Protein AF-0000000066304281 (afdb_homodimer)

Radius of gyration: 30.76 Å; Cα contacts (8 Å, |Δi|>4): 1290; chains: 2; bounding box: 87×74×61 Å

Organism: Thermococcus kodakarensis (strain ATCC BAA-918 / JCM 12380 / KOD1) (NCBI:txid69014)

Secondary structure (DSSP, 8-state):
-HHHHHHHHHHHHHHHTT-EEEE---TT-S-SEEEEETTEEEEEEEEEEGGG--HHHHHHHHHHHHHHTPEEEEEEEEETTEEPPTTEEEEETTEEEE-HHHHHHHHHS-----EEEETTEEEE-B-HHHHHHHHHHTT--HHHHHHHHT--HHHHHHHHHT-S-EEHHHHHHHHHHH-S--BPPP-GGG------------SHHHHHHHHHHHHTT-EEEE-SSSSSSEEEEETTEEEEEEEEEE--HHHHHHHHHHHHHHHHHT-EEEEEEEE---EEETTEEEEEGGGGGS--SHHHHHHHHHHHHHHHHHHHH-/-HHHHHHHHHHHHHHHTT-EEEE---TT-S-SEEEEETTEEEEEEEEEEGGG--HHHHHHHHHHHHHHTPEEEEEEEEETTEEPPTTEEEEETTEEEE-HHHHHHHHHS-----EEEETTEEEE-B-HHHHHHHHHHTT--HHHHHHHHT--HHHHHHHHTT-S-EEHHHHHHHHHHH-S--BPPP-GGG------------SHHHHHHHHHHHHTT-EEEE-SSSSSSEEEEETTEEEEEEEEEE--HHHHHHHHHHHHHHHHHT-EEEEEEEE---EEETTEEEEEGGGGGS--SHHHHHHHHHHHHHHHHHHHH-

Structure (mmCIF, N/CA/C/O backbone):
data_AF-0000000066304281-model_v1
#
loop_
_entity.id
_entity.type
_entity.pdbx_description
1 polymer 'Putative HTH-type transcriptional regulatory protein TK0539'
#
loop_
_atom_site.group_PDB
_atom_site.id
_atom_site.type_symbol
_atom_site.label_atom_id
_atom_site.label_alt_id
_atom_site.label_comp_id
_atom_site.label_asym_id
_atom_site.label_entity_id
_atom_site.label_seq_id
_atom_site.pdbx_PDB_ins_code
_atom_site.Cartn_x
_atom_site.Cartn_y
_atom_site.Cartn_z
_atom_site.occupancy
_atom_site.B_iso_or_equiv
_atom_site.auth_seq_id
_atom_site.auth_comp_id
_atom_site.auth_asym_id
_atom_site.auth_atom_id
_atom_site.pdbx_PDB_model_num
ATOM 1 N N . MET A 1 1 ? 9.258 2.713 -15.727 1 78 1 MET A N 1
ATOM 2 C CA . MET A 1 1 ? 8.906 3.596 -14.617 1 78 1 MET A CA 1
ATOM 3 C C . MET A 1 1 ? 7.523 3.262 -14.07 1 78 1 MET A C 1
ATOM 5 O O . MET A 1 1 ? 7.359 3.051 -12.867 1 78 1 MET A O 1
ATOM 9 N N . GLU A 1 2 ? 6.586 2.99 -14.953 1 89 2 GLU A N 1
ATOM 10 C CA . GLU A 1 2 ? 5.215 2.721 -14.523 1 89 2 GLU A CA 1
ATOM 11 C C . GLU A 1 2 ? 5.109 1.359 -13.844 1 89 2 GLU A C 1
ATOM 13 O O . GLU A 1 2 ? 4.402 1.215 -12.844 1 89 2 GLU A O 1
ATOM 18 N N . ARG A 1 3 ? 5.871 0.441 -14.352 1 93.31 3 ARG A N 1
ATOM 19 C CA . ARG A 1 3 ? 5.84 -0.897 -13.773 1 93.31 3 ARG A CA 1
ATOM 20 C C . ARG A 1 3 ? 6.41 -0.896 -12.359 1 93.31 3 ARG A C 1
ATOM 22 O O . ARG A 1 3 ? 5.852 -1.523 -11.461 1 93.31 3 ARG A O 1
ATOM 29 N N . GLU A 1 4 ? 7.484 -0.234 -12.188 1 94 4 GLU A N 1
ATOM 30 C CA . GLU A 1 4 ? 8.102 -0.152 -10.867 1 94 4 GLU A CA 1
ATOM 31 C C . GLU A 1 4 ? 7.16 0.486 -9.852 1 94 4 GLU A C 1
ATOM 33 O O . GLU A 1 4 ? 7.074 0.033 -8.711 1 94 4 GLU A O 1
ATOM 38 N N . ARG A 1 5 ? 6.48 1.529 -10.281 1 94.31 5 ARG A N 1
ATOM 39 C CA . ARG A 1 5 ? 5.5 2.182 -9.43 1 94.31 5 ARG A CA 1
ATOM 40 C C . ARG A 1 5 ? 4.375 1.221 -9.047 1 94.31 5 ARG A C 1
ATOM 42 O O . ARG A 1 5 ? 3.936 1.192 -7.898 1 94.31 5 ARG A O 1
ATOM 49 N N . LEU A 1 6 ? 3.941 0.445 -10.039 1 96.56 6 LEU A N 1
ATOM 50 C CA . LEU A 1 6 ? 2.9 -0.55 -9.805 1 96.56 6 LEU A CA 1
ATOM 51 C C . LEU A 1 6 ? 3.357 -1.587 -8.789 1 96.56 6 LEU A C 1
ATOM 53 O O . LEU A 1 6 ? 2.609 -1.935 -7.871 1 96.56 6 LEU A O 1
ATOM 57 N N . ILE A 1 7 ? 4.582 -2.039 -8.898 1 97.69 7 ILE A N 1
ATOM 58 C CA . ILE A 1 7 ? 5.125 -3.047 -7.996 1 97.69 7 ILE A CA 1
ATOM 59 C C . ILE A 1 7 ? 5.16 -2.5 -6.57 1 97.69 7 ILE A C 1
ATOM 61 O O . ILE A 1 7 ? 4.793 -3.197 -5.621 1 97.69 7 ILE A O 1
ATOM 65 N N . LYS A 1 8 ? 5.578 -1.22 -6.379 1 96.19 8 LYS A N 1
ATOM 66 C CA . LYS A 1 8 ? 5.594 -0.584 -5.062 1 96.19 8 LYS A CA 1
ATOM 67 C C . LYS A 1 8 ? 4.195 -0.542 -4.457 1 96.19 8 LYS A C 1
ATOM 69 O O . LYS A 1 8 ? 4.02 -0.818 -3.27 1 96.19 8 LYS A O 1
ATOM 74 N N . THR A 1 9 ? 3.242 -0.199 -5.301 1 96.5 9 THR A N 1
ATOM 75 C CA . THR A 1 9 ? 1.857 -0.126 -4.844 1 96.5 9 THR A CA 1
ATOM 76 C C . THR A 1 9 ? 1.368 -1.494 -4.379 1 96.5 9 THR A C 1
ATOM 78 O O . THR A 1 9 ? 0.781 -1.616 -3.303 1 96.5 9 THR A O 1
ATOM 81 N N . VAL A 1 10 ? 1.615 -2.525 -5.195 1 98.56 10 VAL A N 1
ATOM 82 C CA . VAL A 1 10 ? 1.162 -3.873 -4.871 1 98.56 10 VAL A CA 1
ATOM 83 C C . VAL A 1 10 ? 1.843 -4.352 -3.59 1 98.56 10 VAL A C 1
ATOM 85 O O . VAL A 1 10 ? 1.194 -4.93 -2.713 1 98.56 10 VAL A O 1
ATOM 88 N N . GLU A 1 11 ? 3.137 -4.109 -3.523 1 98.25 11 GLU A N 1
ATOM 89 C CA . GLU A 1 11 ? 3.863 -4.477 -2.311 1 98.25 11 GLU A CA 1
ATOM 90 C C . GLU A 1 11 ? 3.262 -3.805 -1.08 1 98.25 11 GLU A C 1
ATOM 92 O O . GLU A 1 11 ? 3.08 -4.445 -0.043 1 98.25 11 GLU A O 1
ATOM 97 N N . ALA A 1 12 ? 2.965 -2.504 -1.191 1 96.5 12 ALA A N 1
ATOM 98 C CA . ALA A 1 12 ? 2.375 -1.753 -0.086 1 96.5 12 ALA A CA 1
ATOM 99 C C . ALA A 1 12 ? 1.042 -2.363 0.341 1 96.5 12 ALA A C 1
ATOM 101 O O . ALA A 1 12 ? 0.76 -2.48 1.536 1 96.5 12 ALA A O 1
ATOM 102 N N . ILE A 1 13 ? 0.239 -2.713 -0.609 1 98.06 13 ILE A N 1
ATOM 103 C CA . ILE A 1 13 ? -1.063 -3.312 -0.338 1 98.06 13 ILE A CA 1
ATOM 104 C C . ILE A 1 13 ? -0.88 -4.609 0.445 1 98.06 13 ILE A C 1
ATOM 106 O O . ILE A 1 13 ? -1.554 -4.836 1.454 1 98.06 13 ILE A O 1
ATOM 110 N N . LEU A 1 14 ? 0.05 -5.441 -0.013 1 98.44 14 LEU A N 1
ATOM 111 C CA . LEU A 1 14 ? 0.314 -6.723 0.636 1 98.44 14 LEU A CA 1
ATOM 112 C C . LEU A 1 14 ? 0.811 -6.516 2.062 1 98.44 14 LEU A C 1
ATOM 114 O O . LEU A 1 14 ? 0.288 -7.121 3.002 1 98.44 14 LEU A O 1
ATOM 118 N N . ARG A 1 15 ? 1.776 -5.68 2.225 1 96.75 15 ARG A N 1
ATOM 119 C CA . ARG A 1 15 ? 2.322 -5.406 3.551 1 96.75 15 ARG A CA 1
ATOM 120 C C . ARG A 1 15 ? 1.269 -4.777 4.457 1 96.75 15 ARG A C 1
ATOM 122 O O . ARG A 1 15 ? 1.189 -5.098 5.645 1 96.75 15 ARG A O 1
ATOM 129 N N . GLY A 1 16 ? 0.479 -3.848 3.865 1 95.56 16 GLY A N 1
ATOM 130 C CA . GLY A 1 16 ? -0.603 -3.227 4.613 1 95.56 16 GLY A CA 1
ATOM 131 C C . GLY A 1 16 ? -1.615 -4.227 5.141 1 95.56 16 GLY A C 1
ATOM 132 O O . GLY A 1 16 ? -2.242 -3.994 6.176 1 95.56 16 GLY A O 1
ATOM 133 N N . ALA A 1 17 ? -1.744 -5.301 4.438 1 96.38 17 ALA A N 1
ATOM 134 C CA . ALA A 1 17 ? -2.678 -6.352 4.836 1 96.38 17 ALA A CA 1
ATOM 135 C C . ALA A 1 17 ? -2.012 -7.352 5.777 1 96.38 17 ALA A C 1
ATOM 137 O O . ALA A 1 17 ? -2.621 -8.352 6.164 1 96.38 17 ALA A O 1
ATOM 138 N N . GLY A 1 18 ? -0.706 -7.109 6.055 1 95.19 18 GLY A N 1
ATOM 139 C CA . GLY A 1 18 ? -0.019 -7.934 7.039 1 95.19 18 GLY A CA 1
ATOM 140 C C . GLY A 1 18 ? 0.778 -9.062 6.418 1 95.19 18 GLY A C 1
ATOM 141 O O . GLY A 1 18 ? 1.239 -9.961 7.125 1 95.19 18 GLY A O 1
ATOM 142 N N . TYR A 1 19 ? 0.99 -9.031 5.156 1 97.19 19 TYR A N 1
ATOM 143 C CA . TYR A 1 19 ? 1.761 -10.086 4.508 1 97.19 19 TYR A CA 1
ATOM 144 C C . TYR A 1 19 ? 3.256 -9.805 4.609 1 97.19 19 TYR A C 1
ATOM 146 O O . TYR A 1 19 ? 3.689 -8.656 4.516 1 97.19 19 TYR A O 1
ATOM 154 N N . ARG A 1 20 ? 4.027 -10.875 4.809 1 97.5 20 ARG A N 1
ATOM 155 C CA . ARG A 1 20 ? 5.453 -10.82 4.496 1 97.5 20 ARG A CA 1
ATOM 156 C C . ARG A 1 20 ? 5.684 -10.875 2.988 1 97.5 20 ARG A C 1
ATOM 158 O O . ARG A 1 20 ? 5.016 -11.625 2.279 1 97.5 20 ARG A O 1
ATOM 165 N N . VAL A 1 21 ? 6.555 -10.039 2.496 1 98.25 21 VAL A N 1
ATOM 166 C CA . VAL A 1 21 ? 6.664 -9.922 1.046 1 98.25 21 VAL A CA 1
ATOM 167 C C . VAL A 1 21 ? 8.133 -9.969 0.631 1 98.25 21 VAL A C 1
ATOM 169 O O . VAL A 1 21 ? 8.984 -9.352 1.276 1 98.25 21 VAL A O 1
ATOM 172 N N . ALA A 1 22 ? 8.461 -10.703 -0.385 1 97.75 22 ALA A N 1
ATOM 173 C CA . ALA A 1 22 ? 9.742 -10.625 -1.085 1 97.75 22 ALA A CA 1
ATOM 174 C C . ALA A 1 22 ? 9.555 -10.102 -2.508 1 97.75 22 ALA A C 1
ATOM 176 O O . ALA A 1 22 ? 8.664 -10.555 -3.229 1 97.75 22 ALA A O 1
ATOM 177 N N . ARG A 1 23 ? 10.344 -9.156 -2.871 1 96.38 23 ARG A N 1
ATOM 178 C CA . ARG A 1 23 ? 10.312 -8.555 -4.199 1 96.38 23 ARG A CA 1
ATOM 179 C C . ARG A 1 23 ? 11.484 -9.031 -5.051 1 96.38 23 ARG A C 1
ATOM 181 O O . ARG A 1 23 ? 12.617 -9.125 -4.566 1 96.38 23 ARG A O 1
ATOM 188 N N . LEU A 1 24 ? 11.141 -9.344 -6.266 1 95.5 24 LEU A N 1
ATOM 189 C CA . LEU A 1 24 ? 12.164 -9.789 -7.203 1 95.5 24 LEU A CA 1
ATOM 190 C C . LEU A 1 24 ? 12.547 -8.664 -8.156 1 95.5 24 LEU A C 1
ATOM 192 O O . LEU A 1 24 ? 11.68 -7.938 -8.648 1 95.5 24 LEU A O 1
ATOM 196 N N . ASP A 1 25 ? 13.781 -8.477 -8.289 1 90.75 25 ASP A N 1
ATOM 197 C CA . ASP A 1 25 ? 14.289 -7.59 -9.328 1 90.75 25 ASP A CA 1
ATOM 198 C C . ASP A 1 25 ? 14.93 -8.383 -10.461 1 90.75 25 ASP A C 1
ATOM 200 O O . ASP A 1 25 ? 16.156 -8.406 -10.602 1 90.75 25 ASP A O 1
ATOM 204 N N . LEU A 1 26 ? 14.125 -9.094 -11.227 1 92.94 26 LEU A N 1
ATOM 205 C CA . LEU A 1 26 ? 14.57 -9.938 -12.328 1 92.94 26 LEU A CA 1
ATOM 206 C C . LEU A 1 26 ? 13.727 -9.711 -13.57 1 92.94 26 LEU A C 1
ATOM 208 O O . LEU A 1 26 ? 12.523 -9.992 -13.57 1 92.94 26 LEU A O 1
ATOM 212 N N . LYS A 1 27 ? 14.359 -9.156 -14.531 1 90.75 27 LYS A N 1
ATOM 213 C CA . LYS A 1 27 ? 13.656 -8.875 -15.781 1 90.75 27 LYS A CA 1
ATOM 214 C C . LYS A 1 27 ? 13.125 -10.156 -16.406 1 90.75 27 LYS A C 1
ATOM 216 O O . LYS A 1 27 ? 13.828 -11.164 -16.469 1 90.75 27 LYS A O 1
ATOM 221 N N . GLY A 1 28 ? 11.93 -10.211 -16.812 1 94.25 28 GLY A N 1
ATOM 222 C CA . GLY A 1 28 ? 11.344 -11.328 -17.531 1 94.25 28 GLY A CA 1
ATOM 223 C C . GLY A 1 28 ? 10.883 -12.445 -16.609 1 94.25 28 GLY A C 1
ATOM 224 O O . GLY A 1 28 ? 10.461 -13.508 -17.078 1 94.25 28 GLY A O 1
ATOM 225 N N . SER A 1 29 ? 10.961 -12.25 -15.344 1 97.44 29 SER A N 1
ATOM 226 C CA . SER A 1 29 ? 10.555 -13.266 -14.383 1 97.44 29 SER A CA 1
ATOM 227 C C . SER A 1 29 ? 9.055 -13.531 -14.469 1 97.44 29 SER A C 1
ATOM 229 O O . SER A 1 29 ? 8.297 -12.719 -14.992 1 97.44 29 SER A O 1
ATOM 231 N N . CYS A 1 30 ? 8.656 -14.703 -14.008 1 98.31 30 CYS A N 1
ATOM 232 C CA . CYS A 1 30 ? 7.242 -15.07 -14.039 1 98.31 30 CYS A CA 1
ATOM 233 C C . CYS A 1 30 ? 6.488 -14.445 -12.867 1 98.31 30 CYS A C 1
ATOM 235 O O . CYS A 1 30 ? 5.258 -14.398 -12.875 1 98.31 30 CYS A O 1
ATOM 237 N N . PHE A 1 31 ? 7.188 -13.992 -11.906 1 98.62 31 PHE A N 1
ATOM 238 C CA . PHE A 1 31 ? 6.578 -13.258 -10.805 1 98.62 31 PHE A CA 1
ATOM 239 C C . PHE A 1 31 ? 7.5 -12.141 -10.328 1 98.62 31 PHE A C 1
ATOM 241 O O . PHE A 1 31 ? 8.711 -12.203 -10.531 1 98.62 31 PHE A O 1
ATOM 248 N N . ASP A 1 32 ? 6.914 -11.156 -9.734 1 98.31 32 ASP A N 1
ATOM 249 C CA . ASP A 1 32 ? 7.688 -10.023 -9.227 1 98.31 32 ASP A CA 1
ATOM 250 C C . ASP A 1 32 ? 7.637 -9.961 -7.703 1 98.31 32 ASP A C 1
ATOM 252 O O . ASP A 1 32 ? 8.516 -9.375 -7.07 1 98.31 32 ASP A O 1
ATOM 256 N N . LEU A 1 33 ? 6.543 -10.492 -7.148 1 98.56 33 LEU A N 1
ATOM 257 C CA . LEU A 1 33 ? 6.359 -10.516 -5.703 1 98.56 33 LEU A CA 1
ATOM 258 C C . LEU A 1 33 ? 5.875 -11.891 -5.238 1 98.56 33 LEU A C 1
ATOM 260 O O . LEU A 1 33 ? 5.078 -12.539 -5.922 1 98.56 33 LEU A O 1
ATOM 264 N N . VAL A 1 34 ? 6.328 -12.336 -4.152 1 98.69 34 VAL A N 1
ATOM 265 C CA . VAL A 1 34 ? 5.773 -13.469 -3.418 1 98.69 34 VAL A CA 1
ATOM 266 C C . VAL A 1 34 ? 5.414 -13.039 -1.997 1 98.69 34 VAL A C 1
ATOM 268 O O . VAL A 1 34 ? 6.156 -12.281 -1.363 1 98.69 34 VAL A O 1
ATOM 271 N N . ALA A 1 35 ? 4.207 -13.406 -1.59 1 98.62 35 ALA A N 1
ATOM 272 C CA . ALA A 1 35 ? 3.705 -12.914 -0.31 1 98.62 35 ALA A CA 1
ATOM 273 C C . ALA A 1 35 ? 3.037 -14.031 0.486 1 98.62 35 ALA A C 1
ATOM 275 O O . ALA A 1 35 ? 2.342 -14.875 -0.083 1 98.62 35 ALA A O 1
ATOM 276 N N . SER A 1 36 ? 3.258 -13.992 1.804 1 98.19 36 SER A N 1
ATOM 277 C CA . SER A 1 36 ? 2.678 -15.031 2.648 1 98.19 36 SER A CA 1
ATOM 278 C C . SER A 1 36 ? 2.082 -14.438 3.922 1 98.19 36 SER A C 1
ATOM 280 O O . SER A 1 36 ? 2.605 -13.461 4.461 1 98.19 36 SER A O 1
ATOM 282 N N . ARG A 1 37 ? 0.972 -14.93 4.312 1 96.31 37 ARG A N 1
ATOM 283 C CA . ARG A 1 37 ? 0.311 -14.625 5.574 1 96.31 37 ARG A CA 1
ATOM 284 C C . ARG A 1 37 ? -0.507 -15.812 6.066 1 96.31 37 ARG A C 1
ATOM 286 O O . ARG A 1 37 ? -1.482 -16.219 5.426 1 96.31 37 ARG A O 1
ATOM 293 N N . LEU A 1 38 ? -0.163 -16.328 7.211 1 89.81 38 LEU A N 1
ATOM 294 C CA . LEU A 1 38 ? -0.844 -17.484 7.773 1 89.81 38 LEU A CA 1
ATOM 295 C C . LEU A 1 38 ? -0.896 -18.625 6.766 1 89.81 38 LEU A C 1
ATOM 297 O O . LEU A 1 38 ? 0.146 -19.141 6.34 1 89.81 38 LEU A O 1
ATOM 301 N N . PHE A 1 39 ? -1.976 -18.953 6.223 1 88.56 39 PHE A N 1
ATOM 302 C CA . PHE A 1 39 ? -2.105 -20.109 5.348 1 88.56 39 PHE A CA 1
ATOM 303 C C . PHE A 1 39 ? -2.318 -19.672 3.9 1 88.56 39 PHE A C 1
ATOM 305 O O . PHE A 1 39 ? -2.797 -20.453 3.076 1 88.56 39 PHE A O 1
ATOM 312 N N . LEU A 1 40 ? -1.924 -18.453 3.654 1 96 40 LEU A N 1
ATOM 313 C CA . LEU A 1 40 ? -2.061 -17.953 2.287 1 96 40 LEU A CA 1
ATOM 314 C C . LEU A 1 40 ? -0.695 -17.656 1.679 1 96 40 LEU A C 1
ATOM 316 O O . LEU A 1 40 ? 0.187 -17.125 2.355 1 96 40 LEU A O 1
ATOM 320 N N . LEU A 1 41 ? -0.465 -18.109 0.529 1 97.94 41 LEU A N 1
ATOM 321 C CA . LEU A 1 41 ? 0.729 -17.844 -0.263 1 97.94 41 LEU A CA 1
ATOM 322 C C . LEU A 1 41 ? 0.354 -17.344 -1.657 1 97.94 41 LEU A C 1
ATOM 324 O O . LEU A 1 41 ? -0.473 -17.953 -2.336 1 97.94 41 LEU A O 1
ATOM 328 N N . LEU A 1 42 ? 0.869 -16.188 -2.045 1 98.69 42 LEU A N 1
ATOM 329 C CA . LEU A 1 42 ? 0.554 -15.594 -3.336 1 98.69 42 LEU A CA 1
ATOM 330 C C . LEU A 1 42 ? 1.816 -15.398 -4.172 1 98.69 42 LEU A C 1
ATOM 332 O O . LEU A 1 42 ? 2.836 -14.93 -3.662 1 98.69 42 LEU A O 1
ATOM 336 N N . PHE A 1 43 ? 1.835 -15.828 -5.352 1 98.75 43 PHE A N 1
ATOM 337 C CA . PHE A 1 43 ? 2.801 -15.422 -6.367 1 98.75 43 PHE A CA 1
ATOM 338 C C . PHE A 1 43 ? 2.195 -14.391 -7.309 1 98.75 43 PHE A C 1
ATOM 340 O O . PHE A 1 43 ? 1.202 -14.664 -7.988 1 98.75 43 PHE A O 1
ATOM 347 N N . ILE A 1 44 ? 2.811 -13.227 -7.445 1 98.88 44 ILE A N 1
ATOM 348 C CA . ILE A 1 44 ? 2.152 -12.125 -8.148 1 98.88 44 ILE A CA 1
ATOM 349 C C . ILE A 1 44 ? 3.062 -11.609 -9.258 1 98.88 44 ILE A C 1
ATOM 351 O O . ILE A 1 44 ? 4.238 -11.32 -9.023 1 98.88 44 ILE A O 1
ATOM 355 N N . LYS A 1 45 ? 2.539 -11.562 -10.383 1 98.75 45 LYS A N 1
ATOM 356 C CA . LYS A 1 45 ? 3.18 -10.875 -11.5 1 98.75 45 LYS A CA 1
ATOM 357 C C . LYS A 1 45 ? 2.541 -9.516 -11.758 1 98.75 45 LYS A C 1
ATOM 359 O O . LYS A 1 45 ? 1.338 -9.43 -12.016 1 98.75 45 LYS A O 1
ATOM 364 N N . ALA A 1 46 ? 3.262 -8.461 -11.594 1 98.19 46 ALA A N 1
ATOM 365 C CA . ALA A 1 46 ? 2.785 -7.105 -11.844 1 98.19 46 ALA A CA 1
ATOM 366 C C . ALA A 1 46 ? 3.203 -6.621 -13.227 1 98.19 46 ALA A C 1
ATOM 368 O O . ALA A 1 46 ? 4.383 -6.688 -13.586 1 98.19 46 ALA A O 1
ATOM 369 N N . THR A 1 47 ? 2.281 -6.168 -13.992 1 97.44 47 THR A N 1
ATOM 370 C CA . THR A 1 47 ? 2.547 -5.648 -15.336 1 97.44 47 THR A CA 1
ATOM 371 C C . THR A 1 47 ? 1.559 -4.543 -15.688 1 97.44 47 THR A C 1
ATOM 373 O O . THR A 1 47 ? 0.406 -4.566 -15.25 1 97.44 47 THR A O 1
ATOM 376 N N . VAL A 1 48 ? 2.012 -3.564 -16.453 1 97.44 48 VAL A N 1
ATOM 377 C CA . VAL A 1 48 ? 1.14 -2.463 -16.844 1 97.44 48 VAL A CA 1
ATOM 378 C C . VAL A 1 48 ? 0.047 -2.975 -17.781 1 97.44 48 VAL A C 1
ATOM 380 O O . VAL A 1 48 ? -1.138 -2.711 -17.562 1 97.44 48 VAL A O 1
ATOM 383 N N . ASN A 1 49 ? 0.422 -3.691 -18.781 1 97.88 49 ASN A N 1
ATOM 384 C CA . ASN A 1 49 ? -0.492 -4.344 -19.703 1 97.88 49 ASN A CA 1
ATOM 385 C C . ASN A 1 49 ? -0.495 -5.859 -19.516 1 97.88 49 ASN A C 1
ATOM 387 O O . ASN A 1 49 ? 0.511 -6.523 -19.781 1 97.88 49 ASN A O 1
ATOM 391 N N . ILE A 1 50 ? -1.621 -6.449 -19.141 1 98.06 50 ILE A N 1
ATOM 392 C CA . ILE A 1 50 ? -1.674 -7.855 -18.75 1 98.06 50 ILE A CA 1
ATOM 393 C C . ILE A 1 50 ? -1.465 -8.742 -19.984 1 98.06 50 ILE A C 1
ATOM 395 O O . ILE A 1 50 ? -1.109 -9.914 -19.844 1 98.06 50 ILE A O 1
ATOM 399 N N . ASP A 1 51 ? -1.622 -8.164 -21.156 1 97.19 51 ASP A N 1
ATOM 400 C CA . ASP A 1 51 ? -1.469 -8.938 -22.391 1 97.19 51 ASP A CA 1
ATOM 401 C C . ASP A 1 51 ? 0.006 -9.172 -22.703 1 97.19 51 ASP A C 1
ATOM 403 O O . ASP A 1 51 ? 0.337 -9.992 -23.562 1 97.19 51 ASP A O 1
ATOM 407 N N . THR A 1 52 ? 0.886 -8.5 -22.047 1 97.12 52 THR A N 1
ATOM 408 C CA . THR A 1 52 ? 2.314 -8.648 -22.297 1 97.12 52 THR A CA 1
ATOM 409 C C . THR A 1 52 ? 2.863 -9.898 -21.625 1 97.12 52 THR A C 1
ATOM 411 O O . THR A 1 52 ? 3.98 -10.328 -21.922 1 97.12 52 THR A O 1
ATOM 414 N N . ILE A 1 53 ? 2.129 -10.492 -20.734 1 97.62 53 ILE A N 1
ATOM 415 C CA . ILE A 1 53 ? 2.559 -11.719 -20.078 1 97.62 53 ILE A CA 1
ATOM 416 C C . ILE A 1 53 ? 2.637 -12.852 -21.094 1 97.62 53 ILE A C 1
ATOM 418 O O . ILE A 1 53 ? 1.676 -13.109 -21.812 1 97.62 53 ILE A O 1
ATOM 422 N N . THR A 1 54 ? 3.701 -13.484 -21.172 1 97.62 54 THR A N 1
ATOM 423 C CA . THR A 1 54 ? 3.895 -14.562 -22.125 1 97.62 54 THR A CA 1
ATOM 424 C C . THR A 1 54 ? 3.354 -15.875 -21.578 1 97.62 54 THR A C 1
ATOM 426 O O . THR A 1 54 ? 3.141 -16.016 -20.375 1 97.62 54 THR A O 1
ATOM 429 N N . GLU A 1 55 ? 3.125 -16.75 -22.469 1 97.44 55 GLU A N 1
ATOM 430 C CA . GLU A 1 55 ? 2.664 -18.078 -22.078 1 97.44 55 GLU A CA 1
ATOM 431 C C . GLU A 1 55 ? 3.695 -18.781 -21.203 1 97.44 55 GLU A C 1
ATOM 433 O O . GLU A 1 55 ? 3.336 -19.469 -20.25 1 97.44 55 GLU A O 1
ATOM 438 N N . GLU A 1 56 ? 4.953 -18.594 -21.5 1 96.56 56 GLU A N 1
ATOM 439 C CA . GLU A 1 56 ? 6.031 -19.203 -20.719 1 96.56 56 GLU A CA 1
ATOM 440 C C . GLU A 1 56 ? 6.02 -18.703 -19.281 1 96.56 56 GLU A C 1
ATOM 442 O O . GLU A 1 56 ? 6.148 -19.484 -18.344 1 96.56 56 GLU A O 1
ATOM 447 N N . GLN A 1 57 ? 5.898 -17.453 -19.141 1 98 57 GLN A N 1
ATOM 448 C CA . GLN A 1 57 ? 5.801 -16.859 -17.797 1 98 57 GLN A CA 1
ATOM 449 C C . GLN A 1 57 ? 4.598 -17.406 -17.047 1 98 57 GLN A C 1
ATOM 451 O O . GLN A 1 57 ? 4.715 -17.797 -15.875 1 98 57 GLN A O 1
ATOM 456 N N . ALA A 1 58 ? 3.477 -17.438 -17.766 1 98.44 58 ALA A N 1
ATOM 457 C CA . ALA A 1 58 ? 2.242 -17.906 -17.141 1 98.44 58 ALA A CA 1
ATOM 458 C C . ALA A 1 58 ? 2.369 -19.359 -16.688 1 98.44 58 ALA A C 1
ATOM 460 O O . ALA A 1 58 ? 1.94 -19.719 -15.586 1 98.44 58 ALA A O 1
ATOM 461 N N . GLU A 1 59 ? 2.959 -20.156 -17.5 1 97.81 59 GLU A N 1
ATOM 462 C CA . GLU A 1 59 ? 3.107 -21.578 -17.172 1 97.81 59 GLU A CA 1
ATOM 463 C C . GLU A 1 59 ? 4.008 -21.766 -15.961 1 97.81 59 GLU A C 1
ATOM 465 O O . GLU A 1 59 ? 3.713 -22.594 -15.094 1 97.81 59 GLU A O 1
ATOM 470 N N . ASP A 1 60 ? 5.07 -21.062 -15.914 1 98.19 60 ASP A N 1
ATOM 471 C CA . ASP A 1 60 ? 5.969 -21.156 -14.773 1 98.19 60 ASP A CA 1
ATOM 472 C C . ASP A 1 60 ? 5.293 -20.656 -13.5 1 98.19 60 ASP A C 1
ATOM 474 O O . ASP A 1 60 ? 5.465 -21.234 -12.422 1 98.19 60 ASP A O 1
ATOM 478 N N . LEU A 1 61 ? 4.559 -19.562 -13.68 1 98.5 61 LEU A N 1
ATOM 479 C CA . LEU A 1 61 ? 3.812 -19.047 -12.539 1 98.5 61 LEU A CA 1
ATOM 480 C C . LEU A 1 61 ? 2.82 -20.078 -12.016 1 98.5 61 LEU A C 1
ATOM 482 O O . LEU A 1 61 ? 2.707 -20.266 -10.805 1 98.5 61 LEU A O 1
ATOM 486 N N . LYS A 1 62 ? 2.174 -20.719 -12.898 1 98.5 62 LYS A N 1
ATOM 487 C CA . LYS A 1 62 ? 1.217 -21.75 -12.516 1 98.5 62 LYS A CA 1
ATOM 488 C C . LYS A 1 62 ? 1.921 -22.938 -11.867 1 98.5 62 LYS A C 1
ATOM 490 O O . LYS A 1 62 ? 1.423 -23.5 -10.891 1 98.5 62 LYS A O 1
ATOM 495 N N . ARG A 1 63 ? 3.045 -23.328 -12.359 1 97.69 63 ARG A N 1
ATOM 496 C CA . ARG A 1 63 ? 3.805 -24.438 -11.797 1 97.69 63 ARG A CA 1
ATOM 497 C C . ARG A 1 63 ? 4.215 -24.141 -10.352 1 97.69 63 ARG A C 1
ATOM 499 O O . ARG A 1 63 ? 4.051 -24.984 -9.469 1 97.69 63 ARG A O 1
ATOM 506 N N . LEU A 1 64 ? 4.723 -22.922 -10.195 1 97.75 64 LEU A N 1
ATOM 507 C CA . LEU A 1 64 ? 5.117 -22.516 -8.844 1 97.75 64 LEU A CA 1
ATOM 508 C C . LEU A 1 64 ? 3.916 -22.516 -7.906 1 97.75 64 LEU A C 1
ATOM 510 O O . LEU A 1 64 ? 4 -23.031 -6.789 1 97.75 64 LEU A O 1
ATOM 514 N N . ALA A 1 65 ? 2.854 -21.984 -8.391 1 98.12 65 ALA A N 1
ATOM 515 C CA . ALA A 1 65 ? 1.646 -21.891 -7.574 1 98.12 65 ALA A CA 1
ATOM 516 C C . ALA A 1 65 ? 1.137 -23.281 -7.207 1 98.12 65 ALA A C 1
ATOM 518 O O . ALA A 1 65 ? 0.781 -23.547 -6.055 1 98.12 65 ALA A O 1
ATOM 519 N N . LYS A 1 66 ? 1.115 -24.094 -8.188 1 96.75 66 LYS A N 1
ATOM 520 C CA . LYS A 1 66 ? 0.648 -25.469 -7.957 1 96.75 66 LYS A CA 1
ATOM 521 C C . LYS A 1 66 ? 1.549 -26.188 -6.961 1 96.75 66 LYS A C 1
ATOM 523 O O . LYS A 1 66 ? 1.062 -26.812 -6.012 1 96.75 66 LYS A O 1
ATOM 528 N N . PHE A 1 67 ? 2.811 -26.109 -7.125 1 96.25 67 PHE A N 1
ATOM 529 C CA . PHE A 1 67 ? 3.762 -26.812 -6.27 1 96.25 67 PHE A CA 1
ATOM 530 C C . PHE A 1 67 ? 3.643 -26.328 -4.824 1 96.25 67 PHE A C 1
ATOM 532 O O . PHE A 1 67 ? 3.594 -27.141 -3.9 1 96.25 67 PHE A O 1
ATOM 539 N N . PHE A 1 68 ? 3.543 -25.031 -4.641 1 96.06 68 PHE A N 1
ATOM 540 C CA . PHE A 1 68 ? 3.58 -24.453 -3.303 1 96.06 68 PHE A CA 1
ATOM 541 C C . PHE A 1 68 ? 2.174 -24.312 -2.732 1 96.06 68 PHE A C 1
ATOM 543 O O . PHE A 1 68 ? 1.988 -23.766 -1.644 1 96.06 68 PHE A O 1
ATOM 550 N N . LYS A 1 69 ? 1.163 -24.75 -3.537 1 95.19 69 LYS A N 1
ATOM 551 C CA . LYS A 1 69 ? -0.233 -24.578 -3.145 1 95.19 69 LYS A CA 1
ATOM 552 C C . LYS A 1 69 ? -0.553 -23.109 -2.881 1 95.19 69 LYS A C 1
ATOM 554 O O . LYS A 1 69 ? -1.157 -22.766 -1.86 1 95.19 69 LYS A O 1
ATOM 559 N N . ALA A 1 70 ? -0.027 -22.312 -3.711 1 97.62 70 ALA A N 1
ATOM 560 C CA . ALA A 1 70 ? -0.216 -20.859 -3.65 1 97.62 70 ALA A CA 1
ATOM 561 C C . ALA A 1 70 ? -1.232 -20.406 -4.688 1 97.62 70 ALA A C 1
ATOM 563 O O . ALA A 1 70 ? -1.673 -21.188 -5.531 1 97.62 70 ALA A O 1
ATOM 564 N N . SER A 1 71 ? -1.685 -19.219 -4.594 1 98.12 71 SER A N 1
ATOM 565 C CA . SER A 1 71 ? -2.518 -18.594 -5.613 1 98.12 71 SER A CA 1
ATOM 566 C C . SER A 1 71 ? -1.696 -17.688 -6.516 1 98.12 71 SER A C 1
ATOM 568 O O . SER A 1 71 ? -1.009 -16.781 -6.035 1 98.12 71 SER A O 1
ATOM 570 N N . PRO A 1 72 ? -1.667 -18 -7.812 1 98.62 72 PRO A N 1
ATOM 571 C CA . PRO A 1 72 ? -1.046 -17.062 -8.75 1 98.62 72 PRO A CA 1
ATOM 572 C C . PRO A 1 72 ? -1.96 -15.883 -9.102 1 98.62 72 PRO A C 1
ATOM 574 O O . PRO A 1 72 ? -3.176 -16.062 -9.227 1 98.62 72 PRO A O 1
ATOM 577 N N . LEU A 1 73 ? -1.411 -14.703 -9.227 1 98.75 73 LEU A N 1
ATOM 578 C CA . LEU A 1 73 ? -2.193 -13.523 -9.555 1 98.75 73 LEU A CA 1
ATOM 579 C C . LEU A 1 73 ? -1.415 -12.594 -10.484 1 98.75 73 LEU A C 1
ATOM 581 O O . LEU A 1 73 ? -0.197 -12.461 -10.352 1 98.75 73 LEU A O 1
ATOM 585 N N . ILE A 1 74 ? -2.09 -12.062 -11.383 1 98.81 74 ILE A N 1
ATOM 586 C CA . ILE A 1 74 ? -1.571 -10.969 -12.195 1 98.81 74 ILE A CA 1
ATOM 587 C C . ILE A 1 74 ? -2.219 -9.656 -11.766 1 98.81 74 ILE A C 1
ATOM 589 O O . ILE A 1 74 ? -3.441 -9.578 -11.617 1 98.81 74 ILE A O 1
ATOM 593 N N . VAL A 1 75 ? -1.469 -8.688 -11.43 1 98.81 75 VAL A N 1
ATOM 594 C CA . VAL A 1 75 ? -1.978 -7.359 -11.117 1 98.81 75 VAL A CA 1
ATOM 595 C C . VAL A 1 75 ? -1.522 -6.371 -12.195 1 98.81 75 VAL A C 1
ATOM 597 O O . VAL A 1 75 ? -0.324 -6.234 -12.453 1 98.81 75 VAL A O 1
ATOM 600 N N . GLY A 1 76 ? -2.42 -5.785 -12.82 1 98.25 76 GLY A N 1
ATOM 601 C CA . GLY A 1 76 ? -2.105 -4.891 -13.922 1 98.25 76 GLY A CA 1
ATOM 602 C C . GLY A 1 76 ? -3.049 -3.705 -14.016 1 98.25 76 GLY A C 1
ATOM 603 O O . GLY A 1 76 ? -3.965 -3.566 -13.203 1 98.25 76 GLY A O 1
ATOM 604 N N . LEU A 1 77 ? -2.852 -2.816 -15.016 1 97.56 77 LEU A N 1
ATOM 605 C CA . LEU A 1 77 ? -3.604 -1.571 -15.125 1 97.56 77 LEU A CA 1
ATOM 606 C C . LEU A 1 77 ? -4.484 -1.58 -16.375 1 97.56 77 LEU A C 1
ATOM 608 O O . LEU A 1 77 ? -5.555 -0.97 -16.391 1 97.56 77 LEU A O 1
ATOM 612 N N . ARG A 1 78 ? -3.979 -2.229 -17.406 1 97.31 78 ARG A N 1
ATOM 613 C CA . ARG A 1 78 ? -4.73 -2.184 -18.656 1 97.31 78 ARG A CA 1
ATOM 614 C C . ARG A 1 78 ? -4.547 -3.471 -19.453 1 97.31 78 ARG A C 1
ATOM 616 O O . ARG A 1 78 ? -3.748 -4.332 -19.078 1 97.31 78 ARG A O 1
ATOM 623 N N . SER A 1 79 ? -5.344 -3.682 -20.453 1 95.88 79 SER A N 1
ATOM 624 C CA . SER A 1 79 ? -5.242 -4.707 -21.484 1 95.88 79 SER A CA 1
ATOM 625 C C . SER A 1 79 ? -5.32 -4.094 -22.875 1 95.88 79 SER A C 1
ATOM 627 O O . SER A 1 79 ? -5.332 -2.869 -23.031 1 95.88 79 SER A O 1
ATOM 629 N N . LYS A 1 80 ? -5.254 -4.871 -23.859 1 91.31 80 LYS A N 1
ATOM 630 C CA . LYS A 1 80 ? -5.387 -4.406 -25.234 1 91.31 80 LYS A CA 1
ATOM 631 C C . LYS A 1 80 ? -6.73 -3.721 -25.469 1 91.31 80 LYS A C 1
ATOM 633 O O . LYS A 1 80 ? -6.844 -2.812 -26.281 1 91.31 80 LYS A O 1
ATOM 638 N N . SER A 1 81 ? -7.68 -4.121 -24.641 1 91 81 SER A N 1
ATOM 639 C CA . SER A 1 81 ? -9.039 -3.621 -24.828 1 91 81 SER A CA 1
ATOM 640 C C . SER A 1 81 ? -9.266 -2.346 -24.016 1 91 81 SER A C 1
ATOM 642 O O . SER A 1 81 ? -10.328 -1.719 -24.125 1 91 81 SER A O 1
ATOM 644 N N . GLY A 1 82 ? -8.344 -1.956 -23.219 1 94.19 82 GLY A N 1
ATOM 645 C CA . GLY A 1 82 ? -8.508 -0.749 -22.422 1 94.19 82 GLY A CA 1
ATOM 646 C C . GLY A 1 82 ? -8.039 -0.911 -21 1 94.19 82 GLY A C 1
ATOM 647 O O . GLY A 1 82 ? -7.312 -1.853 -20.672 1 94.19 82 GLY A O 1
ATOM 648 N N . GLU A 1 83 ? -8.5 0.021 -20.156 1 96 83 GLU A N 1
ATOM 649 C CA . GLU A 1 83 ? -8.141 -0.009 -18.734 1 96 83 GLU A CA 1
ATOM 650 C C . GLU A 1 83 ? -8.891 -1.107 -18 1 96 83 GLU A C 1
ATOM 652 O O . GLU A 1 83 ? -10.078 -1.339 -18.25 1 96 83 GLU A O 1
ATOM 657 N N . LEU A 1 84 ? -8.219 -1.796 -17.141 1 97.06 84 LEU A N 1
ATOM 658 C CA . LEU A 1 84 ? -8.93 -2.73 -16.281 1 97.06 84 LEU A CA 1
ATOM 659 C C . LEU A 1 84 ? -9.852 -1.989 -15.32 1 97.06 84 LEU A C 1
ATOM 661 O O . LEU A 1 84 ? -9.516 -0.909 -14.828 1 97.06 84 LEU A O 1
ATOM 665 N N . GLU A 1 85 ? -10.953 -2.566 -15.062 1 96.44 85 GLU A N 1
ATOM 666 C CA . GLU A 1 85 ? -11.93 -1.951 -14.172 1 96.44 85 GLU A CA 1
ATOM 667 C C . GLU A 1 85 ? -11.734 -2.434 -12.734 1 96.44 85 GLU A C 1
ATOM 669 O O . GLU A 1 85 ? -11.445 -3.609 -12.5 1 96.44 85 GLU A O 1
ATOM 674 N N . GLU A 1 86 ? -11.922 -1.478 -11.828 1 96.75 86 GLU A N 1
ATOM 675 C CA . GLU A 1 86 ? -11.898 -1.851 -10.414 1 96.75 86 GLU A CA 1
ATOM 676 C C . GLU A 1 86 ? -13.047 -2.801 -10.086 1 96.75 86 GLU A C 1
ATOM 678 O O . GLU A 1 86 ? -14.172 -2.609 -10.547 1 96.75 86 GLU A O 1
ATOM 683 N N . GLY A 1 87 ? -12.758 -3.805 -9.328 1 97.25 87 GLY A N 1
ATOM 684 C CA . GLY A 1 87 ? -13.789 -4.738 -8.891 1 97.25 87 GLY A CA 1
ATOM 685 C C . GLY A 1 87 ? -14.039 -5.855 -9.883 1 97.25 87 GLY A C 1
ATOM 686 O O . GLY A 1 87 ? -14.891 -6.719 -9.656 1 97.25 87 GLY A O 1
ATOM 687 N N . VAL A 1 88 ? -13.32 -5.863 -10.984 1 97.94 88 VAL A N 1
ATOM 688 C CA . VAL A 1 88 ? -13.523 -6.867 -12.023 1 97.94 88 VAL A CA 1
ATOM 689 C C . VAL A 1 88 ? -12.297 -7.773 -12.117 1 97.94 88 VAL A C 1
ATOM 691 O O . VAL A 1 88 ? -11.164 -7.297 -12.055 1 97.94 88 VAL A O 1
ATOM 694 N N . VAL A 1 89 ? -12.555 -9.055 -12.297 1 98.56 89 VAL A N 1
ATOM 695 C CA . VAL A 1 89 ? -11.477 -10.031 -12.461 1 98.56 89 VAL A CA 1
ATOM 696 C C . VAL A 1 89 ? -11.328 -10.383 -13.938 1 98.56 89 VAL A C 1
ATOM 698 O O . VAL A 1 89 ? -12.312 -10.695 -14.617 1 98.56 89 VAL A O 1
ATOM 701 N N . TYR A 1 90 ? -10.188 -10.242 -14.391 1 98 90 TYR A N 1
ATOM 702 C CA . TYR A 1 90 ? -9.828 -10.656 -15.742 1 98 90 TYR A CA 1
ATOM 703 C C . TYR A 1 90 ? -9.008 -11.945 -15.711 1 98 90 TYR A C 1
ATOM 705 O O . TYR A 1 90 ? -8.742 -12.492 -14.641 1 98 90 TYR A O 1
ATOM 713 N N . GLU A 1 91 ? -8.703 -12.445 -16.859 1 96.62 91 GLU A N 1
ATOM 714 C CA . GLU A 1 91 ? -7.945 -13.695 -16.922 1 96.62 91 GLU A CA 1
ATOM 715 C C . GLU A 1 91 ? -6.934 -13.672 -18.062 1 96.62 91 GLU A C 1
ATOM 717 O O . GLU A 1 91 ? -7.223 -13.156 -19.156 1 96.62 91 GLU A O 1
ATOM 722 N N . ARG A 1 92 ? -5.758 -14.102 -17.828 1 96.75 92 ARG A N 1
ATOM 723 C CA . ARG A 1 92 ? -4.703 -14.305 -18.828 1 96.75 92 ARG A CA 1
ATOM 724 C C . ARG A 1 92 ? -4.035 -15.664 -18.641 1 96.75 92 ARG A C 1
ATOM 726 O O . ARG A 1 92 ? -3.412 -15.922 -17.609 1 96.75 92 ARG A O 1
ATOM 733 N N . PHE A 1 93 ? -4.164 -16.594 -19.641 1 97.31 93 PHE A N 1
ATOM 734 C CA . PHE A 1 93 ? -3.592 -17.922 -19.625 1 97.31 93 PHE A CA 1
ATOM 735 C C . PHE A 1 93 ? -4.031 -18.688 -18.375 1 97.31 93 PHE A C 1
ATOM 737 O O . PHE A 1 93 ? -3.23 -19.406 -17.766 1 97.31 93 PHE A O 1
ATOM 744 N N . GLY A 1 94 ? -5.273 -18.438 -17.938 1 96.56 94 GLY A N 1
ATOM 745 C CA . GLY A 1 94 ? -5.828 -19.188 -16.828 1 96.56 94 GLY A CA 1
ATOM 746 C C . GLY A 1 94 ? -5.484 -18.594 -15.469 1 96.56 94 GLY A C 1
ATOM 747 O O . GLY A 1 94 ? -5.797 -19.188 -14.438 1 96.56 94 GLY A O 1
ATOM 748 N N . ILE A 1 95 ? -4.867 -17.5 -15.438 1 98.44 95 ILE A N 1
ATOM 749 C CA . ILE A 1 95 ? -4.508 -16.828 -14.195 1 98.44 95 ILE A CA 1
ATOM 750 C C . ILE A 1 95 ? -5.359 -15.57 -14.023 1 98.44 95 ILE A C 1
ATOM 752 O O . ILE A 1 95 ? -5.539 -14.797 -14.969 1 98.44 95 ILE A O 1
ATOM 756 N N . TYR A 1 96 ? -5.91 -15.398 -12.844 1 98.56 96 TYR A N 1
ATOM 757 C CA . TYR A 1 96 ? -6.695 -14.203 -12.57 1 98.56 96 TYR A CA 1
ATOM 758 C C . TYR A 1 96 ? -5.836 -12.945 -12.68 1 98.56 96 TYR A C 1
ATOM 760 O O . TYR A 1 96 ? -4.688 -12.93 -12.234 1 98.56 96 TYR A O 1
ATOM 768 N N . ALA A 1 97 ? -6.336 -11.945 -13.312 1 98.62 97 ALA A N 1
ATOM 769 C CA . ALA A 1 97 ? -5.723 -10.625 -13.43 1 98.62 97 ALA A CA 1
ATOM 770 C C . ALA A 1 97 ? -6.656 -9.531 -12.922 1 98.62 97 ALA A C 1
ATOM 772 O O . ALA A 1 97 ? -7.863 -9.578 -13.172 1 98.62 97 ALA A O 1
ATOM 773 N N . LEU A 1 98 ? -6.172 -8.578 -12.227 1 98.62 98 LEU A N 1
ATOM 774 C CA . LEU A 1 98 ? -7.02 -7.531 -11.672 1 98.62 98 LEU A CA 1
ATOM 775 C C . LEU A 1 98 ? -6.211 -6.277 -11.367 1 98.62 98 LEU A C 1
ATOM 777 O O . LEU A 1 98 ? -4.98 -6.305 -11.398 1 98.62 98 LEU A O 1
ATOM 781 N N . ARG A 1 99 ? -6.871 -5.219 -11.078 1 98 99 ARG A N 1
ATOM 782 C CA . ARG A 1 99 ? -6.254 -3.949 -10.711 1 98 99 ARG A CA 1
ATOM 783 C C . ARG A 1 99 ? -5.762 -3.977 -9.266 1 98 99 ARG A C 1
ATOM 785 O O . ARG A 1 99 ? -6.301 -4.711 -8.438 1 98 99 ARG A O 1
ATOM 792 N N . PRO A 1 100 ? -4.699 -3.133 -8.984 1 98.06 100 PRO A N 1
ATOM 793 C CA . PRO A 1 100 ? -4.219 -3.07 -7.605 1 98.06 100 PRO A CA 1
ATOM 794 C C . PRO A 1 100 ? -5.32 -2.709 -6.613 1 98.06 100 PRO A C 1
ATOM 796 O O . PRO A 1 100 ? -5.324 -3.205 -5.48 1 98.06 100 PRO A O 1
ATOM 799 N N . GLU A 1 101 ? -6.305 -1.865 -7.02 1 97.38 101 GLU A N 1
ATOM 800 C CA . GLU A 1 101 ? -7.375 -1.44 -6.125 1 97.38 101 GLU A CA 1
ATOM 801 C C . GLU A 1 101 ? -8.297 -2.605 -5.777 1 97.38 101 GLU A C 1
ATOM 803 O O . GLU A 1 101 ? -8.828 -2.674 -4.664 1 97.38 101 GLU A O 1
ATOM 808 N N . THR A 1 102 ? -8.523 -3.502 -6.738 1 98.38 102 THR A N 1
ATOM 809 C CA . THR A 1 102 ? -9.312 -4.703 -6.473 1 98.38 102 THR A CA 1
ATOM 810 C C . THR A 1 102 ? -8.602 -5.594 -5.457 1 98.38 102 THR A C 1
ATOM 812 O O . THR A 1 102 ? -9.242 -6.152 -4.559 1 98.38 102 THR A O 1
ATOM 815 N N . LEU A 1 103 ? -7.281 -5.742 -5.629 1 98.56 103 LEU A N 1
ATOM 816 C CA . LEU A 1 103 ? -6.488 -6.496 -4.664 1 98.56 103 LEU A CA 1
ATOM 817 C C . LEU A 1 103 ? -6.562 -5.855 -3.283 1 98.56 103 LEU A C 1
ATOM 819 O O . LEU A 1 103 ? -6.703 -6.555 -2.277 1 98.56 103 LEU A O 1
ATOM 823 N N . TYR A 1 104 ? -6.488 -4.539 -3.246 1 98.25 104 TYR A N 1
ATOM 824 C CA . TYR A 1 104 ? -6.613 -3.789 -2.002 1 98.25 104 TYR A CA 1
ATOM 825 C C . TYR A 1 104 ? -7.902 -4.145 -1.276 1 98.25 104 TYR A C 1
ATOM 827 O O . TYR A 1 104 ? -7.887 -4.457 -0.084 1 98.25 104 TYR A O 1
ATOM 835 N N . ASP A 1 105 ? -9 -4.055 -1.973 1 97.88 105 ASP A N 1
ATOM 836 C CA . ASP A 1 105 ? -10.297 -4.336 -1.371 1 97.88 105 ASP A CA 1
ATOM 837 C C . ASP A 1 105 ? -10.367 -5.773 -0.862 1 97.88 105 ASP A C 1
ATOM 839 O O . ASP A 1 105 ? -10.914 -6.031 0.21 1 97.88 105 ASP A O 1
ATOM 843 N N . ALA A 1 106 ? -9.805 -6.68 -1.62 1 97.94 106 ALA A N 1
ATOM 844 C CA . ALA A 1 106 ? -9.82 -8.086 -1.228 1 97.94 106 ALA A CA 1
ATOM 845 C C . ALA A 1 106 ? -9.023 -8.305 0.053 1 97.94 106 ALA A C 1
ATOM 847 O O . ALA A 1 106 ? -9.469 -9.016 0.958 1 97.94 106 ALA A O 1
ATOM 848 N N . LEU A 1 107 ? -7.887 -7.676 0.142 1 97.31 107 LEU A N 1
ATOM 849 C CA . LEU A 1 107 ? -6.953 -7.992 1.217 1 97.31 107 LEU A CA 1
ATOM 850 C C . LEU A 1 107 ? -7.219 -7.125 2.443 1 97.31 107 LEU A C 1
ATOM 852 O O . LEU A 1 107 ? -7.121 -7.602 3.576 1 97.31 107 LEU A O 1
ATOM 856 N N . LEU A 1 108 ? -7.543 -5.844 2.262 1 95.44 108 LEU A N 1
ATOM 857 C CA . LEU A 1 108 ? -7.629 -4.918 3.385 1 95.44 108 LEU A CA 1
ATOM 858 C C . LEU A 1 108 ? -9.078 -4.738 3.832 1 95.44 108 LEU A C 1
ATOM 860 O O . LEU A 1 108 ? -9.344 -4.527 5.02 1 95.44 108 LEU A O 1
ATOM 864 N N . ASN A 1 109 ? -10.008 -4.848 2.861 1 95.31 109 ASN A N 1
ATOM 865 C CA . ASN A 1 109 ? -11.414 -4.66 3.205 1 95.31 109 ASN A CA 1
ATOM 866 C C . ASN A 1 109 ? -12.148 -5.992 3.299 1 95.31 109 ASN A C 1
ATOM 868 O O . ASN A 1 109 ? -13.328 -6.031 3.648 1 95.31 109 ASN A O 1
ATOM 872 N N . ASN A 1 110 ? -11.523 -7.078 2.945 1 95.06 110 ASN A N 1
ATOM 873 C CA . ASN A 1 110 ? -12.125 -8.406 2.926 1 95.06 110 ASN A CA 1
ATOM 874 C C . ASN A 1 110 ? -13.312 -8.469 1.971 1 95.06 110 ASN A C 1
ATOM 876 O O . ASN A 1 110 ? -14.344 -9.062 2.291 1 95.06 110 ASN A O 1
ATOM 880 N N . GLU A 1 111 ? -13.156 -7.742 0.94 1 96.94 111 GLU A N 1
ATOM 881 C CA . GLU A 1 111 ? -14.188 -7.715 -0.094 1 96.94 111 GLU A CA 1
ATOM 882 C C . GLU A 1 111 ? -13.695 -8.359 -1.384 1 96.94 111 GLU A C 1
ATOM 884 O O . GLU A 1 111 ? -13.008 -7.719 -2.184 1 96.94 111 GLU A O 1
ATOM 889 N N . LEU A 1 112 ? -14.109 -9.562 -1.626 1 97.38 112 LEU A N 1
ATOM 890 C CA . LEU A 1 112 ? -13.711 -10.273 -2.838 1 97.38 112 LEU A CA 1
ATOM 891 C C . LEU A 1 112 ? -14.539 -9.812 -4.035 1 97.38 112 LEU A C 1
ATOM 893 O O . LEU A 1 112 ? -15.719 -9.492 -3.891 1 97.38 112 LEU A O 1
ATOM 897 N N . PRO A 1 113 ? -13.922 -9.742 -5.172 1 97.75 113 PRO A N 1
ATOM 898 C CA . PRO A 1 113 ? -14.711 -9.398 -6.363 1 97.75 113 PRO A CA 1
ATOM 899 C C . PRO A 1 113 ? -15.672 -10.508 -6.773 1 97.75 113 PRO A C 1
ATOM 901 O O . PRO A 1 113 ? -15.5 -11.664 -6.375 1 97.75 113 PRO A O 1
ATOM 904 N N . ALA A 1 114 ? -16.688 -10.086 -7.512 1 97.38 114 ALA A N 1
ATOM 905 C CA . ALA A 1 114 ? -17.672 -11.07 -7.953 1 97.38 114 ALA A CA 1
ATOM 906 C C . ALA A 1 114 ? -17.875 -11.008 -9.469 1 97.38 114 ALA A C 1
ATOM 908 O O . ALA A 1 114 ? -18.5 -11.883 -10.055 1 97.38 114 ALA A O 1
ATOM 909 N N . VAL A 1 115 ? -17.375 -9.992 -10.07 1 97.94 115 VAL A N 1
ATOM 910 C CA . VAL A 1 115 ? -17.562 -9.766 -11.5 1 97.94 115 VAL A CA 1
ATOM 911 C C . VAL A 1 115 ? -16.312 -10.188 -12.258 1 97.94 115 VAL A C 1
ATOM 913 O O . VAL A 1 115 ? -15.195 -9.914 -11.82 1 97.94 115 VAL A O 1
ATOM 916 N N . PHE A 1 116 ? -16.453 -10.859 -13.328 1 97.88 116 PHE A N 1
ATOM 917 C CA . PHE A 1 116 ? -15.312 -11.188 -14.164 1 97.88 116 PHE A CA 1
ATOM 918 C C . PHE A 1 116 ? -15.594 -10.828 -15.617 1 97.88 116 PHE A C 1
ATOM 920 O O . PHE A 1 116 ? -16.75 -10.758 -16.047 1 97.88 116 PHE A O 1
ATOM 927 N N . ALA A 1 117 ? -14.555 -10.531 -16.328 1 97.31 117 ALA A N 1
ATOM 928 C CA . ALA A 1 117 ? -14.656 -10.164 -17.75 1 97.31 117 ALA A CA 1
ATOM 929 C C . ALA A 1 117 ? -14.438 -11.383 -18.641 1 97.31 117 ALA A C 1
ATOM 931 O O . ALA A 1 117 ? -13.523 -12.18 -18.406 1 97.31 117 ALA A O 1
ATOM 932 N N . GLU A 1 118 ? -15.203 -11.5 -19.594 1 92.12 118 GLU A N 1
ATOM 933 C CA . GLU A 1 118 ? -15.094 -12.57 -20.578 1 92.12 118 GLU A CA 1
ATOM 934 C C . GLU A 1 118 ? -15.742 -12.164 -21.891 1 92.12 118 GLU A C 1
ATOM 936 O O . GLU A 1 118 ? -16.828 -11.578 -21.906 1 92.12 118 GLU A O 1
ATOM 941 N N . ARG A 1 119 ? -15.008 -12.398 -23 1 84.38 119 ARG A N 1
ATOM 942 C CA . ARG A 1 119 ? -15.539 -12.188 -24.344 1 84.38 119 ARG A CA 1
ATOM 943 C C . ARG A 1 119 ? -16.062 -10.766 -24.516 1 84.38 119 ARG A C 1
ATOM 945 O O . ARG A 1 119 ? -17.156 -10.555 -25.047 1 84.38 119 ARG A O 1
ATOM 952 N N . GLY A 1 120 ? -15.414 -9.875 -23.906 1 85.5 120 GLY A N 1
ATOM 953 C CA . GLY A 1 120 ? -15.758 -8.477 -24.094 1 85.5 120 GLY A CA 1
ATOM 954 C C . GLY A 1 120 ? -16.906 -8.016 -23.219 1 85.5 120 GLY A C 1
ATOM 955 O O . GLY A 1 120 ? -17.375 -6.883 -23.344 1 85.5 120 GLY A O 1
ATOM 956 N N . GLY A 1 121 ? -17.438 -8.898 -22.406 1 94.56 121 GLY A N 1
ATOM 957 C CA . GLY A 1 121 ? -18.516 -8.547 -21.484 1 94.56 121 GLY A CA 1
ATOM 958 C C . GLY A 1 121 ? -18.172 -8.82 -20.031 1 94.56 121 GLY A C 1
ATOM 959 O O . GLY A 1 121 ? -17.094 -9.352 -19.734 1 94.56 121 GLY A O 1
ATOM 960 N N . LEU A 1 122 ? -19.062 -8.328 -19.156 1 97.5 122 LEU A N 1
ATOM 961 C CA . LEU A 1 122 ? -18.906 -8.547 -17.719 1 97.5 122 LEU A CA 1
ATOM 962 C C . LEU A 1 122 ? -19.938 -9.555 -17.219 1 97.5 122 LEU A C 1
ATOM 964 O O . LEU A 1 122 ? -21.125 -9.484 -17.594 1 97.5 122 LEU A O 1
ATOM 968 N N . TYR A 1 123 ? -19.5 -10.484 -16.406 1 97.75 123 TYR A N 1
ATOM 969 C CA . TYR A 1 123 ? -20.344 -11.594 -15.977 1 97.75 123 TYR A CA 1
ATOM 970 C C . TYR A 1 123 ? -20.156 -11.883 -14.492 1 97.75 123 TYR A C 1
ATOM 972 O O . TYR A 1 123 ? -19.188 -11.414 -13.883 1 97.75 123 TYR A O 1
ATOM 980 N N . VAL A 1 124 ? -21.109 -12.594 -13.922 1 97.5 124 VAL A N 1
ATOM 981 C CA . VAL A 1 124 ? -21.031 -13.07 -12.547 1 97.5 124 VAL A CA 1
ATOM 982 C C . VAL A 1 124 ? -21.484 -14.523 -12.477 1 97.5 124 VAL A C 1
ATOM 984 O O . VAL A 1 124 ? -22.297 -14.969 -13.305 1 97.5 124 VAL A O 1
ATOM 987 N N . ARG A 1 125 ? -20.906 -15.242 -11.594 1 96.31 125 ARG A N 1
ATOM 988 C CA . ARG A 1 125 ? -21.469 -16.547 -11.227 1 96.31 125 ARG A CA 1
ATOM 989 C C . ARG A 1 125 ? -22.469 -16.406 -10.094 1 96.31 125 ARG A C 1
ATOM 991 O O . ARG A 1 125 ? -22.25 -15.633 -9.156 1 96.31 125 ARG A O 1
ATOM 998 N N . ILE A 1 126 ? -23.531 -17.062 -10.219 1 96.06 126 ILE A N 1
ATOM 999 C CA . ILE A 1 126 ? -24.547 -16.922 -9.18 1 96.06 126 ILE A CA 1
ATOM 1000 C C . ILE A 1 126 ? -24.859 -18.297 -8.57 1 96.06 126 ILE A C 1
ATOM 1002 O O . ILE A 1 126 ? -24.547 -19.328 -9.164 1 96.06 126 ILE A O 1
ATOM 1006 N N . ASN A 1 127 ? -25.406 -18.219 -7.418 1 94.88 127 ASN A N 1
ATOM 1007 C CA . ASN A 1 127 ? -25.922 -19.422 -6.773 1 94.88 127 ASN A CA 1
ATOM 1008 C C . ASN A 1 127 ? -27.219 -19.906 -7.438 1 94.88 127 ASN A C 1
ATOM 1010 O O . ASN A 1 127 ? -28.297 -19.406 -7.121 1 94.88 127 ASN A O 1
ATOM 1014 N N . GLY A 1 128 ? -27.047 -20.859 -8.188 1 96.19 128 GLY A N 1
ATOM 1015 C CA . GLY A 1 128 ? -28.172 -21.344 -8.969 1 96.19 128 GLY A CA 1
ATOM 1016 C C . GLY A 1 128 ? -29.312 -21.891 -8.117 1 96.19 128 GLY A C 1
ATOM 1017 O O . GLY A 1 128 ? -30.484 -21.656 -8.406 1 96.19 128 GLY A O 1
ATOM 1018 N N . GLU A 1 129 ? -28.984 -22.641 -7.102 1 96 129 GLU A N 1
ATOM 1019 C CA . GLU A 1 129 ? -29.984 -23.188 -6.195 1 96 129 GLU A CA 1
ATOM 1020 C C . GLU A 1 129 ? -30.781 -22.078 -5.512 1 96 129 GLU A C 1
ATOM 1022 O O . GLU A 1 129 ? -32 -22.172 -5.387 1 96 129 GLU A O 1
ATOM 1027 N N . LEU A 1 130 ? -30.047 -21.125 -5.086 1 96.62 130 LEU A N 1
ATOM 1028 C CA . LEU A 1 130 ? -30.719 -20 -4.449 1 96.62 130 LEU A CA 1
ATOM 1029 C C . LEU A 1 130 ? -31.641 -19.297 -5.438 1 96.62 130 LEU A C 1
ATOM 1031 O O . LEU A 1 130 ? -32.75 -18.859 -5.066 1 96.62 130 LEU A O 1
ATOM 1035 N N . LEU A 1 131 ? -31.172 -19.109 -6.652 1 97.38 131 LEU A N 1
ATOM 1036 C CA . LEU A 1 131 ? -32 -18.5 -7.68 1 97.38 131 LEU A CA 1
ATOM 1037 C C . LEU A 1 131 ? -33.312 -19.25 -7.852 1 97.38 131 LEU A C 1
ATOM 1039 O O . LEU A 1 131 ? -34.375 -18.656 -7.91 1 97.38 131 LEU A O 1
ATOM 1043 N N . ARG A 1 132 ? -33.219 -20.516 -7.945 1 97.44 132 ARG A N 1
ATOM 1044 C CA . ARG A 1 132 ? -34.406 -21.344 -8.086 1 97.44 132 ARG A CA 1
ATOM 1045 C C . ARG A 1 132 ? -35.344 -21.156 -6.902 1 97.44 132 ARG A C 1
ATOM 1047 O O . ARG A 1 132 ? -36.562 -20.984 -7.086 1 97.44 132 ARG A O 1
ATOM 1054 N N . GLU A 1 133 ? -34.812 -21.219 -5.73 1 97.69 133 GLU A N 1
ATOM 1055 C CA . GLU A 1 133 ? -35.594 -21.047 -4.516 1 97.69 133 GLU A CA 1
ATOM 1056 C C . GLU A 1 133 ? -36.312 -19.703 -4.523 1 97.69 133 GLU A C 1
ATOM 1058 O O . GLU A 1 133 ? -37.5 -19.625 -4.172 1 97.69 133 GLU A O 1
ATOM 1063 N N . LEU A 1 134 ? -35.594 -18.688 -4.844 1 97.38 134 LEU A N 1
ATOM 1064 C CA . LEU A 1 134 ? -36.188 -17.344 -4.867 1 97.38 134 LEU A CA 1
ATOM 1065 C C . LEU A 1 134 ? -37.25 -17.25 -5.93 1 97.38 134 LEU A C 1
ATOM 1067 O O . LEU A 1 134 ? -38.312 -16.641 -5.699 1 97.38 134 LEU A O 1
ATOM 1071 N N . ARG A 1 135 ? -36.906 -17.781 -7.152 1 97.62 135 ARG A N 1
ATOM 1072 C CA . ARG A 1 135 ? -37.906 -17.797 -8.219 1 97.62 135 ARG A CA 1
ATOM 1073 C C . ARG A 1 135 ? -39.219 -18.438 -7.754 1 97.62 135 ARG A C 1
ATOM 1075 O O . ARG A 1 135 ? -40.281 -17.859 -7.934 1 97.62 135 ARG A O 1
ATOM 1082 N N . GLU A 1 136 ? -39.125 -19.578 -7.086 1 97.75 136 GLU A N 1
ATOM 1083 C CA . GLU A 1 136 ? -40.312 -20.312 -6.605 1 97.75 136 GLU A CA 1
ATOM 1084 C C . GLU A 1 136 ? -41 -19.562 -5.48 1 97.75 136 GLU A C 1
ATOM 1086 O O . GLU A 1 136 ? -42.25 -19.484 -5.453 1 97.75 136 GLU A O 1
ATOM 1091 N N . LYS A 1 137 ? -40.25 -19.062 -4.57 1 97.62 137 LYS A N 1
ATOM 1092 C CA . LYS A 1 137 ? -40.781 -18.312 -3.439 1 97.62 137 LYS A CA 1
ATOM 1093 C C . LYS A 1 137 ? -41.625 -17.125 -3.914 1 97.62 137 LYS A C 1
ATOM 1095 O O . LYS A 1 137 ? -42.625 -16.766 -3.291 1 97.62 137 LYS A O 1
ATOM 1100 N N . HIS A 1 138 ? -41.188 -16.469 -4.988 1 97 138 HIS A N 1
ATOM 1101 C CA . HIS A 1 138 ? -41.875 -15.289 -5.496 1 97 138 HIS A CA 1
ATOM 1102 C C . HIS A 1 138 ? -42.969 -15.656 -6.512 1 97 138 HIS A C 1
ATOM 1104 O O . HIS A 1 138 ? -43.562 -14.781 -7.121 1 97 138 HIS A O 1
ATOM 1110 N N . GLY A 1 139 ? -43.031 -17 -6.859 1 96.94 139 GLY A N 1
ATOM 1111 C CA . GLY A 1 139 ? -44.125 -17.5 -7.648 1 96.94 139 GLY A CA 1
ATOM 1112 C C . GLY A 1 139 ? -43.875 -17.438 -9.141 1 96.94 139 GLY A C 1
ATOM 1113 O O . GLY A 1 139 ? -44.812 -17.547 -9.938 1 96.94 139 GLY A O 1
ATOM 1114 N N . TYR A 1 140 ? -42.688 -17.234 -9.547 1 97.5 140 TYR A N 1
ATOM 1115 C CA . TYR A 1 140 ? -42.406 -17.188 -10.969 1 97.5 140 TYR A CA 1
ATOM 1116 C C . TYR A 1 140 ? -42.156 -18.578 -11.531 1 97.5 140 TYR A C 1
ATOM 1118 O O . TYR A 1 140 ? -41.469 -19.391 -10.891 1 97.5 140 TYR A O 1
ATOM 1126 N N . SER A 1 141 ? -42.719 -18.891 -12.68 1 97.62 141 SER A N 1
ATOM 1127 C CA . SER A 1 141 ? -42.25 -20.031 -13.445 1 97.62 141 SER A CA 1
ATOM 1128 C C . SER A 1 141 ? -40.938 -19.719 -14.148 1 97.62 141 SER A C 1
ATOM 1130 O O . SER A 1 141 ? -40.5 -18.562 -14.195 1 97.62 141 SER A O 1
ATOM 1132 N N . VAL A 1 142 ? -40.281 -20.766 -14.602 1 97.81 142 VAL A N 1
ATOM 1133 C CA . VAL A 1 142 ? -39.031 -20.562 -15.344 1 97.81 142 VAL A CA 1
ATOM 1134 C C . VAL A 1 142 ? -39.281 -19.656 -16.547 1 97.81 142 VAL A C 1
ATOM 1136 O O . VAL A 1 142 ? -38.531 -18.719 -16.797 1 97.81 142 VAL A O 1
ATOM 1139 N N . ASN A 1 143 ? -40.375 -19.875 -17.188 1 97.38 143 ASN A N 1
ATOM 1140 C CA . ASN A 1 143 ? -40.75 -19.109 -18.375 1 97.38 143 ASN A CA 1
ATOM 1141 C C . ASN A 1 143 ? -41.031 -17.656 -18.031 1 97.38 143 ASN A C 1
ATOM 1143 O O . ASN A 1 143 ? -40.594 -16.75 -18.75 1 97.38 143 ASN A O 1
ATOM 1147 N N . GLU A 1 144 ? -41.75 -17.406 -17.047 1 97.62 144 GLU A N 1
ATOM 1148 C CA . GLU A 1 144 ? -42.125 -16.062 -16.625 1 97.62 144 GLU A CA 1
ATOM 1149 C C . GLU A 1 144 ? -40.906 -15.242 -16.25 1 97.62 144 GLU A C 1
ATOM 1151 O O . GLU A 1 144 ? -40.75 -14.086 -16.672 1 97.62 144 GLU A O 1
ATOM 1156 N N . LEU A 1 145 ? -40.062 -15.797 -15.461 1 98.06 145 LEU A N 1
ATOM 1157 C CA . LEU A 1 145 ? -38.875 -15.078 -15.031 1 98.06 145 LEU A CA 1
ATOM 1158 C C . LEU A 1 145 ? -37.938 -14.828 -16.203 1 98.06 145 LEU A C 1
ATOM 1160 O O . LEU A 1 145 ? -37.344 -13.758 -16.297 1 98.06 145 LEU A O 1
ATOM 1164 N N . ALA A 1 146 ? -37.75 -15.797 -17.047 1 98 146 ALA A N 1
ATOM 1165 C CA . ALA A 1 146 ? -36.906 -15.648 -18.234 1 98 146 ALA A CA 1
ATOM 1166 C C . ALA A 1 146 ? -37.375 -14.477 -19.094 1 98 146 ALA A C 1
ATOM 1168 O O . ALA A 1 146 ? -36.562 -13.688 -19.594 1 98 146 ALA A O 1
ATOM 1169 N N . GLN A 1 147 ? -38.688 -14.414 -19.312 1 97.38 147 GLN A N 1
ATOM 1170 C CA . GLN A 1 147 ? -39.281 -13.328 -20.094 1 97.38 147 GLN A CA 1
ATOM 1171 C C . GLN A 1 147 ? -39 -11.977 -19.438 1 97.38 147 GLN A C 1
ATOM 1173 O O . GLN A 1 147 ? -38.656 -11 -20.109 1 97.38 147 GLN A O 1
ATOM 1178 N N . LEU A 1 148 ? -39.156 -11.945 -18.156 1 96.62 148 LEU A N 1
ATOM 1179 C CA . LEU A 1 148 ? -38.906 -10.719 -17.406 1 96.62 148 LEU A CA 1
ATOM 1180 C C . LEU A 1 148 ? -37.469 -10.258 -17.547 1 96.62 148 LEU A C 1
ATOM 1182 O O . LEU A 1 148 ? -37.188 -9.055 -17.562 1 96.62 148 LEU A O 1
ATOM 1186 N N . LEU A 1 149 ? -36.562 -11.164 -17.594 1 97.38 149 LEU A N 1
ATOM 1187 C CA . LEU A 1 149 ? -35.156 -10.867 -17.656 1 97.38 149 LEU A CA 1
ATOM 1188 C C . LEU A 1 149 ? -34.688 -10.648 -19.094 1 97.38 149 LEU A C 1
ATOM 1190 O O . LEU A 1 149 ? -33.594 -10.125 -19.344 1 97.38 149 LEU A O 1
ATOM 1194 N N . GLY A 1 150 ? -35.469 -11.117 -20.062 1 97.12 150 GLY A N 1
ATOM 1195 C CA . GLY A 1 150 ? -35.125 -11.008 -21.469 1 97.12 150 GLY A CA 1
ATOM 1196 C C . GLY A 1 150 ? -34.125 -12.055 -21.922 1 97.12 150 GLY A C 1
ATOM 1197 O O . GLY A 1 150 ? -33.25 -11.766 -22.719 1 97.12 150 GLY A O 1
ATOM 1198 N N . VAL A 1 151 ? -34.156 -13.148 -21.266 1 97.69 151 VAL A N 1
ATOM 1199 C CA . VAL A 1 151 ? -33.281 -14.234 -21.641 1 97.69 151 VAL A CA 1
ATOM 1200 C C . VAL A 1 151 ? -34.094 -15.461 -22.062 1 97.69 151 VAL A C 1
ATOM 1202 O O . VAL A 1 151 ? -35.312 -15.484 -21.875 1 97.69 151 VAL A O 1
ATOM 1205 N N . SER A 1 152 ? -33.469 -16.406 -22.641 1 97.38 152 SER A N 1
ATOM 1206 C CA . SER A 1 152 ? -34.188 -17.625 -23.031 1 97.38 152 SER A CA 1
ATOM 1207 C C . SER A 1 152 ? -34.469 -18.516 -21.844 1 97.38 152 SER A C 1
ATOM 1209 O O . SER A 1 152 ? -33.781 -18.422 -20.812 1 97.38 152 SER A O 1
ATOM 1211 N N . ARG A 1 153 ? -35.469 -19.328 -21.969 1 97.06 153 ARG A N 1
ATOM 1212 C CA . ARG A 1 153 ? -35.781 -20.344 -20.953 1 97.06 153 ARG A CA 1
ATOM 1213 C C . ARG A 1 153 ? -34.562 -21.219 -20.672 1 97.06 153 ARG A C 1
ATOM 1215 O O . ARG A 1 153 ? -34.281 -21.547 -19.516 1 97.06 153 ARG A O 1
ATOM 1222 N N . LYS A 1 154 ? -33.906 -21.594 -21.656 1 97.5 154 LYS A N 1
ATOM 1223 C CA . LYS A 1 154 ? -32.719 -22.438 -21.516 1 97.5 154 LYS A CA 1
ATOM 1224 C C . LYS A 1 154 ? -31.641 -21.75 -20.688 1 97.5 154 LYS A C 1
ATOM 1226 O O . LYS A 1 154 ? -31.016 -22.375 -19.828 1 97.5 154 LYS A O 1
ATOM 1231 N N . SER A 1 155 ? -31.422 -20.484 -20.984 1 97.19 155 SER A N 1
ATOM 1232 C CA . SER A 1 155 ? -30.422 -19.734 -20.219 1 97.19 155 SER A CA 1
ATOM 1233 C C . SER A 1 155 ? -30.75 -19.703 -18.734 1 97.19 155 SER A C 1
ATOM 1235 O O . SER A 1 155 ? -29.875 -19.922 -17.891 1 97.19 155 SER A O 1
ATOM 1237 N N . LEU A 1 156 ? -31.969 -19.422 -18.438 1 97.88 156 LEU A N 1
ATOM 1238 C CA . LEU A 1 156 ? -32.375 -19.359 -17.047 1 97.88 156 LEU A CA 1
ATOM 1239 C C . LEU A 1 156 ? -32.156 -20.703 -16.344 1 97.88 156 LEU A C 1
ATOM 1241 O O . LEU A 1 156 ? -31.719 -20.75 -15.203 1 97.88 156 LEU A O 1
ATOM 1245 N N . LEU A 1 157 ? -32.531 -21.766 -17 1 97.56 157 LEU A N 1
ATOM 1246 C CA . LEU A 1 157 ? -32.312 -23.094 -16.453 1 97.56 157 LEU A CA 1
ATOM 1247 C C . LEU A 1 157 ? -30.828 -23.344 -16.203 1 97.56 157 LEU A C 1
ATOM 1249 O O . LEU A 1 157 ? -30.469 -23.906 -15.164 1 97.56 157 LEU A O 1
ATOM 1253 N N . ASN A 1 158 ? -30.062 -22.938 -17.188 1 97.5 158 ASN A N 1
ATOM 1254 C CA . ASN A 1 158 ? -28.625 -23.078 -17.016 1 97.5 158 ASN A CA 1
ATOM 1255 C C . ASN A 1 158 ? -28.109 -22.266 -15.836 1 97.5 158 ASN A C 1
ATOM 1257 O O . ASN A 1 158 ? -27.188 -22.703 -15.133 1 97.5 158 ASN A O 1
ATOM 1261 N N . TYR A 1 159 ? -28.672 -21.047 -15.648 1 97.38 159 TYR A N 1
ATOM 1262 C CA . TYR A 1 159 ? -28.312 -20.25 -14.484 1 97.38 159 TYR A CA 1
ATOM 1263 C C . TYR A 1 159 ? -28.609 -21 -13.195 1 97.38 159 TYR A C 1
ATOM 1265 O O . TYR A 1 159 ? -27.75 -21.078 -12.305 1 97.38 159 TYR A O 1
ATOM 1273 N N . GLU A 1 160 ? -29.797 -21.594 -13.148 1 97.06 160 GLU A N 1
ATOM 1274 C CA . GLU A 1 160 ? -30.25 -22.281 -11.938 1 97.06 160 GLU A CA 1
ATOM 1275 C C . GLU A 1 160 ? -29.422 -23.531 -11.672 1 97.06 160 GLU A C 1
ATOM 1277 O O . GLU A 1 160 ? -29.266 -23.938 -10.516 1 97.06 160 GLU A O 1
ATOM 1282 N N . ARG A 1 161 ? -28.891 -24.109 -12.703 1 96.69 161 ARG A N 1
ATOM 1283 C CA . ARG A 1 161 ? -28.062 -25.297 -12.562 1 96.69 161 ARG A CA 1
ATOM 1284 C C . ARG A 1 161 ? -26.594 -24.938 -12.336 1 96.69 161 ARG A C 1
ATOM 1286 O O . ARG A 1 161 ? -25.75 -25.812 -12.117 1 96.69 161 ARG A O 1
ATOM 1293 N N . GLY A 1 162 ? -26.266 -23.641 -12.461 1 93.88 162 GLY A N 1
ATOM 1294 C CA . GLY A 1 162 ? -24.891 -23.172 -12.281 1 93.88 162 GLY A CA 1
ATOM 1295 C C . GLY A 1 162 ? -24 -23.469 -13.469 1 93.88 162 GLY A C 1
ATOM 1296 O O . GLY A 1 162 ? -22.766 -23.516 -13.328 1 93.88 162 GLY A O 1
ATOM 1297 N N . GLU A 1 163 ? -24.562 -23.672 -14.562 1 94.56 163 GLU A N 1
ATOM 1298 C CA . GLU A 1 163 ? -23.812 -24.125 -15.727 1 94.56 163 GLU A CA 1
ATOM 1299 C C . GLU A 1 163 ? -23.438 -22.953 -16.641 1 94.56 163 GLU A C 1
ATOM 1301 O O . GLU A 1 163 ? -22.656 -23.125 -17.578 1 94.56 163 GLU A O 1
ATOM 1306 N N . GLN A 1 164 ? -23.969 -21.891 -16.328 1 94.88 164 GLN A N 1
ATOM 1307 C CA . GLN A 1 164 ? -23.703 -20.703 -17.141 1 94.88 164 GLN A CA 1
ATOM 1308 C C . GLN A 1 164 ? -23.594 -19.453 -16.281 1 94.88 164 GLN A C 1
ATOM 1310 O O . GLN A 1 164 ? -24.359 -19.281 -15.336 1 94.88 164 GLN A O 1
ATOM 1315 N N . ALA A 1 165 ? -22.562 -18.625 -16.609 1 95.81 165 ALA A N 1
ATOM 1316 C CA . ALA A 1 165 ? -22.438 -17.344 -15.922 1 95.81 165 ALA A CA 1
ATOM 1317 C C . ALA A 1 165 ? -23.516 -16.375 -16.406 1 95.81 165 ALA A C 1
ATOM 1319 O O . ALA A 1 165 ? -24.031 -16.5 -17.516 1 95.81 165 ALA A O 1
ATOM 1320 N N . VAL A 1 166 ? -23.812 -15.453 -15.57 1 96.19 166 VAL A N 1
ATOM 1321 C CA . VAL A 1 166 ? -24.875 -14.484 -15.82 1 96.19 166 VAL A CA 1
ATOM 1322 C C . VAL A 1 166 ? -24.266 -13.133 -16.172 1 96.19 166 VAL A C 1
ATOM 1324 O O . VAL A 1 166 ? -23.297 -12.695 -15.547 1 96.19 166 VAL A O 1
ATOM 1327 N N . SER A 1 167 ? -24.828 -12.516 -17.219 1 96.56 167 SER A N 1
ATOM 1328 C CA . SER A 1 167 ? -24.328 -11.172 -17.516 1 96.56 167 SER A CA 1
ATOM 1329 C C . SER A 1 167 ? -24.594 -10.211 -16.359 1 96.56 167 SER A C 1
ATOM 1331 O O . SER A 1 167 ? -25.531 -10.406 -15.586 1 96.56 167 SER A O 1
ATOM 1333 N N . LEU A 1 168 ? -23.719 -9.234 -16.266 1 96.12 168 LEU A N 1
ATOM 1334 C CA . LEU A 1 168 ? -23.844 -8.273 -15.18 1 96.12 168 LEU A CA 1
ATOM 1335 C C . LEU A 1 168 ? -25.219 -7.609 -15.195 1 96.12 168 LEU A C 1
ATOM 1337 O O . LEU A 1 168 ? -25.828 -7.395 -14.148 1 96.12 168 LEU A O 1
ATOM 1341 N N . ASP A 1 169 ? -25.703 -7.305 -16.344 1 95.5 169 ASP A N 1
ATOM 1342 C CA . ASP A 1 169 ? -27.016 -6.668 -16.469 1 95.5 169 ASP A CA 1
ATOM 1343 C C . ASP A 1 169 ? -28.125 -7.555 -15.891 1 95.5 169 ASP A C 1
ATOM 1345 O O . ASP A 1 169 ? -28.984 -7.082 -15.148 1 95.5 169 ASP A O 1
ATOM 1349 N N . VAL A 1 170 ? -28.141 -8.766 -16.281 1 96.69 170 VAL A N 1
ATOM 1350 C CA . VAL A 1 170 ? -29.141 -9.719 -15.812 1 96.69 170 VAL A CA 1
ATOM 1351 C C . VAL A 1 170 ? -29 -9.906 -14.305 1 96.69 170 VAL A C 1
ATOM 1353 O O . VAL A 1 170 ? -30.016 -10 -13.594 1 96.69 170 VAL A O 1
ATOM 1356 N N . ALA A 1 171 ? -27.781 -10.008 -13.836 1 96.56 171 ALA A N 1
ATOM 1357 C CA . ALA A 1 171 ? -27.531 -10.164 -12.406 1 96.56 171 ALA A CA 1
ATOM 1358 C C . ALA A 1 171 ? -28.125 -9 -11.617 1 96.56 171 ALA A C 1
ATOM 1360 O O . ALA A 1 171 ? -28.719 -9.195 -10.555 1 96.56 171 ALA A O 1
ATOM 1361 N N . ILE A 1 172 ? -27.938 -7.828 -12.102 1 95.88 172 ILE A N 1
ATOM 1362 C CA . ILE A 1 172 ? -28.469 -6.637 -11.453 1 95.88 172 ILE A CA 1
ATOM 1363 C C . ILE A 1 172 ? -30 -6.703 -11.422 1 95.88 172 ILE A C 1
ATOM 1365 O O . ILE A 1 172 ? -30.625 -6.406 -10.398 1 95.88 172 ILE A O 1
ATOM 1369 N N . GLN A 1 173 ? -30.609 -7.09 -12.5 1 96.56 173 GLN A N 1
ATOM 1370 C CA . GLN A 1 173 ? -32.062 -7.23 -12.57 1 96.56 173 GLN A CA 1
ATOM 1371 C C . GLN A 1 173 ? -32.562 -8.25 -11.555 1 96.56 173 GLN A C 1
ATOM 1373 O O . GLN A 1 173 ? -33.562 -8.016 -10.891 1 96.56 173 GLN A O 1
ATOM 1378 N N . LEU A 1 174 ? -31.875 -9.352 -11.508 1 96.81 174 LEU A N 1
ATOM 1379 C CA . LEU A 1 174 ? -32.25 -10.391 -10.547 1 96.81 174 LEU A CA 1
ATOM 1380 C C . LEU A 1 174 ? -32.219 -9.844 -9.125 1 96.81 174 LEU A C 1
ATOM 1382 O O . LEU A 1 174 ? -33.125 -10.133 -8.328 1 96.81 174 LEU A O 1
ATOM 1386 N N . GLU A 1 175 ? -31.172 -9.156 -8.82 1 94.25 175 GLU A N 1
ATOM 1387 C CA . GLU A 1 175 ? -31.062 -8.57 -7.484 1 94.25 175 GLU A CA 1
ATOM 1388 C C . GLU A 1 175 ? -32.188 -7.598 -7.203 1 94.25 175 GLU A C 1
ATOM 1390 O O . GLU A 1 175 ? -32.688 -7.512 -6.074 1 94.25 175 GLU A O 1
ATOM 1395 N N . GLU A 1 176 ? -32.562 -6.844 -8.148 1 94.88 176 GLU A N 1
ATOM 1396 C CA . GLU A 1 176 ? -33.656 -5.898 -8.008 1 94.88 176 GLU A CA 1
ATOM 1397 C C . GLU A 1 176 ? -35 -6.621 -7.777 1 94.88 176 GLU A C 1
ATOM 1399 O O . GLU A 1 176 ? -35.812 -6.188 -6.961 1 94.88 176 GLU A O 1
ATOM 1404 N N . ILE A 1 177 ? -35.25 -7.672 -8.516 1 95.31 177 ILE A N 1
ATOM 1405 C CA . ILE A 1 177 ? -36.5 -8.43 -8.445 1 95.31 177 ILE A CA 1
ATOM 1406 C C . ILE A 1 177 ? -36.594 -9.102 -7.082 1 95.31 177 ILE A C 1
ATOM 1408 O O . ILE A 1 177 ? -37.656 -9.062 -6.453 1 95.31 177 ILE A O 1
ATOM 1412 N N . PHE A 1 178 ? -35.5 -9.664 -6.641 1 96.62 178 PHE A N 1
ATOM 1413 C CA . PHE A 1 178 ? -35.594 -10.523 -5.465 1 96.62 178 PHE A CA 1
ATOM 1414 C C . PHE A 1 178 ? -35.062 -9.805 -4.227 1 96.62 178 PHE A C 1
ATOM 1416 O O . PHE A 1 178 ? -35.25 -10.281 -3.105 1 96.62 178 PHE A O 1
ATOM 1423 N N . ASP A 1 179 ? -34.281 -8.664 -4.402 1 94.69 179 ASP A N 1
ATOM 1424 C CA . ASP A 1 179 ? -33.656 -7.902 -3.318 1 94.69 179 ASP A CA 1
ATOM 1425 C C . ASP A 1 179 ? -32.719 -8.773 -2.494 1 94.69 179 ASP A C 1
ATOM 1427 O O . ASP A 1 179 ? -32.812 -8.797 -1.264 1 94.69 179 ASP A O 1
ATOM 1431 N N . GLU A 1 180 ? -32.062 -9.648 -3.172 1 92.94 180 GLU A N 1
ATOM 1432 C CA . GLU A 1 180 ? -31.094 -10.562 -2.586 1 92.94 180 GLU A CA 1
ATOM 1433 C C . GLU A 1 180 ? -29.828 -10.633 -3.439 1 92.94 180 GLU A C 1
ATOM 1435 O O . GLU A 1 180 ? -29.906 -10.602 -4.668 1 92.94 180 GLU A O 1
ATOM 1440 N N . ALA A 1 181 ? -28.75 -10.734 -2.766 1 90.31 181 ALA A N 1
ATOM 1441 C CA . ALA A 1 181 ? -27.5 -10.883 -3.486 1 90.31 181 ALA A CA 1
ATOM 1442 C C . ALA A 1 181 ? -27.312 -12.32 -3.965 1 90.31 181 ALA A C 1
ATOM 1444 O O . ALA A 1 181 ? -27.328 -13.258 -3.16 1 90.31 181 ALA A O 1
ATOM 1445 N N . LEU A 1 182 ? -27.094 -12.539 -5.289 1 94.62 182 LEU A N 1
ATOM 1446 C CA . LEU A 1 182 ? -26.984 -13.875 -5.855 1 94.62 182 LEU A CA 1
ATOM 1447 C C . LEU A 1 182 ? -25.562 -14.156 -6.316 1 94.62 182 LEU A C 1
ATOM 1449 O O . LEU A 1 182 ? -25.188 -15.32 -6.516 1 94.62 182 LEU A O 1
ATOM 1453 N N . ALA A 1 183 ? -24.828 -13.094 -6.512 1 95.56 183 ALA A N 1
ATOM 1454 C CA . ALA A 1 183 ? -23.484 -13.242 -7.066 1 95.56 183 ALA A CA 1
ATOM 1455 C C . ALA A 1 183 ? -22.547 -13.922 -6.07 1 95.56 183 ALA A C 1
ATOM 1457 O O . ALA A 1 183 ? -22.578 -13.625 -4.871 1 95.56 183 ALA A O 1
ATOM 1458 N N . GLU A 1 184 ? -21.75 -14.828 -6.52 1 95.62 184 GLU A N 1
ATOM 1459 C CA . GLU A 1 184 ? -20.766 -15.508 -5.691 1 95.62 184 GLU A CA 1
ATOM 1460 C C . GLU A 1 184 ? -19.391 -14.852 -5.812 1 95.62 184 GLU A C 1
ATOM 1462 O O . GLU A 1 184 ? -18.938 -14.547 -6.918 1 95.62 184 GLU A O 1
ATOM 1467 N N . PRO A 1 185 ? -18.797 -14.633 -4.707 1 96.5 185 PRO A N 1
ATOM 1468 C CA . PRO A 1 185 ? -17.469 -14.031 -4.758 1 96.5 185 PRO A CA 1
ATOM 1469 C C . PRO A 1 185 ? -16.438 -14.93 -5.438 1 96.5 185 PRO A C 1
ATOM 1471 O O . PRO A 1 185 ? -16.562 -16.156 -5.402 1 96.5 185 PRO A O 1
ATOM 1474 N N . ILE A 1 186 ? -15.531 -14.359 -6.113 1 97 186 ILE A N 1
ATOM 1475 C CA . ILE A 1 186 ? -14.398 -15.062 -6.711 1 97 186 ILE A CA 1
ATOM 1476 C C . ILE A 1 186 ? -13.227 -15.078 -5.734 1 97 186 ILE A C 1
ATOM 1478 O O . ILE A 1 186 ? -12.695 -14.023 -5.375 1 97 186 ILE A O 1
ATOM 1482 N N . ASP A 1 187 ? -12.812 -16.188 -5.344 1 97.06 187 ASP A N 1
ATOM 1483 C CA . ASP A 1 187 ? -11.727 -16.281 -4.379 1 97.06 187 ASP A CA 1
ATOM 1484 C C . ASP A 1 187 ? -10.367 -16.188 -5.066 1 97.06 187 ASP A C 1
ATOM 1486 O O . ASP A 1 187 ? -9.695 -17.203 -5.277 1 97.06 187 ASP A O 1
ATOM 1490 N N . ILE A 1 188 ? -9.945 -15.008 -5.297 1 97.75 188 ILE A N 1
ATOM 1491 C CA . ILE A 1 188 ? -8.711 -14.773 -6.035 1 97.75 188 ILE A CA 1
ATOM 1492 C C . ILE A 1 188 ? -7.508 -15.133 -5.164 1 97.75 188 ILE A C 1
ATOM 1494 O O . ILE A 1 188 ? -6.387 -15.242 -5.66 1 97.75 188 ILE A O 1
ATOM 1498 N N . LEU A 1 189 ? -7.688 -15.344 -3.873 1 97.31 189 LEU A N 1
ATOM 1499 C CA . LEU A 1 189 ? -6.598 -15.578 -2.932 1 97.31 189 LEU A CA 1
ATOM 1500 C C . LEU A 1 189 ? -6.289 -17.062 -2.816 1 97.31 189 LEU A C 1
ATOM 1502 O O . LEU A 1 189 ? -5.254 -17.453 -2.268 1 97.31 189 LEU A O 1
ATOM 1506 N N . ARG A 1 190 ? -7.215 -17.875 -3.293 1 96.56 190 ARG A N 1
ATOM 1507 C CA . ARG A 1 190 ? -7.027 -19.328 -3.283 1 96.56 190 ARG A CA 1
ATOM 1508 C C . ARG A 1 190 ? -7.367 -19.938 -4.641 1 96.56 190 ARG A C 1
ATOM 1510 O O . ARG A 1 190 ? -8.062 -20.953 -4.715 1 96.56 190 ARG A O 1
ATOM 1517 N N . ALA A 1 191 ? -6.883 -19.203 -5.625 1 95.88 191 ALA A N 1
ATOM 1518 C CA . ALA A 1 191 ? -7.148 -19.672 -6.984 1 95.88 191 ALA A CA 1
ATOM 1519 C C . ALA A 1 191 ? -6.371 -20.953 -7.281 1 95.88 191 ALA A C 1
ATOM 1521 O O . ALA A 1 191 ? -5.168 -21.031 -7.023 1 95.88 191 ALA A O 1
ATOM 1522 N N . LYS A 1 192 ? -7.035 -21.875 -7.82 1 92.12 192 LYS A N 1
ATOM 1523 C CA . LYS A 1 192 ? -6.398 -23.125 -8.234 1 92.12 192 LYS A CA 1
ATOM 1524 C C . LYS A 1 192 ? -6.09 -23.109 -9.734 1 92.12 192 LYS A C 1
ATOM 1526 O O . LYS A 1 192 ? -6.891 -22.625 -10.531 1 92.12 192 LYS A O 1
ATOM 1531 N N . VAL A 1 193 ? -4.898 -23.562 -9.961 1 94.94 193 VAL A N 1
ATOM 1532 C CA . VAL A 1 193 ? -4.496 -23.609 -11.367 1 94.94 193 VAL A CA 1
ATOM 1533 C C . VAL A 1 193 ? -3.949 -25 -11.695 1 94.94 193 VAL A C 1
ATOM 1535 O O . VAL A 1 193 ? -3.475 -25.703 -10.812 1 94.94 193 VAL A O 1
ATOM 1538 N N . GLU A 1 194 ? -4.078 -25.312 -12.961 1 93.94 194 GLU A N 1
ATOM 1539 C CA . GLU A 1 194 ? -3.469 -26.547 -13.469 1 93.94 194 GLU A CA 1
ATOM 1540 C C . GLU A 1 194 ? -2.176 -26.25 -14.219 1 93.94 194 GLU A C 1
ATOM 1542 O O . GLU A 1 194 ? -2.092 -25.266 -14.961 1 93.94 194 GLU A O 1
ATOM 1547 N N . ALA A 1 195 ? -1.225 -27.047 -13.922 1 94.88 195 ALA A N 1
ATOM 1548 C CA . ALA A 1 195 ? 0.058 -26.891 -14.602 1 94.88 195 ALA A CA 1
ATOM 1549 C C . ALA A 1 195 ? 0.799 -28.219 -14.68 1 94.88 195 ALA A C 1
ATOM 1551 O O . ALA A 1 195 ? 0.671 -29.062 -13.781 1 94.88 195 ALA A O 1
ATOM 1552 N N . ASP A 1 196 ? 1.494 -28.328 -15.773 1 93.19 196 ASP A N 1
ATOM 1553 C CA . ASP A 1 196 ? 2.365 -29.484 -15.914 1 93.19 196 ASP A CA 1
ATOM 1554 C C . ASP A 1 196 ? 3.658 -29.312 -15.117 1 93.19 196 ASP A C 1
ATOM 1556 O O . ASP A 1 196 ? 4.438 -28.391 -15.391 1 93.19 196 ASP A O 1
ATOM 1560 N N . LEU A 1 197 ? 3.844 -30.234 -14.195 1 93.69 197 LEU A N 1
ATOM 1561 C CA . LEU A 1 197 ? 5.02 -30.109 -13.344 1 93.69 197 LEU A CA 1
ATOM 1562 C C . LEU A 1 197 ? 6.207 -30.859 -13.945 1 93.69 197 LEU A C 1
ATOM 1564 O O . LEU A 1 197 ? 7.332 -30.75 -13.453 1 93.69 197 LEU A O 1
ATOM 1568 N N . ASN A 1 198 ? 5.895 -31.547 -14.961 1 89.81 198 ASN A N 1
ATOM 1569 C CA . ASN A 1 198 ? 6.949 -32.312 -15.617 1 89.81 198 ASN A CA 1
ATOM 1570 C C . ASN A 1 198 ? 7.551 -31.547 -16.797 1 89.81 198 ASN A C 1
ATOM 1572 O O . ASN A 1 198 ? 7.02 -31.609 -17.906 1 89.81 198 ASN A O 1
ATOM 1576 N N . VAL A 1 199 ? 8.562 -30.891 -16.562 1 88.81 199 VAL A N 1
ATOM 1577 C CA . VAL A 1 199 ? 9.281 -30.141 -17.594 1 88.81 199 VAL A CA 1
ATOM 1578 C C . VAL A 1 199 ? 10.719 -30.641 -17.688 1 88.81 199 VAL A C 1
ATOM 1580 O O . VAL A 1 199 ? 11.375 -30.859 -16.656 1 88.81 199 VAL A O 1
ATOM 1583 N N . LYS A 1 200 ? 11.18 -30.75 -18.844 1 91.25 200 LYS A N 1
ATOM 1584 C CA . LYS A 1 200 ? 12.508 -31.328 -19.078 1 91.25 200 LYS A CA 1
ATOM 1585 C C . LYS A 1 200 ? 13.586 -30.25 -19 1 91.25 200 LYS A C 1
ATOM 1587 O O . LYS A 1 200 ? 13.352 -29.094 -19.375 1 91.25 200 LYS A O 1
ATOM 1592 N N . PRO A 1 201 ? 14.734 -30.672 -18.516 1 93.69 201 PRO A N 1
ATOM 1593 C CA . PRO A 1 201 ? 15.852 -29.719 -18.547 1 93.69 201 PRO A CA 1
ATOM 1594 C C . PRO A 1 201 ? 16.219 -29.312 -19.969 1 93.69 201 PRO A C 1
ATOM 1596 O O . PRO A 1 201 ? 15.984 -30.062 -20.922 1 93.69 201 PRO A O 1
ATOM 1599 N N . GLU A 1 202 ? 16.766 -28.125 -20.094 1 92.31 202 GLU A N 1
ATOM 1600 C CA . GLU A 1 202 ? 17 -27.562 -21.422 1 92.31 202 GLU A CA 1
ATOM 1601 C C . GLU A 1 202 ? 18.484 -27.625 -21.797 1 92.31 202 GLU A C 1
ATOM 1603 O O . GLU A 1 202 ? 18.828 -27.672 -22.984 1 92.31 202 GLU A O 1
ATOM 1608 N N . THR A 1 203 ? 19.406 -27.609 -20.859 1 95.12 203 THR A N 1
ATOM 1609 C CA . THR A 1 203 ? 20.828 -27.594 -21.125 1 95.12 203 THR A CA 1
ATOM 1610 C C . THR A 1 203 ? 21.484 -28.891 -20.641 1 95.12 203 THR A C 1
ATOM 1612 O O . THR A 1 203 ? 20.953 -29.578 -19.781 1 95.12 203 THR A O 1
ATOM 1615 N N . PRO A 1 204 ? 22.641 -29.172 -21.188 1 96.44 204 PRO A N 1
ATOM 1616 C CA . PRO A 1 204 ? 23.359 -30.359 -20.734 1 96.44 204 PRO A CA 1
ATOM 1617 C C . PRO A 1 204 ? 23.688 -30.297 -19.234 1 96.44 204 PRO A C 1
ATOM 1619 O O . PRO A 1 204 ? 23.578 -31.312 -18.547 1 96.44 204 PRO A O 1
ATOM 1622 N N . LEU A 1 205 ? 24.078 -29.188 -18.797 1 96.94 205 LEU A N 1
ATOM 1623 C CA . LEU A 1 205 ? 24.406 -29.047 -17.375 1 96.94 205 LEU A CA 1
ATOM 1624 C C . LEU A 1 205 ? 23.188 -29.297 -16.5 1 96.94 205 LEU A C 1
ATOM 1626 O O . LEU A 1 205 ? 23.266 -30 -15.5 1 96.94 205 LEU A O 1
ATOM 1630 N N . GLU A 1 206 ? 22.094 -28.672 -16.875 1 97.06 206 GLU A N 1
ATOM 1631 C CA . GLU A 1 206 ? 20.844 -28.859 -16.141 1 97.06 206 GLU A CA 1
ATOM 1632 C C . GLU A 1 206 ? 20.453 -30.328 -16.094 1 97.06 206 GLU A C 1
ATOM 1634 O O . GLU A 1 206 ? 19.984 -30.828 -15.055 1 97.06 206 GLU A O 1
ATOM 1639 N N . ARG A 1 207 ? 20.609 -31 -17.219 1 97.19 207 ARG A N 1
ATOM 1640 C CA . ARG A 1 207 ? 20.281 -32.406 -17.297 1 97.19 207 ARG A CA 1
ATOM 1641 C C . ARG A 1 207 ? 21.125 -33.219 -16.328 1 97.19 207 ARG A C 1
ATOM 1643 O O . ARG A 1 207 ? 20.625 -34.094 -15.617 1 97.19 207 ARG A O 1
ATOM 1650 N N . GLU A 1 208 ? 22.391 -32.906 -16.375 1 97.31 208 GLU A N 1
ATOM 1651 C CA . GLU A 1 208 ? 23.312 -33.625 -15.492 1 97.31 208 GLU A CA 1
ATOM 1652 C C . GLU A 1 208 ? 22.953 -33.375 -14.031 1 97.31 208 GLU A C 1
ATOM 1654 O O . GLU A 1 208 ? 22.922 -34.344 -13.242 1 97.31 208 GLU A O 1
ATOM 1659 N N . VAL A 1 209 ? 22.734 -32.156 -13.656 1 97.62 209 VAL A N 1
ATOM 1660 C CA . VAL A 1 209 ? 22.422 -31.812 -12.273 1 97.62 209 VAL A CA 1
ATOM 1661 C C . VAL A 1 209 ? 21.109 -32.438 -11.859 1 97.62 209 VAL A C 1
ATOM 1663 O O . VAL A 1 209 ? 20.984 -33 -10.758 1 97.62 209 VAL A O 1
ATOM 1666 N N . PHE A 1 210 ? 20.094 -32.406 -12.75 1 97.38 210 PHE A N 1
ATOM 1667 C CA . PHE A 1 210 ? 18.797 -33 -12.477 1 97.38 210 PHE A CA 1
ATOM 1668 C C . PHE A 1 210 ? 18.938 -34.469 -12.195 1 97.38 210 PHE A C 1
ATOM 1670 O O . PHE A 1 210 ? 18.344 -35 -11.242 1 97.38 210 PHE A O 1
ATOM 1677 N N . GLU A 1 211 ? 19.734 -35.125 -13.016 1 96.81 211 GLU A N 1
ATOM 1678 C CA . GLU A 1 211 ? 19.938 -36.531 -12.852 1 96.81 211 GLU A CA 1
ATOM 1679 C C . GLU A 1 211 ? 20.578 -36.875 -11.5 1 96.81 211 GLU A C 1
ATOM 1681 O O . GLU A 1 211 ? 20.188 -37.812 -10.828 1 96.81 211 GLU A O 1
ATOM 1686 N N . ARG A 1 212 ? 21.531 -36.094 -11.141 1 96.75 212 ARG A N 1
ATOM 1687 C CA . ARG A 1 212 ? 22.219 -36.312 -9.875 1 96.75 212 ARG A CA 1
ATOM 1688 C C . ARG A 1 212 ? 21.297 -36.094 -8.695 1 96.75 212 ARG A C 1
ATOM 1690 O O . ARG A 1 212 ? 21.297 -36.844 -7.727 1 96.75 212 ARG A O 1
ATOM 1697 N N . LEU A 1 213 ? 20.516 -35.031 -8.758 1 96.69 213 LEU A N 1
ATOM 1698 C CA . LEU A 1 213 ? 19.578 -34.719 -7.684 1 96.69 213 LEU A CA 1
ATOM 1699 C C . LEU A 1 213 ? 18.5 -35.812 -7.57 1 96.69 213 LEU A C 1
ATOM 1701 O O . LEU A 1 213 ? 18.094 -36.156 -6.465 1 96.69 213 LEU A O 1
ATOM 1705 N N . LYS A 1 214 ? 18.078 -36.312 -8.719 1 96.38 214 LYS A N 1
ATOM 1706 C CA . LYS A 1 214 ? 17.109 -37.406 -8.719 1 96.38 214 LYS A CA 1
ATOM 1707 C C . LYS A 1 214 ? 17.672 -38.625 -8.039 1 96.38 214 LYS A C 1
ATOM 1709 O O . LYS A 1 214 ? 16.953 -39.312 -7.305 1 96.38 214 LYS A O 1
ATOM 1714 N N . LYS A 1 215 ? 18.906 -38.844 -8.344 1 96.06 215 LYS A N 1
ATOM 1715 C CA . LYS A 1 215 ? 19.578 -40 -7.746 1 96.06 215 LYS A CA 1
ATOM 1716 C C . LYS A 1 215 ? 19.641 -39.875 -6.227 1 96.06 215 LYS A C 1
ATOM 1718 O O . LYS A 1 215 ? 19.672 -40.875 -5.512 1 96.06 215 LYS A O 1
ATOM 1723 N N . LEU A 1 216 ? 19.656 -38.656 -5.758 1 95.5 216 LEU A N 1
ATOM 1724 C CA . LEU A 1 216 ? 19.703 -38.406 -4.324 1 95.5 216 LEU A CA 1
ATOM 1725 C C . LEU A 1 216 ? 18.312 -38.531 -3.709 1 95.5 216 LEU A C 1
ATOM 1727 O O . LEU A 1 216 ? 18.141 -38.375 -2.496 1 95.5 216 LEU A O 1
ATOM 1731 N N . GLY A 1 217 ? 17.281 -38.75 -4.566 1 94.75 217 GLY A N 1
ATOM 1732 C CA . GLY A 1 217 ? 15.938 -38.969 -4.078 1 94.75 217 GLY A CA 1
ATOM 1733 C C . GLY A 1 217 ? 15.07 -37.719 -4.141 1 94.75 217 GLY A C 1
ATOM 1734 O O . GLY A 1 217 ? 13.977 -37.688 -3.578 1 94.75 217 GLY A O 1
ATOM 1735 N N . LEU A 1 218 ? 15.555 -36.719 -4.781 1 95.69 218 LEU A N 1
ATOM 1736 C CA . LEU A 1 218 ? 14.805 -35.469 -4.832 1 95.69 218 LEU A CA 1
ATOM 1737 C C . LEU A 1 218 ? 13.914 -35.438 -6.07 1 95.69 218 LEU A C 1
ATOM 1739 O O . LEU A 1 218 ? 14.328 -35.844 -7.156 1 95.69 218 LEU A O 1
ATOM 1743 N N . GLY A 1 219 ? 12.609 -35.062 -5.828 1 95 219 GLY A N 1
ATOM 1744 C CA . GLY A 1 219 ? 11.789 -34.656 -6.953 1 95 219 GLY A CA 1
ATOM 1745 C C . GLY A 1 219 ? 12.141 -33.25 -7.473 1 95 219 GLY A C 1
ATOM 1746 O O . GLY A 1 219 ? 12.633 -32.406 -6.719 1 95 219 GLY A O 1
ATOM 1747 N N . LEU A 1 220 ? 11.898 -33.094 -8.828 1 95.94 220 LEU A N 1
ATOM 1748 C CA . LEU A 1 220 ? 12.305 -31.812 -9.398 1 95.94 220 LEU A CA 1
ATOM 1749 C C . LEU A 1 220 ? 11.172 -31.188 -10.203 1 95.94 220 LEU A C 1
ATOM 1751 O O . LEU A 1 220 ? 10.445 -31.891 -10.906 1 95.94 220 LEU A O 1
ATOM 1755 N N . VAL A 1 221 ? 10.961 -29.938 -10.039 1 96.38 221 VAL A N 1
ATOM 1756 C CA . VAL A 1 221 ? 10.094 -29.125 -10.875 1 96.38 221 VAL A CA 1
ATOM 1757 C C . VAL A 1 221 ? 10.906 -28.031 -11.555 1 96.38 221 VAL A C 1
ATOM 1759 O O . VAL A 1 221 ? 11.375 -27.094 -10.891 1 96.38 221 VAL A O 1
ATOM 1762 N N . LYS A 1 222 ? 11.062 -28.172 -12.812 1 97.06 222 LYS A N 1
ATOM 1763 C CA . LYS A 1 222 ? 11.852 -27.219 -13.57 1 97.06 222 LYS A CA 1
ATOM 1764 C C . LYS A 1 222 ? 11.094 -25.906 -13.781 1 97.06 222 LYS A C 1
ATOM 1766 O O . LYS A 1 222 ? 9.891 -25.922 -14.062 1 97.06 222 LYS A O 1
ATOM 1771 N N . VAL A 1 223 ? 11.75 -24.797 -13.656 1 96.88 223 VAL A N 1
ATOM 1772 C CA . VAL A 1 223 ? 11.195 -23.484 -13.93 1 96.88 223 VAL A CA 1
ATOM 1773 C C . VAL A 1 223 ? 12.18 -22.672 -14.773 1 96.88 223 VAL A C 1
ATOM 1775 O O . VAL A 1 223 ? 13.398 -22.812 -14.633 1 96.88 223 VAL A O 1
ATOM 1778 N N . LYS A 1 224 ? 11.703 -21.844 -15.625 1 95.81 224 LYS A N 1
ATOM 1779 C CA . LYS A 1 224 ? 12.562 -21.109 -16.547 1 95.81 224 LYS A CA 1
ATOM 1780 C C . LYS A 1 224 ? 12.609 -19.625 -16.203 1 95.81 224 LYS A C 1
ATOM 1782 O O . LYS A 1 224 ? 13.648 -18.969 -16.344 1 95.81 224 LYS A O 1
ATOM 1787 N N . LYS A 1 225 ? 11.539 -19.062 -15.758 1 96.88 225 LYS A N 1
ATOM 1788 C CA . LYS A 1 225 ? 11.391 -17.625 -15.594 1 96.88 225 LYS A CA 1
ATOM 1789 C C . LYS A 1 225 ? 11.367 -17.25 -14.117 1 96.88 225 LYS A C 1
ATOM 1791 O O . LYS A 1 225 ? 10.516 -16.469 -13.68 1 96.88 225 LYS A O 1
ATOM 1796 N N . ALA A 1 226 ? 12.227 -17.781 -13.344 1 97.88 226 ALA A N 1
ATOM 1797 C CA . ALA A 1 226 ? 12.445 -17.5 -11.93 1 97.88 226 ALA A CA 1
ATOM 1798 C C . ALA A 1 226 ? 13.93 -17.375 -11.617 1 97.88 226 ALA A C 1
ATOM 1800 O O . ALA A 1 226 ? 14.781 -17.641 -12.477 1 97.88 226 ALA A O 1
ATOM 1801 N N . PRO A 1 227 ? 14.289 -16.828 -10.445 1 98 227 PRO A N 1
ATOM 1802 C CA . PRO A 1 227 ? 15.711 -16.688 -10.117 1 98 227 PRO A CA 1
ATOM 1803 C C . PRO A 1 227 ? 16.375 -18.031 -9.805 1 98 227 PRO A C 1
ATOM 1805 O O . PRO A 1 227 ? 17.547 -18.078 -9.43 1 98 227 PRO A O 1
ATOM 1808 N N . PHE A 1 228 ? 15.75 -19.094 -9.93 1 98.19 228 PHE A N 1
ATOM 1809 C CA . PHE A 1 228 ? 16.219 -20.469 -9.789 1 98.19 228 PHE A CA 1
ATOM 1810 C C . PHE A 1 228 ? 15.75 -21.328 -10.953 1 98.19 228 PHE A C 1
ATOM 1812 O O . PHE A 1 228 ? 14.836 -20.938 -11.688 1 98.19 228 PHE A O 1
ATOM 1819 N N . ASN A 1 229 ? 16.406 -22.438 -11.086 1 97.56 229 ASN A N 1
ATOM 1820 C CA . ASN A 1 229 ? 16.141 -23.281 -12.25 1 97.56 229 ASN A CA 1
ATOM 1821 C C . ASN A 1 229 ? 15.164 -24.406 -11.93 1 97.56 229 ASN A C 1
ATOM 1823 O O . ASN A 1 229 ? 14.562 -24.984 -12.836 1 97.56 229 ASN A O 1
ATOM 1827 N N . ALA A 1 230 ? 15.055 -24.703 -10.633 1 97.5 230 ALA A N 1
ATOM 1828 C CA . ALA A 1 230 ? 14.195 -25.828 -10.25 1 97.5 230 ALA A CA 1
ATOM 1829 C C . ALA A 1 230 ? 13.852 -25.781 -8.766 1 97.5 230 ALA A C 1
ATOM 1831 O O . ALA A 1 230 ? 14.492 -25.062 -8 1 97.5 230 ALA A O 1
ATOM 1832 N N . ILE A 1 231 ? 12.828 -26.391 -8.469 1 97.12 231 ILE A N 1
ATOM 1833 C CA . ILE A 1 231 ? 12.508 -26.719 -7.082 1 97.12 231 ILE A CA 1
ATOM 1834 C C . ILE A 1 231 ? 12.789 -28.188 -6.816 1 97.12 231 ILE A C 1
ATOM 1836 O O . ILE A 1 231 ? 12.273 -29.062 -7.512 1 97.12 231 ILE A O 1
ATOM 1840 N N . SER A 1 232 ? 13.633 -28.453 -5.867 1 95.19 232 SER A N 1
ATOM 1841 C CA . SER A 1 232 ? 13.938 -29.812 -5.43 1 95.19 232 SER A CA 1
ATOM 1842 C C . SER A 1 232 ? 13.211 -30.141 -4.129 1 95.19 232 SER A C 1
ATOM 1844 O O . SER A 1 232 ? 13.234 -29.359 -3.18 1 95.19 232 SER A O 1
ATOM 1846 N N . THR A 1 233 ? 12.602 -31.297 -4.141 1 94.88 233 THR A N 1
ATOM 1847 C CA . THR A 1 233 ? 11.805 -31.562 -2.949 1 94.88 233 THR A CA 1
ATOM 1848 C C . THR A 1 233 ? 11.844 -33.031 -2.596 1 94.88 233 THR A C 1
ATOM 1850 O O . THR A 1 233 ? 12.008 -33.906 -3.475 1 94.88 233 THR A O 1
ATOM 1853 N N . GLU A 1 234 ? 11.898 -33.312 -1.333 1 93.12 234 GLU A N 1
ATOM 1854 C CA . GLU A 1 234 ? 11.75 -34.625 -0.713 1 93.12 234 GLU A CA 1
ATOM 1855 C C . GLU A 1 234 ? 11.148 -34.5 0.684 1 93.12 234 GLU A C 1
ATOM 1857 O O . GLU A 1 234 ? 11.773 -33.969 1.593 1 93.12 234 GLU A O 1
ATOM 1862 N N . ASP A 1 235 ? 9.961 -35.094 0.861 1 87.75 235 ASP A N 1
ATOM 1863 C CA . ASP A 1 235 ? 9.273 -35.031 2.146 1 87.75 235 ASP A CA 1
ATOM 1864 C C . ASP A 1 235 ? 9.219 -33.594 2.684 1 87.75 235 ASP A C 1
ATOM 1866 O O . ASP A 1 235 ? 8.602 -32.719 2.074 1 87.75 235 ASP A O 1
ATOM 1870 N N . ASP A 1 236 ? 10.008 -33.312 3.68 1 86.5 236 ASP A N 1
ATOM 1871 C CA . ASP A 1 236 ? 9.922 -32 4.324 1 86.5 236 ASP A CA 1
ATOM 1872 C C . ASP A 1 236 ? 11.023 -31.078 3.832 1 86.5 236 ASP A C 1
ATOM 1874 O O . ASP A 1 236 ? 11.203 -29.969 4.363 1 86.5 236 ASP A O 1
ATOM 1878 N N . ILE A 1 237 ? 11.695 -31.547 2.75 1 88.94 237 ILE A N 1
ATOM 1879 C CA . ILE A 1 237 ? 12.781 -30.766 2.178 1 88.94 237 ILE A CA 1
ATOM 1880 C C . ILE A 1 237 ? 12.289 -30.047 0.922 1 88.94 237 ILE A C 1
ATOM 1882 O O . ILE A 1 237 ? 11.648 -30.656 0.064 1 88.94 237 ILE A O 1
ATOM 1886 N N . ARG A 1 238 ? 12.516 -28.766 0.909 1 95.12 238 ARG A N 1
ATOM 1887 C CA . ARG A 1 238 ? 12.266 -27.953 -0.278 1 95.12 238 ARG A CA 1
ATOM 1888 C C . ARG A 1 238 ? 13.445 -27.016 -0.559 1 95.12 238 ARG A C 1
ATOM 1890 O O . ARG A 1 238 ? 13.836 -26.234 0.306 1 95.12 238 ARG A O 1
ATOM 1897 N N . LEU A 1 239 ? 14.008 -27.156 -1.778 1 96.38 239 LEU A N 1
ATOM 1898 C CA . LEU A 1 239 ? 15.172 -26.344 -2.146 1 96.38 239 LEU A CA 1
ATOM 1899 C C . LEU A 1 239 ? 14.93 -25.609 -3.461 1 96.38 239 LEU A C 1
ATOM 1901 O O . LEU A 1 239 ? 14.562 -26.234 -4.465 1 96.38 239 LEU A O 1
ATOM 1905 N N . LEU A 1 240 ? 15.039 -24.312 -3.381 1 98.38 240 LEU A N 1
ATOM 1906 C CA . LEU A 1 240 ? 15.141 -23.562 -4.625 1 98.38 240 LEU A CA 1
ATOM 1907 C C . LEU A 1 240 ? 16.531 -23.703 -5.23 1 98.38 240 LEU A C 1
ATOM 1909 O O . LEU A 1 240 ? 17.516 -23.219 -4.66 1 98.38 240 LEU A O 1
ATOM 1913 N N . THR A 1 241 ? 16.656 -24.297 -6.41 1 98.25 241 THR A N 1
ATOM 1914 C CA . THR A 1 241 ? 17.938 -24.719 -6.945 1 98.25 241 THR A CA 1
ATOM 1915 C C . THR A 1 241 ? 18.312 -23.891 -8.172 1 98.25 241 THR A C 1
ATOM 1917 O O . THR A 1 241 ? 17.594 -23.906 -9.18 1 98.25 241 THR A O 1
ATOM 1920 N N . GLY A 1 242 ? 19.375 -23.141 -8.047 1 98.25 242 GLY A N 1
ATOM 1921 C CA . GLY A 1 242 ? 19.953 -22.484 -9.203 1 98.25 242 GLY A CA 1
ATOM 1922 C C . GLY A 1 242 ? 21.062 -23.297 -9.844 1 98.25 242 GLY A C 1
ATOM 1923 O O . GLY A 1 242 ? 21.797 -24.016 -9.156 1 98.25 242 GLY A O 1
ATOM 1924 N N . ILE A 1 243 ? 21.188 -23.219 -11.18 1 98.31 243 ILE A N 1
ATOM 1925 C CA . ILE A 1 243 ? 22.203 -23.953 -11.93 1 98.31 243 ILE A CA 1
ATOM 1926 C C . ILE A 1 243 ? 22.906 -23.016 -12.914 1 98.31 243 ILE A C 1
ATOM 1928 O O . ILE A 1 243 ? 22.25 -22.406 -13.773 1 98.31 243 ILE A O 1
ATOM 1932 N N . ASP A 1 244 ? 24.156 -22.844 -12.742 1 97.31 244 ASP A N 1
ATOM 1933 C CA . ASP A 1 244 ? 24.938 -21.969 -13.609 1 97.31 244 ASP A CA 1
ATOM 1934 C C . ASP A 1 244 ? 26.266 -22.609 -13.977 1 97.31 244 ASP A C 1
ATOM 1936 O O . ASP A 1 244 ? 26.734 -23.531 -13.305 1 97.31 244 ASP A O 1
ATOM 1940 N N . GLU A 1 245 ? 26.844 -22.156 -15.055 1 97.12 245 GLU A N 1
ATOM 1941 C CA . GLU A 1 245 ? 28.156 -22.672 -15.445 1 97.12 245 GLU A CA 1
ATOM 1942 C C . GLU A 1 245 ? 29.25 -22.125 -14.523 1 97.12 245 GLU A C 1
ATOM 1944 O O . GLU A 1 245 ? 30.109 -22.875 -14.086 1 97.12 245 GLU A O 1
ATOM 1949 N N . ARG A 1 246 ? 29.141 -20.844 -14.32 1 96.5 246 ARG A N 1
ATOM 1950 C CA . ARG A 1 246 ? 30.094 -20.172 -13.438 1 96.5 246 ARG A CA 1
ATOM 1951 C C . ARG A 1 246 ? 29.406 -19.094 -12.609 1 96.5 246 ARG A C 1
ATOM 1953 O O . ARG A 1 246 ? 28.266 -18.734 -12.891 1 96.5 246 ARG A O 1
ATOM 1960 N N . LYS A 1 247 ? 30.094 -18.688 -11.625 1 96.38 247 LYS A N 1
ATOM 1961 C CA . LYS A 1 247 ? 29.578 -17.609 -10.797 1 96.38 247 LYS A CA 1
ATOM 1962 C C . LYS A 1 247 ? 29.656 -16.266 -11.523 1 96.38 247 LYS A C 1
ATOM 1964 O O . LYS A 1 247 ? 30.734 -15.859 -11.961 1 96.38 247 LYS A O 1
ATOM 1969 N N . THR A 1 248 ? 28.656 -15.625 -11.75 1 96.75 248 THR A N 1
ATOM 1970 C CA . THR A 1 248 ? 28.578 -14.312 -12.375 1 96.75 248 THR A CA 1
ATOM 1971 C C . THR A 1 248 ? 27.844 -13.328 -11.469 1 96.75 248 THR A C 1
ATOM 1973 O O . THR A 1 248 ? 27.375 -13.695 -10.391 1 96.75 248 THR A O 1
ATOM 1976 N N . ARG A 1 249 ? 27.844 -12.117 -11.859 1 96.38 249 ARG A N 1
ATOM 1977 C CA . ARG A 1 249 ? 27.078 -11.117 -11.141 1 96.38 249 ARG A CA 1
ATOM 1978 C C . ARG A 1 249 ? 25.594 -11.508 -11.07 1 96.38 249 ARG A C 1
ATOM 1980 O O . ARG A 1 249 ? 24.938 -11.273 -10.062 1 96.38 249 ARG A O 1
ATOM 1987 N N . SER A 1 250 ? 25.156 -12.102 -12.117 1 96.38 250 SER A N 1
ATOM 1988 C CA . SER A 1 250 ? 23.766 -12.555 -12.172 1 96.38 250 SER A CA 1
ATOM 1989 C C . SER A 1 250 ? 23.516 -13.68 -11.18 1 96.38 250 SER A C 1
ATOM 1991 O O . SER A 1 250 ? 22.469 -13.719 -10.523 1 96.38 250 SER A O 1
ATOM 1993 N N . THR A 1 251 ? 24.469 -14.586 -11.078 1 97.12 251 THR A N 1
ATOM 1994 C CA . THR A 1 251 ? 24.359 -15.688 -10.125 1 97.12 251 THR A CA 1
ATOM 1995 C C . THR A 1 251 ? 24.172 -15.148 -8.703 1 97.12 251 THR A C 1
ATOM 1997 O O . THR A 1 251 ? 23.328 -15.625 -7.957 1 97.12 251 THR A O 1
ATOM 2000 N N . ILE A 1 252 ? 24.953 -14.141 -8.438 1 97.12 252 ILE A N 1
ATOM 2001 C CA . ILE A 1 252 ? 24.938 -13.547 -7.105 1 97.12 252 ILE A CA 1
ATOM 2002 C C . ILE A 1 252 ? 23.594 -12.883 -6.848 1 97.12 252 ILE A C 1
ATOM 2004 O O . ILE A 1 252 ? 22.969 -13.102 -5.801 1 97.12 252 ILE A O 1
ATOM 2008 N N . LYS A 1 253 ? 23.156 -12.156 -7.805 1 97.38 253 LYS A N 1
ATOM 2009 C CA . LYS A 1 253 ? 21.875 -11.461 -7.676 1 97.38 253 LYS A CA 1
ATOM 2010 C C . LYS A 1 253 ? 20.734 -12.453 -7.516 1 97.38 253 LYS A C 1
ATOM 2012 O O . LYS A 1 253 ? 19.844 -12.25 -6.68 1 97.38 253 LYS A O 1
ATOM 2017 N N . ARG A 1 254 ? 20.797 -13.477 -8.297 1 97.94 254 ARG A N 1
ATOM 2018 C CA . ARG A 1 254 ? 19.75 -14.5 -8.219 1 97.94 254 ARG A CA 1
ATOM 2019 C C . ARG A 1 254 ? 19.797 -15.219 -6.875 1 97.94 254 ARG A C 1
ATOM 2021 O O . ARG A 1 254 ? 18.75 -15.523 -6.305 1 97.94 254 ARG A O 1
ATOM 2028 N N . ALA A 1 255 ? 20.969 -15.477 -6.391 1 97.81 255 ALA A N 1
ATOM 2029 C CA . ALA A 1 255 ? 21.094 -16.125 -5.09 1 97.81 255 ALA A CA 1
ATOM 2030 C C . ALA A 1 255 ? 20.484 -15.273 -3.984 1 97.81 255 ALA A C 1
ATOM 2032 O O . ALA A 1 255 ? 19.844 -15.797 -3.072 1 97.81 255 ALA A O 1
ATOM 2033 N N . GLU A 1 256 ? 20.688 -14 -4.102 1 97.75 256 GLU A N 1
ATOM 2034 C CA . GLU A 1 256 ? 20.094 -13.086 -3.137 1 97.75 256 GLU A CA 1
ATOM 2035 C C . GLU A 1 256 ? 18.578 -13.148 -3.184 1 97.75 256 GLU A C 1
ATOM 2037 O O . GLU A 1 256 ? 17.922 -13.18 -2.143 1 97.75 256 GLU A O 1
ATOM 2042 N N . MET A 1 257 ? 18.031 -13.156 -4.371 1 98 257 MET A N 1
ATOM 2043 C CA . MET A 1 257 ? 16.594 -13.234 -4.555 1 98 257 MET A CA 1
ATOM 2044 C C . MET A 1 257 ? 16.047 -14.562 -4.035 1 98 257 MET A C 1
ATOM 2046 O O . MET A 1 257 ? 14.977 -14.602 -3.426 1 98 257 MET A O 1
ATOM 2050 N N . VAL A 1 258 ? 16.812 -15.586 -4.254 1 98.19 258 VAL A N 1
ATOM 2051 C CA . VAL A 1 258 ? 16.406 -16.922 -3.803 1 98.19 258 VAL A CA 1
ATOM 2052 C C . VAL A 1 258 ? 16.344 -16.938 -2.277 1 98.19 258 VAL A C 1
ATOM 2054 O O . VAL A 1 258 ? 15.438 -17.547 -1.702 1 98.19 258 VAL A O 1
ATOM 2057 N N . ALA A 1 259 ? 17.312 -16.281 -1.633 1 97.19 259 ALA A N 1
ATOM 2058 C CA . ALA A 1 259 ? 17.281 -16.188 -0.175 1 97.19 259 ALA A CA 1
ATOM 2059 C C . ALA A 1 259 ? 16 -15.523 0.312 1 97.19 259 ALA A C 1
ATOM 2061 O O . ALA A 1 259 ? 15.344 -16.016 1.235 1 97.19 259 ALA A O 1
ATOM 2062 N N . GLU A 1 260 ? 15.617 -14.469 -0.361 1 97.31 260 GLU A N 1
ATOM 2063 C CA . GLU A 1 260 ? 14.43 -13.711 0.022 1 97.31 260 GLU A CA 1
ATOM 2064 C C . GLU A 1 260 ? 13.156 -14.516 -0.226 1 97.31 260 GLU A C 1
ATOM 2066 O O . GLU A 1 260 ? 12.289 -14.586 0.64 1 97.31 260 GLU A O 1
ATOM 2071 N N . VAL A 1 261 ? 13.086 -15.102 -1.401 1 97.94 261 VAL A N 1
ATOM 2072 C CA . VAL A 1 261 ? 11.922 -15.898 -1.76 1 97.94 261 VAL A CA 1
ATOM 2073 C C . VAL A 1 261 ? 11.812 -17.109 -0.825 1 97.94 261 VAL A C 1
ATOM 2075 O O . VAL A 1 261 ? 10.719 -17.438 -0.362 1 97.94 261 VAL A O 1
ATOM 2078 N N . GLY A 1 262 ? 12.953 -17.703 -0.581 1 97.56 262 GLY A N 1
ATOM 2079 C CA . GLY A 1 262 ? 12.992 -18.875 0.283 1 97.56 262 GLY A CA 1
ATOM 2080 C C . GLY A 1 262 ? 12.422 -18.609 1.665 1 97.56 262 GLY A C 1
ATOM 2081 O O . GLY A 1 262 ? 11.75 -19.469 2.238 1 97.56 262 GLY A O 1
ATOM 2082 N N . ARG A 1 263 ? 12.641 -17.422 2.203 1 96.31 263 ARG A N 1
ATOM 2083 C CA . ARG A 1 263 ? 12.125 -17.047 3.516 1 96.31 263 ARG A CA 1
ATOM 2084 C C . ARG A 1 263 ? 10.602 -16.984 3.504 1 96.31 263 ARG A C 1
ATOM 2086 O O . ARG A 1 263 ? 9.953 -17.266 4.516 1 96.31 263 ARG A O 1
ATOM 2093 N N . ILE A 1 264 ? 10.07 -16.625 2.383 1 97.44 264 ILE A N 1
ATOM 2094 C CA . ILE A 1 264 ? 8.633 -16.438 2.279 1 97.44 264 ILE A CA 1
ATOM 2095 C C . ILE A 1 264 ? 7.949 -17.797 2.076 1 97.44 264 ILE A C 1
ATOM 2097 O O . ILE A 1 264 ? 6.918 -18.078 2.693 1 97.44 264 ILE A O 1
ATOM 2101 N N . VAL A 1 265 ? 8.555 -18.609 1.227 1 96.88 265 VAL A N 1
ATOM 2102 C CA . VAL A 1 265 ? 7.891 -19.859 0.866 1 96.88 265 VAL A CA 1
ATOM 2103 C C . VAL A 1 265 ? 8.383 -20.984 1.768 1 96.88 265 VAL A C 1
ATOM 2105 O O . VAL A 1 265 ? 8 -22.141 1.59 1 96.88 265 VAL A O 1
ATOM 2108 N N . ASN A 1 266 ? 9.273 -20.688 2.695 1 93.88 266 ASN A N 1
ATOM 2109 C CA . ASN A 1 266 ? 9.828 -21.641 3.65 1 93.88 266 ASN A CA 1
ATOM 2110 C C . ASN A 1 266 ? 10.617 -22.75 2.949 1 93.88 266 ASN A C 1
ATOM 2112 O O . ASN A 1 266 ? 10.328 -23.938 3.141 1 93.88 266 ASN A O 1
ATOM 2116 N N . SER A 1 267 ? 11.508 -22.312 2.17 1 95.56 267 SER A N 1
ATOM 2117 C CA . SER A 1 267 ? 12.375 -23.219 1.42 1 95.56 267 SER A CA 1
ATOM 2118 C C . SER A 1 267 ? 13.836 -22.781 1.496 1 95.56 267 SER A C 1
ATOM 2120 O O . SER A 1 267 ? 14.125 -21.578 1.604 1 95.56 267 SER A O 1
ATOM 2122 N N . GLY A 1 268 ? 14.766 -23.734 1.436 1 94.88 268 GLY A N 1
ATOM 2123 C CA . GLY A 1 268 ? 16.172 -23.391 1.305 1 94.88 268 GLY A CA 1
ATOM 2124 C C . GLY A 1 268 ? 16.578 -23.078 -0.12 1 94.88 268 GLY A C 1
ATOM 2125 O O . GLY A 1 268 ? 15.758 -23.125 -1.034 1 94.88 268 GLY A O 1
ATOM 2126 N N . GLY A 1 269 ? 17.797 -22.625 -0.248 1 97.19 269 GLY A N 1
ATOM 2127 C CA . GLY A 1 269 ? 18.344 -22.344 -1.564 1 97.19 269 GLY A CA 1
ATOM 2128 C C . GLY A 1 269 ? 19.734 -22.906 -1.773 1 97.19 269 GLY A C 1
ATOM 2129 O O . GLY A 1 269 ? 20.5 -23.047 -0.822 1 97.19 269 GLY A O 1
ATOM 2130 N N . VAL A 1 270 ? 19.969 -23.266 -2.971 1 97.56 270 VAL A N 1
ATOM 2131 C CA . VAL A 1 270 ? 21.312 -23.719 -3.312 1 97.56 270 VAL A CA 1
ATOM 2132 C C . VAL A 1 270 ? 21.578 -23.453 -4.793 1 97.56 270 VAL A C 1
ATOM 2134 O O . VAL A 1 270 ? 20.688 -23.562 -5.625 1 97.56 270 VAL A O 1
ATOM 2137 N N . PHE A 1 271 ? 22.734 -23.062 -5.027 1 98.31 271 PHE A N 1
ATOM 2138 C CA . PHE A 1 271 ? 23.188 -22.953 -6.414 1 98.31 271 PHE A CA 1
ATOM 2139 C C . PHE A 1 271 ? 24.25 -24.016 -6.719 1 98.31 271 PHE A C 1
ATOM 2141 O O . PHE A 1 271 ? 25.219 -24.156 -5.977 1 98.31 271 PHE A O 1
ATOM 2148 N N . ILE A 1 272 ? 24.016 -24.75 -7.758 1 98.19 272 ILE A N 1
ATOM 2149 C CA . ILE A 1 272 ? 24.953 -25.766 -8.227 1 98.19 272 ILE A CA 1
ATOM 2150 C C . ILE A 1 272 ? 25.641 -25.281 -9.508 1 98.19 272 ILE A C 1
ATOM 2152 O O . ILE A 1 272 ? 24.984 -25.078 -10.531 1 98.19 272 ILE A O 1
ATOM 2156 N N . LEU A 1 273 ? 26.906 -25.141 -9.438 1 98.12 273 LEU A N 1
ATOM 2157 C CA . LEU A 1 273 ? 27.641 -24.609 -10.562 1 98.12 273 LEU A CA 1
ATOM 2158 C C . LEU A 1 273 ? 28.609 -25.641 -11.141 1 98.12 273 LEU A C 1
ATOM 2160 O O . LEU A 1 273 ? 29.047 -26.547 -10.422 1 98.12 273 LEU A O 1
ATOM 2164 N N . GLU A 1 274 ? 28.844 -25.547 -12.422 1 96.88 274 GLU A N 1
ATOM 2165 C CA . GLU A 1 274 ? 29.812 -26.422 -13.062 1 96.88 274 GLU A CA 1
ATOM 2166 C C . GLU A 1 274 ? 31.203 -26.25 -12.453 1 96.88 274 GLU A C 1
ATOM 2168 O O . GLU A 1 274 ? 31.891 -27.234 -12.18 1 96.88 274 GLU A O 1
ATOM 2173 N N . LYS A 1 275 ? 31.578 -24.969 -12.367 1 92 275 LYS A N 1
ATOM 2174 C CA . LYS A 1 275 ? 32.875 -24.625 -11.766 1 92 275 LYS A CA 1
ATOM 2175 C C . LYS A 1 275 ? 32.719 -23.484 -10.766 1 92 275 LYS A C 1
ATOM 2177 O O . LYS A 1 275 ? 32.25 -22.391 -11.117 1 92 275 LYS A O 1
ATOM 2182 N N . THR A 1 276 ? 33.031 -23.812 -9.477 1 91.62 276 THR A N 1
ATOM 2183 C CA . THR A 1 276 ? 33 -22.766 -8.461 1 91.62 276 THR A CA 1
ATOM 2184 C C . THR A 1 276 ? 33.688 -23.25 -7.172 1 91.62 276 THR A C 1
ATOM 2186 O O . THR A 1 276 ? 33.812 -24.453 -6.957 1 91.62 276 THR A O 1
ATOM 2189 N N . LYS A 1 277 ? 34.156 -22.312 -6.473 1 91.38 277 LYS A N 1
ATOM 2190 C CA . LYS A 1 277 ? 34.5 -22.609 -5.082 1 91.38 277 LYS A CA 1
ATOM 2191 C C . LYS A 1 277 ? 33.281 -22.5 -4.18 1 91.38 277 LYS A C 1
ATOM 2193 O O . LYS A 1 277 ? 32.469 -21.594 -4.348 1 91.38 277 LYS A O 1
ATOM 2198 N N . ALA A 1 278 ? 33.188 -23.453 -3.271 1 92.12 278 ALA A N 1
ATOM 2199 C CA . ALA A 1 278 ? 32.031 -23.438 -2.359 1 92.12 278 ALA A CA 1
ATOM 2200 C C . ALA A 1 278 ? 32 -22.141 -1.547 1 92.12 278 ALA A C 1
ATOM 2202 O O . ALA A 1 278 ? 33 -21.75 -0.941 1 92.12 278 ALA A O 1
ATOM 2203 N N . GLU A 1 279 ? 30.875 -21.438 -1.565 1 94.19 279 GLU A N 1
ATOM 2204 C CA . GLU A 1 279 ? 30.672 -20.219 -0.779 1 94.19 279 GLU A CA 1
ATOM 2205 C C . GLU A 1 279 ? 29.203 -19.984 -0.505 1 94.19 279 GLU A C 1
ATOM 2207 O O . GLU A 1 279 ? 28.344 -20.766 -0.921 1 94.19 279 GLU A O 1
ATOM 2212 N N . VAL A 1 280 ? 29 -19.031 0.342 1 95.25 280 VAL A N 1
ATOM 2213 C CA . VAL A 1 280 ? 27.625 -18.719 0.684 1 95.25 280 VAL A CA 1
ATOM 2214 C C . VAL A 1 280 ? 27.312 -17.266 0.326 1 95.25 280 VAL A C 1
ATOM 2216 O O . VAL A 1 280 ? 28.078 -16.359 0.672 1 95.25 280 VAL A O 1
ATOM 2219 N N . VAL A 1 281 ? 26.297 -17.094 -0.484 1 93.94 281 VAL A N 1
ATOM 2220 C CA . VAL A 1 281 ? 25.812 -15.758 -0.85 1 93.94 281 VAL A CA 1
ATOM 2221 C C . VAL A 1 281 ? 24.438 -15.523 -0.23 1 93.94 281 VAL A C 1
ATOM 2223 O O . VAL A 1 281 ? 23.453 -16.203 -0.583 1 93.94 281 VAL A O 1
ATOM 2226 N N . SER A 1 282 ? 24.188 -14.523 0.626 1 91.81 282 SER A N 1
ATOM 2227 C CA . SER A 1 282 ? 22.922 -14.18 1.273 1 91.81 282 SER A CA 1
ATOM 2228 C C . SER A 1 282 ? 22.234 -15.422 1.836 1 91.81 282 SER A C 1
ATOM 2230 O O . SER A 1 282 ? 21.062 -15.664 1.568 1 91.81 282 SER A O 1
ATOM 2232 N N . GLU A 1 283 ? 22.969 -16.391 2.371 1 91.69 283 GLU A N 1
ATOM 2233 C CA . GLU A 1 283 ? 22.484 -17.578 3.047 1 91.69 283 GLU A CA 1
ATOM 2234 C C . GLU A 1 283 ? 22.266 -18.719 2.057 1 91.69 283 GLU A C 1
ATOM 2236 O O . GLU A 1 283 ? 21.688 -19.75 2.41 1 91.69 283 GLU A O 1
ATOM 2241 N N . VAL A 1 284 ? 22.641 -18.5 0.819 1 97.06 284 VAL A N 1
ATOM 2242 C CA . VAL A 1 284 ? 22.484 -19.531 -0.2 1 97.06 284 VAL A CA 1
ATOM 2243 C C . VAL A 1 284 ? 23.844 -20.078 -0.605 1 97.06 284 VAL A C 1
ATOM 2245 O O . VAL A 1 284 ? 24.656 -19.359 -1.188 1 97.06 284 VAL A O 1
ATOM 2248 N N . PRO A 1 285 ? 24.109 -21.266 -0.384 1 96.94 285 PRO A N 1
ATOM 2249 C CA . PRO A 1 285 ? 25.406 -21.828 -0.773 1 96.94 285 PRO A CA 1
ATOM 2250 C C . PRO A 1 285 ? 25.547 -22 -2.283 1 96.94 285 PRO A C 1
ATOM 2252 O O . PRO A 1 285 ? 24.578 -22.375 -2.959 1 96.94 285 PRO A O 1
ATOM 2255 N N . LEU A 1 286 ? 26.641 -21.672 -2.777 1 97.31 286 LEU A N 1
ATOM 2256 C CA . LEU A 1 286 ? 27.094 -22.031 -4.117 1 97.31 286 LEU A CA 1
ATOM 2257 C C . LEU A 1 286 ? 28.062 -23.203 -4.062 1 97.31 286 LEU A C 1
ATOM 2259 O O . LEU A 1 286 ? 29.109 -23.109 -3.416 1 97.31 286 LEU A O 1
ATOM 2263 N N . ILE A 1 287 ? 27.719 -24.297 -4.715 1 96.94 287 ILE A N 1
ATOM 2264 C CA . ILE A 1 287 ? 28.578 -25.469 -4.633 1 96.94 287 ILE A CA 1
ATOM 2265 C C . ILE A 1 287 ? 28.875 -25.984 -6.035 1 96.94 287 ILE A C 1
ATOM 2267 O O . ILE A 1 287 ? 28.062 -25.828 -6.949 1 96.94 287 ILE A O 1
ATOM 2271 N N . PRO A 1 288 ? 30.031 -26.531 -6.191 1 96.56 288 PRO A N 1
ATOM 2272 C CA . PRO A 1 288 ? 30.297 -27.188 -7.477 1 96.56 288 PRO A CA 1
ATOM 2273 C C . PRO A 1 288 ? 29.484 -28.469 -7.668 1 96.56 288 PRO A C 1
ATOM 2275 O O . PRO A 1 288 ? 29.172 -29.156 -6.695 1 96.56 288 PRO A O 1
ATOM 2278 N N . LYS A 1 289 ? 29.156 -28.766 -8.922 1 96.31 289 LYS A N 1
ATOM 2279 C CA . LYS A 1 289 ? 28.312 -29.922 -9.203 1 96.31 289 LYS A CA 1
ATOM 2280 C C . LYS A 1 289 ? 28.953 -31.203 -8.648 1 96.31 289 LYS A C 1
ATOM 2282 O O . LYS A 1 289 ? 28.234 -32.156 -8.297 1 96.31 289 LYS A O 1
ATOM 2287 N N . GLU A 1 290 ? 30.234 -31.234 -8.469 1 95.06 290 GLU A N 1
ATOM 2288 C CA . GLU A 1 290 ? 30.953 -32.406 -7.961 1 95.06 290 GLU A CA 1
ATOM 2289 C C . GLU A 1 290 ? 30.578 -32.688 -6.516 1 95.06 290 GLU A C 1
ATOM 2291 O O . GLU A 1 290 ? 30.703 -33.844 -6.059 1 95.06 290 GLU A O 1
ATOM 2296 N N . SER A 1 291 ? 30.188 -31.656 -5.809 1 95.06 291 SER A N 1
ATOM 2297 C CA . SER A 1 291 ? 29.766 -31.828 -4.422 1 95.06 291 SER A CA 1
ATOM 2298 C C . SER A 1 291 ? 28.594 -32.781 -4.312 1 95.06 291 SER A C 1
ATOM 2300 O O . SER A 1 291 ? 28.406 -33.438 -3.279 1 95.06 291 SER A O 1
ATOM 2302 N N . LEU A 1 292 ? 27.812 -32.906 -5.371 1 95.06 292 LEU A N 1
ATOM 2303 C CA . LEU A 1 292 ? 26.641 -33.781 -5.371 1 95.06 292 LEU A CA 1
ATOM 2304 C C . LEU A 1 292 ? 27.062 -35.219 -5.379 1 95.06 292 LEU A C 1
ATOM 2306 O O . LEU A 1 292 ? 26.281 -36.125 -5.02 1 95.06 292 LEU A O 1
ATOM 2310 N N . GLU A 1 293 ? 28.328 -35.438 -5.793 1 93.19 293 GLU A N 1
ATOM 2311 C CA . GLU A 1 293 ? 28.844 -36.812 -5.824 1 93.19 293 GLU A CA 1
ATOM 2312 C C . GLU A 1 293 ? 29.297 -37.25 -4.438 1 93.19 293 GLU A C 1
ATOM 2314 O O . GLU A 1 293 ? 29.453 -38.438 -4.191 1 93.19 293 GLU A O 1
ATOM 2319 N N . GLU A 1 294 ? 29.438 -36.281 -3.627 1 92.31 294 GLU A N 1
ATOM 2320 C CA . GLU A 1 294 ? 29.969 -36.562 -2.291 1 92.31 294 GLU A CA 1
ATOM 2321 C C . GLU A 1 294 ? 28.828 -36.875 -1.313 1 92.31 294 GLU A C 1
ATOM 2323 O O . GLU A 1 294 ? 29.078 -37.25 -0.163 1 92.31 294 GLU A O 1
ATOM 2328 N N . VAL A 1 295 ? 27.641 -36.688 -1.729 1 94.12 295 VAL A N 1
ATOM 2329 C CA . VAL A 1 295 ? 26.484 -36.938 -0.857 1 94.12 295 VAL A CA 1
ATOM 2330 C C . VAL A 1 295 ? 25.703 -38.125 -1.348 1 94.12 295 VAL A C 1
ATOM 2332 O O . VAL A 1 295 ? 25.594 -38.375 -2.555 1 94.12 295 VAL A O 1
ATOM 2335 N N . LYS A 1 296 ? 25.047 -38.875 -0.422 1 94.25 296 LYS A N 1
ATOM 2336 C CA . LYS A 1 296 ? 24.422 -40.156 -0.751 1 94.25 296 LYS A CA 1
ATOM 2337 C C . LYS A 1 296 ? 22.906 -39.969 -0.923 1 94.25 296 LYS A C 1
ATOM 2339 O O . LYS A 1 296 ? 22.266 -40.781 -1.594 1 94.25 296 LYS A O 1
ATOM 2344 N N . ASP A 1 297 ? 22.359 -39.062 -0.163 1 94.19 297 ASP A N 1
ATOM 2345 C CA . ASP A 1 297 ? 20.922 -38.844 -0.227 1 94.19 297 ASP A CA 1
ATOM 2346 C C . ASP A 1 297 ? 20.562 -37.406 0.061 1 94.19 297 ASP A C 1
ATOM 2348 O O . ASP A 1 297 ? 21.453 -36.562 0.223 1 94.19 297 ASP A O 1
ATOM 2352 N N . ALA A 1 298 ? 19.312 -37.125 0.008 1 94.38 298 ALA A N 1
ATOM 2353 C CA . ALA A 1 298 ? 18.828 -35.781 0.18 1 94.38 298 ALA A CA 1
ATOM 2354 C C . ALA A 1 298 ? 19.203 -35.219 1.551 1 94.38 298 ALA A C 1
ATOM 2356 O O . ALA A 1 298 ? 19.531 -34.031 1.681 1 94.38 298 ALA A O 1
ATOM 2357 N N . ASP A 1 299 ? 19.188 -36.031 2.559 1 94.75 299 ASP A N 1
ATOM 2358 C CA . ASP A 1 299 ? 19.531 -35.625 3.918 1 94.75 299 ASP A CA 1
ATOM 2359 C C . ASP A 1 299 ? 20.969 -35.156 4.004 1 94.75 299 ASP A C 1
ATOM 2361 O O . ASP A 1 299 ? 21.266 -34.156 4.66 1 94.75 299 ASP A O 1
ATOM 2365 N N . GLU A 1 300 ? 21.797 -35.844 3.34 1 95.12 300 GLU A N 1
ATOM 2366 C CA . GLU A 1 300 ? 23.219 -35.469 3.357 1 95.12 300 GLU A CA 1
ATOM 2367 C C . GLU A 1 300 ? 23.453 -34.188 2.594 1 95.12 300 GLU A C 1
ATOM 2369 O O . GLU A 1 300 ? 24.328 -33.375 2.953 1 95.12 300 GLU A O 1
ATOM 2374 N N . LEU A 1 301 ? 22.672 -34.062 1.551 1 94.5 301 LEU A N 1
ATOM 2375 C CA . LEU A 1 301 ? 22.781 -32.781 0.821 1 94.5 301 LEU A CA 1
ATOM 2376 C C . LEU A 1 301 ? 22.391 -31.609 1.71 1 94.5 301 LEU A C 1
ATOM 2378 O O . LEU A 1 301 ? 23.094 -30.594 1.745 1 94.5 301 LEU A O 1
ATOM 2382 N N . ILE A 1 302 ? 21.344 -31.781 2.49 1 94.25 302 ILE A N 1
ATOM 2383 C CA . ILE A 1 302 ? 20.859 -30.734 3.379 1 94.25 302 ILE A CA 1
ATOM 2384 C C . ILE A 1 302 ? 21.891 -30.469 4.469 1 94.25 302 ILE A C 1
ATOM 2386 O O . ILE A 1 302 ? 22.125 -29.312 4.848 1 94.25 302 ILE A O 1
ATOM 2390 N N . GLU A 1 303 ? 22.422 -31.531 4.91 1 93.88 303 GLU A N 1
ATOM 2391 C CA . GLU A 1 303 ? 23.469 -31.375 5.91 1 93.88 303 GLU A CA 1
ATOM 2392 C C . GLU A 1 303 ? 24.656 -30.578 5.363 1 93.88 303 GLU A C 1
ATOM 2394 O O . GLU A 1 303 ? 25.219 -29.734 6.066 1 93.88 303 GLU A O 1
ATOM 2399 N N . LEU A 1 304 ? 25 -30.906 4.152 1 92.88 304 LEU A N 1
ATOM 2400 C CA . LEU A 1 304 ? 26.094 -30.188 3.496 1 92.88 304 LEU A CA 1
ATOM 2401 C C . LEU A 1 304 ? 25.75 -28.703 3.371 1 92.88 304 LEU A C 1
ATOM 2403 O O . LEU A 1 304 ? 26.578 -27.844 3.676 1 92.88 304 LEU A O 1
ATOM 2407 N N . ILE A 1 305 ? 24.547 -28.422 2.959 1 92.5 305 ILE A N 1
ATOM 2408 C CA . ILE A 1 305 ? 24.062 -27.062 2.771 1 92.5 305 ILE A CA 1
ATOM 2409 C C . ILE A 1 305 ? 24.078 -26.312 4.105 1 92.5 305 ILE A C 1
ATOM 2411 O O . ILE A 1 305 ? 24.578 -25.188 4.188 1 92.5 305 ILE A O 1
ATOM 2415 N N . ASP A 1 306 ? 23.656 -26.984 5.148 1 92.44 306 ASP A N 1
ATOM 2416 C CA . ASP A 1 306 ? 23.578 -26.375 6.469 1 92.44 306 ASP A CA 1
ATOM 2417 C C . ASP A 1 306 ? 24.969 -26.109 7.035 1 92.44 306 ASP A C 1
ATOM 2419 O O . ASP A 1 306 ? 25.203 -25.094 7.695 1 92.44 306 ASP A O 1
ATOM 2423 N N . LYS A 1 307 ? 25.828 -27.016 6.77 1 91.94 307 LYS A N 1
ATOM 2424 C CA . LYS A 1 307 ? 27.219 -26.875 7.211 1 91.94 307 LYS A CA 1
ATOM 2425 C C . LYS A 1 307 ? 27.875 -25.672 6.562 1 91.94 307 LYS A C 1
ATOM 2427 O O . LYS A 1 307 ? 28.578 -24.906 7.23 1 91.94 307 LYS A O 1
ATOM 2432 N N . LEU A 1 308 ? 27.594 -25.531 5.312 1 91.19 308 LEU A N 1
ATOM 2433 C CA . LEU A 1 308 ? 28.188 -24.406 4.582 1 91.19 308 LEU A CA 1
ATOM 2434 C C . LEU A 1 308 ? 27.641 -23.078 5.105 1 91.19 308 LEU A C 1
ATOM 2436 O O . LEU A 1 308 ? 28.375 -22.109 5.223 1 91.19 308 LEU A O 1
ATOM 2440 N N . LYS A 1 309 ? 26.406 -23.031 5.484 1 90 309 LYS A N 1
ATOM 2441 C CA . LYS A 1 309 ? 25.781 -21.828 6.008 1 90 309 LYS A CA 1
ATOM 2442 C C . LYS A 1 309 ? 26.375 -21.438 7.363 1 90 309 LYS A C 1
ATOM 2444 O O . LYS A 1 309 ? 26.562 -20.266 7.648 1 90 309 LYS A O 1
ATOM 2449 N N . LYS A 1 310 ? 26.672 -22.406 8.148 1 87.12 310 LYS A N 1
ATOM 2450 C CA . LYS A 1 310 ? 27.219 -22.172 9.484 1 87.12 310 LYS A CA 1
ATOM 2451 C C . LYS A 1 310 ? 28.656 -21.703 9.414 1 87.12 310 LYS A C 1
ATOM 2453 O O . LYS A 1 310 ? 29.078 -20.844 10.203 1 87.12 310 LYS A O 1
ATOM 2458 N N . GLU A 1 311 ? 29.391 -22.281 8.547 1 82.19 311 GLU A N 1
ATOM 2459 C CA . GLU A 1 311 ? 30.797 -21.938 8.422 1 82.19 311 GLU A CA 1
ATOM 2460 C C . GLU A 1 311 ? 30.984 -20.469 8.07 1 82.19 311 GLU A C 1
ATOM 2462 O O . GLU A 1 311 ? 31.875 -19.797 8.594 1 82.19 311 GLU A O 1
ATOM 2467 N N . ILE A 1 312 ? 30.125 -19.938 7.328 1 68.06 312 ILE A N 1
ATOM 2468 C CA . ILE A 1 312 ? 30.281 -18.562 6.883 1 68.06 312 ILE A CA 1
ATOM 2469 C C . ILE A 1 312 ? 29.812 -17.609 7.973 1 68.06 312 ILE A C 1
ATOM 2471 O O . ILE A 1 312 ? 30.422 -16.562 8.203 1 68.06 312 ILE A O 1
ATOM 2475 N N . LYS A 1 313 ? 28.766 -18.031 8.609 1 66.44 313 LYS A N 1
ATOM 2476 C CA . LYS A 1 313 ? 28.328 -17.203 9.727 1 66.44 313 LYS A CA 1
ATOM 2477 C C . LYS A 1 313 ? 29.438 -17.062 10.773 1 66.44 313 LYS A C 1
ATOM 2479 O O . LYS A 1 313 ? 29.625 -16 11.359 1 66.44 313 LYS A O 1
ATOM 2484 N N . GLU A 1 314 ? 30.156 -18.141 10.875 1 68.5 314 GLU A N 1
ATOM 2485 C CA . GLU A 1 314 ? 31.266 -18.141 11.836 1 68.5 314 GLU A CA 1
ATOM 2486 C C . GLU A 1 314 ? 32.406 -17.234 11.367 1 68.5 314 GLU A C 1
ATOM 2488 O O . GLU A 1 314 ? 33.062 -16.578 12.172 1 68.5 314 GLU A O 1
ATOM 2493 N N . LYS A 1 315 ? 32.5 -17 10.188 1 62.03 315 LYS A N 1
ATOM 2494 C CA . LYS A 1 315 ? 33.562 -16.141 9.68 1 62.03 315 LYS A CA 1
ATOM 2495 C C . LYS A 1 315 ? 33.188 -14.664 9.773 1 62.03 315 LYS A C 1
ATOM 2497 O O . LYS A 1 315 ? 34.062 -13.812 9.961 1 62.03 315 LYS A O 1
ATOM 2502 N N . LEU A 1 316 ? 31.984 -14.438 9.57 1 57.16 316 LEU A N 1
ATOM 2503 C CA . LEU A 1 316 ? 31.531 -13.047 9.641 1 57.16 316 LEU A CA 1
ATOM 2504 C C . LEU A 1 316 ? 31.594 -12.539 11.078 1 57.16 316 LEU A C 1
ATOM 2506 O O . LEU A 1 316 ? 31.797 -11.344 11.305 1 57.16 316 LEU A O 1
ATOM 2510 N N . PHE A 1 317 ? 31.422 -13.484 12.133 1 54.22 317 PHE A N 1
ATOM 2511 C CA . PHE A 1 317 ? 31.453 -13.102 13.539 1 54.22 317 PHE A CA 1
ATOM 2512 C C . PHE A 1 317 ? 32.812 -13.391 14.148 1 54.22 317 PHE A C 1
ATOM 2514 O O . PHE A 1 317 ? 33.062 -13.094 15.32 1 54.22 317 PHE A O 1
ATOM 2521 N N . SER A 1 318 ? 33.781 -13.852 13.477 1 45 318 SER A N 1
ATOM 2522 C CA . SER A 1 318 ? 35.156 -13.945 13.945 1 45 318 SER A CA 1
ATOM 2523 C C . SER A 1 318 ? 36 -12.805 13.398 1 45 318 SER A C 1
ATOM 2525 O O . SER A 1 318 ? 35.781 -12.352 12.273 1 45 318 SER A O 1
ATOM 2527 N N . MET B 1 1 ? -12.656 9.125 -9.453 1 78.31 1 MET B N 1
ATOM 2528 C CA . MET B 1 1 ? -12.156 7.758 -9.531 1 78.31 1 MET B CA 1
ATOM 2529 C C . MET B 1 1 ? -10.656 7.711 -9.273 1 78.31 1 MET B C 1
ATOM 2531 O O . MET B 1 1 ? -10.188 6.949 -8.422 1 78.31 1 MET B O 1
ATOM 2535 N N . GLU B 1 2 ? -9.938 8.672 -9.82 1 89.06 2 GLU B N 1
ATOM 2536 C CA . GLU B 1 2 ? -8.484 8.672 -9.68 1 89.06 2 GLU B CA 1
ATOM 2537 C C . GLU B 1 2 ? -8.07 9.031 -8.258 1 89.06 2 GLU B C 1
ATOM 2539 O O . GLU B 1 2 ? -7.133 8.445 -7.707 1 89.06 2 GLU B O 1
ATOM 2544 N N . ARG B 1 3 ? -8.82 9.922 -7.691 1 93.25 3 ARG B N 1
ATOM 2545 C CA . ARG B 1 3 ? -8.508 10.344 -6.328 1 93.25 3 ARG B CA 1
ATOM 2546 C C . ARG B 1 3 ? -8.727 9.203 -5.34 1 93.25 3 ARG B C 1
ATOM 2548 O O . ARG B 1 3 ? -7.906 8.984 -4.445 1 93.25 3 ARG B O 1
ATOM 2555 N N . GLU B 1 4 ? -9.781 8.523 -5.48 1 94 4 GLU B N 1
ATOM 2556 C CA . GLU B 1 4 ? -10.078 7.402 -4.598 1 94 4 GLU B CA 1
ATOM 2557 C C . GLU B 1 4 ? -9 6.328 -4.691 1 94 4 GLU B C 1
ATOM 2559 O O . GLU B 1 4 ? -8.594 5.758 -3.676 1 94 4 GLU B O 1
ATOM 2564 N N . ARG B 1 5 ? -8.57 6.066 -5.906 1 94.38 5 ARG B N 1
ATOM 2565 C CA . ARG B 1 5 ? -7.496 5.105 -6.117 1 94.38 5 ARG B CA 1
ATOM 2566 C C . ARG B 1 5 ? -6.215 5.559 -5.426 1 94.38 5 ARG B C 1
ATOM 2568 O O . ARG B 1 5 ? -5.516 4.75 -4.809 1 94.38 5 ARG B O 1
ATOM 2575 N N . LEU B 1 6 ? -5.941 6.855 -5.535 1 96.5 6 LEU B N 1
ATOM 2576 C CA . LEU B 1 6 ? -4.77 7.43 -4.883 1 96.5 6 LEU B CA 1
ATOM 2577 C C . LEU B 1 6 ? -4.855 7.27 -3.369 1 96.5 6 LEU B C 1
ATOM 2579 O O . LEU B 1 6 ? -3.879 6.879 -2.725 1 96.5 6 LEU B O 1
ATOM 2583 N N . ILE B 1 7 ? -6.016 7.504 -2.805 1 97.69 7 ILE B N 1
ATOM 2584 C CA . ILE B 1 7 ? -6.215 7.406 -1.363 1 97.69 7 ILE B CA 1
ATOM 2585 C C . ILE B 1 7 ? -5.973 5.969 -0.907 1 97.69 7 ILE B C 1
ATOM 2587 O O . ILE B 1 7 ? -5.316 5.734 0.111 1 97.69 7 ILE B O 1
ATOM 2591 N N . LYS B 1 8 ? -6.465 4.965 -1.666 1 96.19 8 LYS B N 1
ATOM 2592 C CA . LYS B 1 8 ? -6.242 3.559 -1.348 1 96.19 8 LYS B CA 1
ATOM 2593 C C . LYS B 1 8 ? -4.75 3.227 -1.343 1 96.19 8 LYS B C 1
ATOM 2595 O O . LYS B 1 8 ? -4.27 2.52 -0.454 1 96.19 8 LYS B O 1
ATOM 2600 N N . THR B 1 9 ? -4.07 3.75 -2.342 1 96.44 9 THR B N 1
ATOM 2601 C CA . THR B 1 9 ? -2.637 3.512 -2.449 1 96.44 9 THR B CA 1
ATOM 2602 C C . THR B 1 9 ? -1.901 4.09 -1.244 1 96.44 9 THR B C 1
ATOM 2604 O O . THR B 1 9 ? -1.065 3.416 -0.638 1 96.44 9 THR B O 1
ATOM 2607 N N . VAL B 1 10 ? -2.225 5.34 -0.893 1 98.56 10 VAL B N 1
ATOM 2608 C CA . VAL B 1 10 ? -1.562 6.012 0.222 1 98.56 10 VAL B CA 1
ATOM 2609 C C . VAL B 1 10 ? -1.865 5.27 1.523 1 98.56 10 VAL B C 1
ATOM 2611 O O . VAL B 1 10 ? -0.969 5.047 2.342 1 98.56 10 VAL B O 1
ATOM 2614 N N . GLU B 1 11 ? -3.121 4.918 1.684 1 98.25 11 GLU B N 1
ATOM 2615 C CA . GLU B 1 11 ? -3.498 4.152 2.869 1 98.25 11 GLU B CA 1
ATOM 2616 C C . GLU B 1 11 ? -2.701 2.854 2.965 1 98.25 11 GLU B C 1
ATOM 2618 O O . GLU B 1 11 ? -2.211 2.498 4.039 1 98.25 11 GLU B O 1
ATOM 2623 N N . ALA B 1 12 ? -2.584 2.143 1.839 1 96.5 12 ALA B N 1
ATOM 2624 C CA . ALA B 1 12 ? -1.837 0.888 1.801 1 96.5 12 ALA B CA 1
ATOM 2625 C C . ALA B 1 12 ? -0.381 1.104 2.207 1 96.5 12 ALA B C 1
ATOM 2627 O O . ALA B 1 12 ? 0.186 0.305 2.955 1 96.5 12 ALA B O 1
ATOM 2628 N N . ILE B 1 13 ? 0.208 2.139 1.706 1 98.06 13 ILE B N 1
ATOM 2629 C CA . ILE B 1 13 ? 1.595 2.465 2.02 1 98.06 13 ILE B CA 1
ATOM 2630 C C . ILE B 1 13 ? 1.748 2.68 3.523 1 98.06 13 ILE B C 1
ATOM 2632 O O . ILE B 1 13 ? 2.66 2.131 4.145 1 98.06 13 ILE B O 1
ATOM 2636 N N . LEU B 1 14 ? 0.835 3.457 4.098 1 98.38 14 LEU B N 1
ATOM 2637 C CA . LEU B 1 14 ? 0.875 3.756 5.527 1 98.38 14 LEU B CA 1
ATOM 2638 C C . LEU B 1 14 ? 0.709 2.484 6.352 1 98.38 14 LEU B C 1
ATOM 2640 O O . LEU B 1 14 ? 1.504 2.221 7.258 1 98.38 14 LEU B O 1
ATOM 2644 N N . ARG B 1 15 ? -0.271 1.724 6.043 1 96.81 15 ARG B N 1
ATOM 2645 C CA . ARG B 1 15 ? -0.514 0.482 6.77 1 96.81 15 ARG B CA 1
ATOM 2646 C C . ARG B 1 15 ? 0.645 -0.493 6.59 1 96.81 15 ARG B C 1
ATOM 2648 O O . ARG B 1 15 ? 1.039 -1.178 7.539 1 96.81 15 ARG B O 1
ATOM 2655 N N . GLY B 1 16 ? 1.15 -0.548 5.34 1 95.5 16 GLY B N 1
ATOM 2656 C CA . GLY B 1 16 ? 2.303 -1.393 5.066 1 95.5 16 GLY B CA 1
ATOM 2657 C C . GLY B 1 16 ? 3.516 -1.038 5.902 1 95.5 16 GLY B C 1
ATOM 2658 O O . GLY B 1 16 ? 4.34 -1.902 6.207 1 95.5 16 GLY B O 1
ATOM 2659 N N . ALA B 1 17 ? 3.6 0.199 6.262 1 96.38 17 ALA B N 1
ATOM 2660 C CA . ALA B 1 17 ? 4.715 0.677 7.078 1 96.38 17 ALA B CA 1
ATOM 2661 C C . ALA B 1 17 ? 4.406 0.528 8.562 1 96.38 17 ALA B C 1
ATOM 2663 O O . ALA B 1 17 ? 5.203 0.944 9.414 1 96.38 17 ALA B O 1
ATOM 2664 N N . GLY B 1 18 ? 3.182 0.018 8.859 1 95.12 18 GLY B N 1
ATOM 2665 C CA . GLY B 1 18 ? 2.846 -0.278 10.242 1 95.12 18 GLY B CA 1
ATOM 2666 C C . GLY B 1 18 ? 2.055 0.828 10.914 1 95.12 18 GLY B C 1
ATOM 2667 O O . GLY B 1 18 ? 1.875 0.819 12.133 1 95.12 18 GLY B O 1
ATOM 2668 N N . TYR B 1 19 ? 1.547 1.729 10.18 1 97.19 19 TYR B N 1
ATOM 2669 C CA . TYR B 1 19 ? 0.767 2.812 10.766 1 97.19 19 TYR B CA 1
ATOM 2670 C C . TYR B 1 19 ? -0.684 2.391 10.969 1 97.19 19 TYR B C 1
ATOM 2672 O O . TYR B 1 19 ? -1.251 1.673 10.141 1 97.19 19 TYR B O 1
ATOM 2680 N N . ARG B 1 20 ? -1.261 2.844 12.086 1 97.5 20 ARG B N 1
ATOM 2681 C CA . ARG B 1 20 ? -2.717 2.883 12.188 1 97.5 20 ARG B CA 1
ATOM 2682 C C . ARG B 1 20 ? -3.289 4.035 11.367 1 97.5 20 ARG B C 1
ATOM 2684 O O . ARG B 1 20 ? -2.729 5.133 11.352 1 97.5 20 ARG B O 1
ATOM 2691 N N . VAL B 1 21 ? -4.34 3.77 10.641 1 98.19 21 VAL B N 1
ATOM 2692 C CA . VAL B 1 21 ? -4.801 4.785 9.695 1 98.19 21 VAL B CA 1
ATOM 2693 C C . VAL B 1 21 ? -6.312 4.961 9.828 1 98.19 21 VAL B C 1
ATOM 2695 O O . VAL B 1 21 ? -7.047 3.979 9.953 1 98.19 21 VAL B O 1
ATOM 2698 N N . ALA B 1 22 ? -6.785 6.172 9.852 1 97.75 22 ALA B N 1
ATOM 2699 C CA . ALA B 1 22 ? -8.195 6.512 9.672 1 97.75 22 ALA B CA 1
ATOM 2700 C C .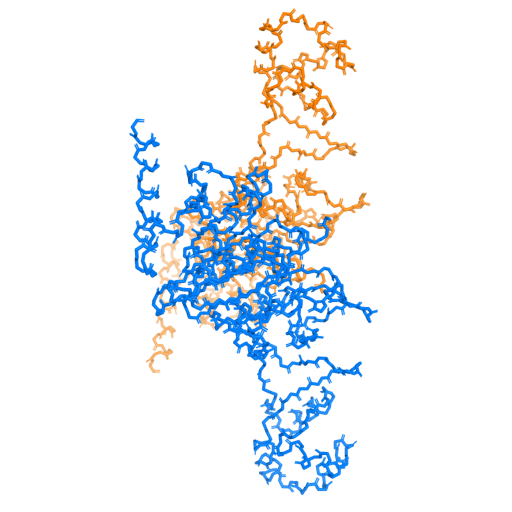 ALA B 1 22 ? -8.414 7.277 8.375 1 97.75 22 ALA B C 1
ATOM 2702 O O . ALA B 1 22 ? -7.672 8.219 8.07 1 97.75 22 ALA B O 1
ATOM 2703 N N . ARG B 1 23 ? -9.367 6.852 7.617 1 96.38 23 ARG B N 1
ATOM 2704 C CA . ARG B 1 23 ? -9.719 7.473 6.344 1 96.38 23 ARG B CA 1
ATOM 2705 C C . ARG B 1 23 ? -10.992 8.297 6.469 1 96.38 23 ARG B C 1
ATOM 2707 O O . ARG B 1 23 ? -11.961 7.859 7.102 1 96.38 23 ARG B O 1
ATOM 2714 N N . LEU B 1 24 ? -10.914 9.469 5.891 1 95.5 24 LEU B N 1
ATOM 2715 C CA . LEU B 1 24 ? -12.078 10.344 5.898 1 95.5 24 LEU B CA 1
ATOM 2716 C C . LEU B 1 24 ? -12.797 10.297 4.555 1 95.5 24 LEU B C 1
ATOM 2718 O O . LEU B 1 24 ? -12.156 10.305 3.502 1 95.5 24 LEU B O 1
ATOM 2722 N N . ASP B 1 25 ? -14.039 10.141 4.625 1 90.56 25 ASP B N 1
ATOM 2723 C CA . ASP B 1 25 ? -14.875 10.305 3.439 1 90.56 25 ASP B CA 1
ATOM 2724 C C . ASP B 1 25 ? -15.672 11.602 3.5 1 90.56 25 ASP B C 1
ATOM 2726 O O . ASP B 1 25 ? -16.891 11.586 3.703 1 90.56 25 ASP B O 1
ATOM 2730 N N . LEU B 1 26 ? -14.992 12.727 3.398 1 92.88 26 LEU B N 1
ATOM 2731 C CA . LEU B 1 26 ? -15.586 14.055 3.48 1 92.88 26 LEU B CA 1
ATOM 2732 C C . LEU B 1 26 ? -15.086 14.945 2.35 1 92.88 26 LEU B C 1
ATOM 2734 O O . LEU B 1 26 ? -13.898 15.266 2.283 1 92.88 26 LEU B O 1
ATOM 2738 N N . LYS B 1 27 ? -15.992 15.242 1.487 1 90.69 27 LYS B N 1
ATOM 2739 C CA . LYS B 1 27 ? -15.641 16.094 0.351 1 90.69 27 LYS B CA 1
ATOM 2740 C C . LYS B 1 27 ? -15.133 17.453 0.816 1 90.69 27 LYS B C 1
ATOM 2742 O O . LYS B 1 27 ? -15.727 18.062 1.703 1 90.69 27 LYS B O 1
ATOM 2747 N N . GLY B 1 28 ? -14.07 17.922 0.348 1 94.19 28 GLY B N 1
ATOM 2748 C CA . GLY B 1 28 ? -13.547 19.25 0.622 1 94.19 28 GLY B CA 1
ATOM 2749 C C . GLY B 1 28 ? -12.758 19.328 1.914 1 94.19 28 GLY B C 1
ATOM 2750 O O . GLY B 1 28 ? -12.344 20.406 2.328 1 94.19 28 GLY B O 1
ATOM 2751 N N . SER B 1 29 ? -12.547 18.234 2.553 1 97.44 29 SER B N 1
ATOM 2752 C CA . SER B 1 29 ? -11.805 18.188 3.812 1 97.44 29 SER B CA 1
ATOM 2753 C C . SER B 1 29 ? -10.352 18.594 3.611 1 97.44 29 SER B C 1
ATOM 2755 O O . SER B 1 29 ? -9.836 18.562 2.492 1 97.44 29 SER B O 1
ATOM 2757 N N . CYS B 1 30 ? -9.734 19.047 4.691 1 98.31 30 CYS B N 1
ATOM 2758 C CA . CYS B 1 30 ? -8.336 19.469 4.617 1 98.31 30 CYS B CA 1
ATOM 2759 C C . CYS B 1 30 ? -7.402 18.266 4.672 1 98.31 30 CYS B C 1
ATOM 2761 O O . CYS B 1 30 ? -6.223 18.375 4.336 1 98.31 30 CYS B O 1
ATOM 2763 N N . PHE B 1 31 ? -7.91 17.156 5.074 1 98.62 31 PHE B N 1
ATOM 2764 C CA . PHE B 1 31 ? -7.145 15.922 5.039 1 98.62 31 PHE B CA 1
ATOM 2765 C C . PHE B 1 31 ? -8.047 14.742 4.703 1 98.62 31 PHE B C 1
ATOM 2767 O O . PHE B 1 31 ? -9.258 14.797 4.91 1 98.62 31 PHE B O 1
ATOM 2774 N N . ASP B 1 32 ? -7.449 13.727 4.172 1 98.31 32 ASP B N 1
ATOM 2775 C CA . ASP B 1 32 ? -8.203 12.531 3.801 1 98.31 32 ASP B CA 1
ATOM 2776 C C . ASP B 1 32 ? -7.801 11.344 4.664 1 98.31 32 ASP B C 1
ATOM 2778 O O . ASP B 1 32 ? -8.57 10.391 4.812 1 98.31 32 ASP B O 1
ATOM 2782 N N . LEU B 1 33 ? -6.555 11.375 5.141 1 98.56 33 LEU B N 1
ATOM 2783 C CA . LEU B 1 33 ? -6.031 10.312 5.992 1 98.56 33 LEU B CA 1
ATOM 2784 C C . LEU B 1 33 ? -5.305 10.898 7.199 1 98.56 33 LEU B C 1
ATOM 2786 O O . LEU B 1 33 ? -4.625 11.922 7.086 1 98.56 33 LEU B O 1
ATOM 2790 N N . VAL B 1 34 ? -5.438 10.312 8.312 1 98.69 34 VAL B N 1
ATOM 2791 C CA . VAL B 1 34 ? -4.602 10.539 9.484 1 98.69 34 VAL B CA 1
ATOM 2792 C C . VAL B 1 34 ? -3.967 9.227 9.938 1 98.69 34 VAL B C 1
ATOM 2794 O O . VAL B 1 34 ? -4.617 8.18 9.922 1 98.69 34 VAL B O 1
ATOM 2797 N N . ALA B 1 35 ? -2.666 9.289 10.172 1 98.62 35 ALA B N 1
ATOM 2798 C CA . ALA B 1 35 ? -1.935 8.055 10.453 1 98.62 35 ALA B CA 1
ATOM 2799 C C . ALA B 1 35 ? -0.978 8.242 11.625 1 98.62 35 ALA B C 1
ATOM 2801 O O . ALA B 1 35 ? -0.348 9.297 11.758 1 98.62 35 ALA B O 1
ATOM 2802 N N . SER B 1 36 ? -0.885 7.195 12.445 1 98.19 36 SER B N 1
ATOM 2803 C CA . SER B 1 36 ? -0.012 7.281 13.617 1 98.19 36 SER B CA 1
ATOM 2804 C C . SER B 1 36 ? 0.8 6.004 13.789 1 98.19 36 SER B C 1
ATOM 2806 O O . SER B 1 36 ? 0.318 4.91 13.492 1 98.19 36 SER B O 1
ATOM 2808 N N . ARG B 1 37 ? 2.021 6.156 14.141 1 96.25 37 ARG B N 1
ATOM 2809 C CA . ARG B 1 37 ? 2.926 5.074 14.516 1 96.25 37 ARG B CA 1
ATOM 2810 C C . ARG B 1 37 ? 3.971 5.551 15.516 1 96.25 37 ARG B C 1
ATOM 2812 O O . ARG B 1 37 ? 4.805 6.398 15.195 1 96.25 37 ARG B O 1
ATOM 2819 N N . LEU B 1 38 ? 3.975 4.965 16.688 1 89.56 38 LEU B N 1
ATOM 2820 C CA . LEU B 1 38 ? 4.902 5.352 17.75 1 89.56 38 LEU B CA 1
ATOM 2821 C C . LEU B 1 38 ? 4.84 6.855 18 1 89.56 38 LEU B C 1
ATOM 2823 O O . LEU B 1 38 ? 3.793 7.383 18.375 1 89.56 38 LEU B O 1
ATOM 2827 N N . PHE B 1 39 ? 5.789 7.598 17.641 1 88.69 39 PHE B N 1
ATOM 2828 C CA . PHE B 1 39 ? 5.836 9.023 17.953 1 88.69 39 PHE B CA 1
ATOM 2829 C C . PHE B 1 39 ? 5.648 9.867 16.703 1 88.69 39 PHE B C 1
ATOM 2831 O O . PHE B 1 39 ? 6.008 11.047 16.688 1 88.69 39 PHE B O 1
ATOM 2838 N N . LEU B 1 40 ? 5.07 9.219 15.727 1 96 40 LEU B N 1
ATOM 2839 C CA . LEU B 1 40 ? 4.824 9.961 14.492 1 96 40 LEU B CA 1
ATOM 2840 C C . LEU B 1 40 ? 3.326 10.078 14.227 1 96 40 LEU B C 1
ATOM 2842 O O . LEU B 1 40 ? 2.576 9.125 14.438 1 96 40 LEU B O 1
ATOM 2846 N N . LEU B 1 41 ? 2.883 11.219 13.93 1 98 41 LEU B N 1
ATOM 2847 C CA . LEU B 1 41 ? 1.512 11.508 13.523 1 98 41 LEU B CA 1
ATOM 2848 C C . LEU B 1 41 ? 1.489 12.297 12.211 1 98 41 LEU B C 1
ATOM 2850 O O . LEU B 1 41 ? 2.197 13.297 12.07 1 98 41 LEU B O 1
ATOM 2854 N N . LEU B 1 42 ? 0.775 11.781 11.227 1 98.69 42 LEU B N 1
ATOM 2855 C CA . LEU B 1 42 ? 0.707 12.414 9.914 1 98.69 42 LEU B CA 1
ATOM 2856 C C . LEU B 1 42 ? -0.729 12.789 9.562 1 98.69 42 LEU B C 1
ATOM 2858 O O . LEU B 1 42 ? -1.647 11.984 9.758 1 98.69 42 LEU B O 1
ATOM 2862 N N . PHE B 1 43 ? -0.976 13.961 9.172 1 98.75 43 PHE B N 1
ATOM 2863 C CA . PHE B 1 43 ? -2.193 14.359 8.477 1 98.75 43 PHE B CA 1
ATOM 2864 C C . PHE B 1 43 ? -1.946 14.484 6.977 1 98.75 43 PHE B C 1
ATOM 2866 O O . PHE B 1 43 ? -1.114 15.281 6.539 1 98.75 43 PHE B O 1
ATOM 2873 N N . ILE B 1 44 ? -2.717 13.773 6.152 1 98.88 44 ILE B N 1
ATOM 2874 C CA . ILE B 1 44 ? -2.371 13.672 4.738 1 98.88 44 ILE B CA 1
ATOM 2875 C C . ILE B 1 44 ? -3.57 14.078 3.885 1 98.88 44 ILE B C 1
ATOM 2877 O O . ILE B 1 44 ? -4.68 13.586 4.086 1 98.88 44 ILE B O 1
ATOM 2881 N N . LYS B 1 45 ? -3.33 14.969 3.039 1 98.75 45 LYS B N 1
ATOM 2882 C CA . LYS B 1 45 ? -4.289 15.305 1.993 1 98.75 45 LYS B CA 1
ATOM 2883 C C . LYS B 1 45 ? -3.883 14.695 0.655 1 98.75 45 LYS B C 1
ATOM 2885 O O . LYS B 1 45 ? -2.791 14.969 0.151 1 98.75 45 LYS B O 1
ATOM 2890 N N . ALA B 1 46 ? -4.672 13.82 0.121 1 98.12 46 ALA B N 1
ATOM 2891 C CA . ALA B 1 46 ? -4.422 13.195 -1.174 1 98.12 46 ALA B CA 1
ATOM 2892 C C . ALA B 1 46 ? -5.203 13.891 -2.283 1 98.12 46 ALA B C 1
ATOM 2894 O O . ALA B 1 46 ? -6.414 14.086 -2.168 1 98.12 46 ALA B O 1
ATOM 2895 N N . THR B 1 47 ? -4.543 14.273 -3.316 1 97.44 47 THR B N 1
ATOM 2896 C CA . THR B 1 47 ? -5.172 14.938 -4.457 1 97.44 47 THR B CA 1
ATOM 2897 C C . THR B 1 47 ? -4.43 14.602 -5.75 1 97.44 47 THR B C 1
ATOM 2899 O O . THR B 1 47 ? -3.211 14.414 -5.738 1 97.44 47 THR B O 1
ATOM 2902 N N . VAL B 1 48 ? -5.16 14.516 -6.848 1 97.44 48 VAL B N 1
ATOM 2903 C CA . VAL B 1 48 ? -4.539 14.211 -8.133 1 97.44 48 VAL B CA 1
ATOM 2904 C C . VAL B 1 48 ? -3.645 15.367 -8.562 1 97.44 48 VAL B C 1
ATOM 2906 O O . VAL B 1 48 ? -2.48 15.164 -8.922 1 97.44 48 VAL B O 1
ATOM 2909 N N . ASN B 1 49 ? -4.148 16.547 -8.531 1 97.88 49 ASN B N 1
ATOM 2910 C CA . ASN B 1 49 ? -3.412 17.781 -8.82 1 97.88 49 ASN B CA 1
ATOM 2911 C C . ASN B 1 49 ? -3.193 18.609 -7.559 1 97.88 49 ASN B C 1
ATOM 2913 O O . ASN B 1 49 ? -4.148 19.125 -6.973 1 97.88 49 ASN B O 1
ATOM 2917 N N . ILE B 1 50 ? -1.955 18.828 -7.141 1 98.06 50 ILE B N 1
ATOM 2918 C CA . ILE B 1 50 ? -1.654 19.438 -5.852 1 98.06 50 ILE B CA 1
ATOM 2919 C C . ILE B 1 50 ? -2.045 20.906 -5.875 1 98.06 50 ILE B C 1
ATOM 2921 O O . ILE B 1 50 ? -2.219 21.531 -4.824 1 98.06 50 ILE B O 1
ATOM 2925 N N . ASP B 1 51 ? -2.232 21.453 -7.066 1 97.19 51 ASP B N 1
ATOM 2926 C CA . ASP B 1 51 ? -2.588 22.859 -7.191 1 97.19 51 ASP B CA 1
ATOM 2927 C C . ASP B 1 51 ? -4.059 23.094 -6.855 1 97.19 51 ASP B C 1
ATOM 2929 O O . ASP B 1 51 ? -4.492 24.234 -6.676 1 97.19 51 ASP B O 1
ATOM 2933 N N . THR B 1 52 ? -4.824 22.047 -6.746 1 97.12 52 THR B N 1
ATOM 2934 C CA . THR B 1 52 ? -6.246 22.188 -6.457 1 97.12 52 THR B CA 1
ATOM 2935 C C . THR B 1 52 ? -6.48 22.406 -4.965 1 97.12 52 THR B C 1
ATOM 2937 O O . THR B 1 52 ? -7.578 22.781 -4.551 1 97.12 52 THR B O 1
ATOM 2940 N N . ILE B 1 53 ? -5.5 22.203 -4.148 1 97.62 53 ILE B N 1
ATOM 2941 C CA . ILE B 1 53 ? -5.625 22.422 -2.711 1 97.62 53 ILE B CA 1
ATOM 2942 C C . ILE B 1 53 ? -5.816 23.922 -2.439 1 97.62 53 ILE B C 1
ATOM 2944 O O . ILE B 1 53 ? -5.035 24.75 -2.914 1 97.62 53 ILE B O 1
ATOM 2948 N N . THR B 1 54 ? -6.801 24.25 -1.758 1 97.62 54 THR B N 1
ATOM 2949 C CA . THR B 1 54 ? -7.094 25.656 -1.473 1 97.62 54 THR B CA 1
ATOM 2950 C C . THR B 1 54 ? -6.297 26.141 -0.267 1 97.62 54 THR B C 1
ATOM 2952 O O . THR B 1 54 ? -5.789 25.328 0.515 1 97.62 54 THR B O 1
ATOM 2955 N N . GLU B 1 55 ? -6.199 27.406 -0.209 1 97.44 55 GLU B N 1
ATOM 2956 C CA . GLU B 1 55 ? -5.512 28 0.931 1 97.44 55 GLU B CA 1
ATOM 2957 C C . GLU B 1 55 ? -6.219 27.672 2.24 1 97.44 55 GLU B C 1
ATOM 2959 O O . GLU B 1 55 ? -5.57 27.438 3.264 1 97.44 55 GLU B O 1
ATOM 2964 N N . GLU B 1 56 ? -7.516 27.641 2.227 1 96.62 56 GLU B N 1
ATOM 2965 C CA . GLU B 1 56 ? -8.305 27.312 3.414 1 96.62 56 GLU B CA 1
ATOM 2966 C C . GLU B 1 56 ? -8.008 25.906 3.902 1 96.62 56 GLU B C 1
ATOM 2968 O O . GLU B 1 56 ? -7.82 25.672 5.102 1 96.62 56 GLU B O 1
ATOM 2973 N N . GLN B 1 57 ? -7.988 25.016 3.01 1 98 57 GLN B N 1
ATOM 2974 C CA . GLN B 1 57 ? -7.645 23.625 3.342 1 98 57 GLN B CA 1
ATOM 2975 C C . GLN B 1 57 ? -6.242 23.547 3.939 1 98 57 GLN B C 1
ATOM 2977 O O . GLN B 1 57 ? -6.039 22.891 4.961 1 98 57 GLN B O 1
ATOM 2982 N N . ALA B 1 58 ? -5.332 24.234 3.26 1 98.5 58 ALA B N 1
ATOM 2983 C CA . ALA B 1 58 ? -3.939 24.203 3.703 1 98.5 58 ALA B CA 1
ATOM 2984 C C . ALA B 1 58 ? -3.795 24.766 5.109 1 98.5 58 ALA B C 1
ATOM 2986 O O . ALA B 1 58 ? -3.08 24.219 5.945 1 98.5 58 ALA B O 1
ATOM 2987 N N . GLU B 1 59 ? -4.473 25.828 5.375 1 97.81 59 GLU B N 1
ATOM 2988 C CA . GLU B 1 59 ? -4.387 26.469 6.68 1 97.81 59 GLU B CA 1
ATOM 2989 C C . GLU B 1 59 ? -4.945 25.578 7.781 1 97.81 59 GLU B C 1
ATOM 2991 O O . GLU B 1 59 ? -4.363 25.484 8.859 1 97.81 59 GLU B O 1
ATOM 2996 N N . ASP B 1 60 ? -6.035 24.969 7.512 1 98.19 60 ASP B N 1
ATOM 2997 C CA . ASP B 1 60 ? -6.621 24.062 8.492 1 98.19 60 ASP B CA 1
ATOM 2998 C C . ASP B 1 60 ? -5.723 22.844 8.719 1 98.19 60 ASP B C 1
ATOM 3000 O O . ASP B 1 60 ? -5.574 22.375 9.852 1 98.19 60 ASP B O 1
ATOM 3004 N N . LEU B 1 61 ? -5.176 22.375 7.605 1 98.5 61 LEU B N 1
ATOM 3005 C CA . LEU B 1 61 ? -4.242 21.266 7.719 1 98.5 61 LEU B CA 1
ATOM 3006 C C . LEU B 1 61 ? -3.047 21.625 8.586 1 98.5 61 LEU B C 1
ATOM 3008 O O . LEU B 1 61 ? -2.629 20.844 9.445 1 98.5 61 LEU B O 1
ATOM 3012 N N . LYS B 1 62 ? -2.564 22.781 8.391 1 98.5 62 LYS B N 1
ATOM 3013 C CA . LYS B 1 62 ? -1.434 23.266 9.18 1 98.5 62 LYS B CA 1
ATOM 3014 C C . LYS B 1 62 ? -1.828 23.453 10.641 1 98.5 62 LYS B C 1
ATOM 3016 O O . LYS B 1 62 ? -1.055 23.125 11.547 1 98.5 62 LYS B O 1
ATOM 3021 N N . ARG B 1 63 ? -2.986 23.938 10.914 1 97.69 63 ARG B N 1
ATOM 3022 C CA . ARG B 1 63 ? -3.463 24.141 12.273 1 97.69 63 ARG B CA 1
ATOM 3023 C C . ARG B 1 63 ? -3.555 22.812 13.023 1 97.69 63 ARG B C 1
ATOM 3025 O O . ARG B 1 63 ? -3.092 22.703 14.164 1 97.69 63 ARG B O 1
ATOM 3032 N N . LEU B 1 64 ? -4.137 21.859 12.312 1 97.75 64 LEU B N 1
ATOM 3033 C CA . LEU B 1 64 ? -4.242 20.531 12.914 1 97.75 64 LEU B CA 1
ATOM 3034 C C . LEU B 1 64 ? -2.863 19.953 13.203 1 97.75 64 LEU B C 1
ATOM 3036 O O . LEU B 1 64 ? -2.621 19.422 14.289 1 97.75 64 LEU B O 1
ATOM 3040 N N . ALA B 1 65 ? -2.014 20.094 12.242 1 98.12 65 ALA B N 1
ATOM 3041 C CA . ALA B 1 65 ? -0.665 19.562 12.391 1 98.12 65 ALA B CA 1
ATOM 3042 C C . ALA B 1 65 ? 0.069 20.234 13.555 1 98.12 65 ALA B C 1
ATOM 3044 O O . ALA B 1 65 ? 0.713 19.562 14.359 1 98.12 65 ALA B O 1
ATOM 3045 N N . LYS B 1 66 ? -0.06 21.5 13.57 1 96.75 66 LYS B N 1
ATOM 3046 C CA . LYS B 1 66 ? 0.597 22.25 14.641 1 96.75 66 LYS B CA 1
ATOM 3047 C C . LYS B 1 66 ? 0.042 21.859 16.016 1 96.75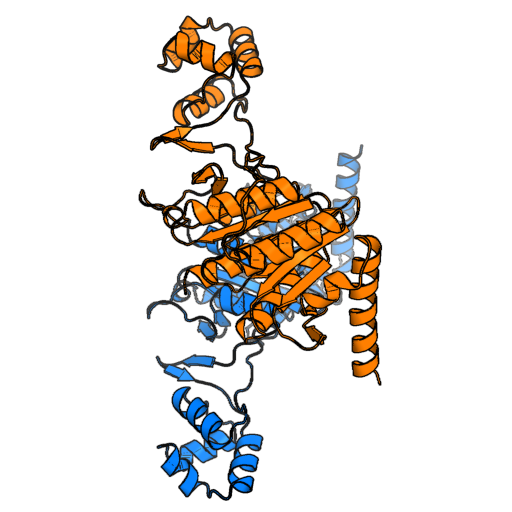 66 LYS B C 1
ATOM 3049 O O . LYS B 1 66 ? 0.805 21.594 16.938 1 96.75 66 LYS B O 1
ATOM 3054 N N . PHE B 1 67 ? -1.22 21.766 16.141 1 96.25 67 PHE B N 1
ATOM 3055 C CA . PHE B 1 67 ? -1.857 21.469 17.422 1 96.25 67 PHE B CA 1
ATOM 3056 C C . PHE B 1 67 ? -1.452 20.078 17.906 1 96.25 67 PHE B C 1
ATOM 3058 O O . PHE B 1 67 ? -1.101 19.906 19.062 1 96.25 67 PHE B O 1
ATOM 3065 N N . PHE B 1 68 ? -1.443 19.125 16.984 1 96.12 68 PHE B N 1
ATOM 3066 C CA . PHE B 1 68 ? -1.226 17.734 17.375 1 96.12 68 PHE B CA 1
ATOM 3067 C C . PHE B 1 68 ? 0.252 17.375 17.281 1 96.12 68 PHE B C 1
ATOM 3069 O O . PHE B 1 68 ? 0.628 16.219 17.484 1 96.12 68 PHE B O 1
ATOM 3076 N N . LYS B 1 69 ? 1.085 18.375 16.891 1 95.19 69 LYS B N 1
ATOM 3077 C CA . LYS B 1 69 ? 2.506 18.125 16.672 1 95.19 69 LYS B CA 1
ATOM 3078 C C . LYS B 1 69 ? 2.715 17.016 15.633 1 95.19 69 LYS B C 1
ATOM 3080 O O . LYS B 1 69 ? 3.5 16.094 15.859 1 95.19 69 LYS B O 1
ATOM 3085 N N . ALA B 1 70 ? 1.926 17.078 14.641 1 97.62 70 ALA B N 1
ATOM 3086 C CA . ALA B 1 70 ? 1.959 16.125 13.539 1 97.62 70 ALA B CA 1
ATOM 3087 C C . ALA B 1 70 ? 2.645 16.719 12.312 1 97.62 70 ALA B C 1
ATOM 3089 O O . ALA B 1 70 ? 2.973 17.922 12.305 1 97.62 70 ALA B O 1
ATOM 3090 N N . SER B 1 71 ? 2.965 15.953 11.375 1 98.19 71 SER B N 1
ATOM 3091 C CA . SER B 1 71 ? 3.459 16.422 10.086 1 98.19 71 SER B CA 1
ATOM 3092 C C . SER B 1 71 ? 2.352 16.422 9.039 1 98.19 71 SER B C 1
ATOM 3094 O O . SER B 1 71 ? 1.706 15.406 8.797 1 98.19 71 SER B O 1
ATOM 3096 N N . PRO B 1 72 ? 2.059 17.609 8.492 1 98.62 72 PRO B N 1
ATOM 3097 C CA . PRO B 1 72 ? 1.133 17.641 7.355 1 98.62 72 PRO B CA 1
ATOM 3098 C C . PRO B 1 72 ? 1.801 17.266 6.035 1 98.62 72 PRO B C 1
ATOM 3100 O O . PRO B 1 72 ? 2.963 17.609 5.809 1 98.62 72 PRO B O 1
ATOM 3103 N N . LEU B 1 73 ? 1.096 16.547 5.191 1 98.75 73 LEU B N 1
ATOM 3104 C CA . LEU B 1 73 ? 1.64 16.125 3.906 1 98.75 73 LEU B CA 1
ATOM 3105 C C . LEU B 1 73 ? 0.562 16.156 2.826 1 98.75 73 LEU B C 1
ATOM 3107 O O . LEU B 1 73 ? -0.597 15.828 3.092 1 98.75 73 LEU B O 1
ATOM 3111 N N . ILE B 1 74 ? 0.953 16.562 1.716 1 98.81 74 ILE B N 1
ATOM 3112 C CA . ILE B 1 74 ? 0.136 16.422 0.516 1 98.81 74 ILE B CA 1
ATOM 3113 C C . ILE B 1 74 ? 0.718 15.32 -0.374 1 98.81 74 ILE B C 1
ATOM 3115 O O . ILE B 1 74 ? 1.922 15.305 -0.641 1 98.81 74 ILE B O 1
ATOM 3119 N N . VAL B 1 75 ? -0.036 14.367 -0.732 1 98.81 75 VAL B N 1
ATOM 3120 C CA . VAL B 1 75 ? 0.379 13.336 -1.678 1 98.81 75 VAL B CA 1
ATOM 3121 C C . VAL B 1 75 ? -0.424 13.469 -2.969 1 98.81 75 VAL B C 1
ATOM 3123 O O . VAL B 1 75 ? -1.656 13.438 -2.947 1 98.81 75 VAL B O 1
ATOM 3126 N N . GLY B 1 76 ? 0.231 13.68 -4.008 1 98.25 76 GLY B N 1
ATOM 3127 C CA . GLY B 1 76 ? -0.432 13.906 -5.281 1 98.25 76 GLY B CA 1
ATOM 3128 C C . GLY B 1 76 ? 0.322 13.32 -6.461 1 98.25 76 GLY B C 1
ATOM 3129 O O . GLY B 1 76 ? 1.382 12.719 -6.289 1 98.25 76 GLY B O 1
ATOM 3130 N N . LEU B 1 77 ? -0.212 13.484 -7.707 1 97.5 77 LEU B N 1
ATOM 3131 C CA . LEU B 1 77 ? 0.346 12.859 -8.898 1 97.5 77 LEU B CA 1
ATOM 3132 C C . LEU B 1 77 ? 0.908 13.906 -9.852 1 97.5 77 LEU B C 1
ATOM 3134 O O . LEU B 1 77 ? 1.872 13.641 -10.578 1 97.5 77 LEU B O 1
ATOM 3138 N N . ARG B 1 78 ? 0.249 15.047 -9.859 1 97.25 78 ARG B N 1
ATOM 3139 C CA . ARG B 1 78 ? 0.676 16.047 -10.828 1 97.25 78 ARG B CA 1
ATOM 3140 C C . ARG B 1 78 ? 0.457 17.453 -10.281 1 97.25 78 ARG B C 1
ATOM 3142 O O . ARG B 1 78 ? -0.135 17.641 -9.219 1 97.25 78 ARG B O 1
ATOM 3149 N N . SER B 1 79 ? 1.015 18.453 -10.93 1 95.88 79 SER B N 1
ATOM 3150 C CA . SER B 1 79 ? 0.787 19.875 -10.75 1 95.88 79 SER B CA 1
ATOM 3151 C C . SER B 1 79 ? 0.461 20.562 -12.078 1 95.88 79 SER B C 1
ATOM 3153 O O . SER B 1 79 ? 0.296 19.891 -13.102 1 95.88 79 SER B O 1
ATOM 3155 N N . LYS B 1 80 ? 0.26 21.781 -12.062 1 91.31 80 LYS B N 1
ATOM 3156 C CA . LYS B 1 80 ? 0.011 22.547 -13.281 1 91.31 80 LYS B CA 1
ATOM 3157 C C . LYS B 1 80 ? 1.18 22.438 -14.258 1 91.31 80 LYS B C 1
ATOM 3159 O O . LYS B 1 80 ? 0.989 22.484 -15.477 1 91.31 80 LYS B O 1
ATOM 3164 N N . SER B 1 81 ? 2.326 22.172 -13.672 1 91 81 SER B N 1
ATOM 3165 C CA . SER B 1 81 ? 3.539 22.141 -14.484 1 91 81 SER B CA 1
ATOM 3166 C C . SER B 1 81 ? 3.809 20.734 -15.023 1 91 81 SER B C 1
ATOM 3168 O O . SER B 1 81 ? 4.73 20.547 -15.812 1 91 81 SER B O 1
ATOM 3170 N N . GLY B 1 82 ? 3.068 19.781 -14.625 1 94.12 82 GLY B N 1
ATOM 3171 C CA . GLY B 1 82 ? 3.279 18.422 -15.102 1 94.12 82 GLY B CA 1
ATOM 3172 C C . GLY B 1 82 ? 3.188 17.391 -14 1 94.12 82 GLY B C 1
ATOM 3173 O O . GLY B 1 82 ? 2.662 17.672 -12.914 1 94.12 82 GLY B O 1
ATOM 3174 N N . GLU B 1 83 ? 3.715 16.188 -14.312 1 96 83 GLU B N 1
ATOM 3175 C CA . GLU B 1 83 ? 3.699 15.102 -13.352 1 96 83 GLU B CA 1
ATOM 3176 C C . GLU B 1 83 ? 4.727 15.32 -12.242 1 96 83 GLU B C 1
ATOM 3178 O O . GLU B 1 83 ? 5.836 15.797 -12.508 1 96 83 GLU B O 1
ATOM 3183 N N . LEU B 1 84 ? 4.355 15.047 -11.039 1 97.06 84 LEU B N 1
ATOM 3184 C CA . LEU B 1 84 ? 5.348 15.062 -9.969 1 97.06 84 LEU B CA 1
ATOM 3185 C C . LEU B 1 84 ? 6.387 13.969 -10.18 1 97.06 84 LEU B C 1
ATOM 3187 O O . LEU B 1 84 ? 6.055 12.867 -10.625 1 97.06 84 LEU B O 1
ATOM 3191 N N . GLU B 1 85 ? 7.574 14.273 -9.852 1 96.44 85 GLU B N 1
ATOM 3192 C CA . GLU B 1 85 ? 8.656 13.305 -10 1 96.44 85 GLU B CA 1
ATOM 3193 C C . GLU B 1 85 ? 8.867 12.508 -8.719 1 96.44 85 GLU B C 1
ATOM 3195 O O . GLU B 1 85 ? 8.766 13.047 -7.617 1 96.44 85 GLU B O 1
ATOM 3200 N N . GLU B 1 86 ? 9.148 11.211 -8.938 1 96.81 86 GLU B N 1
ATOM 3201 C CA . GLU B 1 86 ? 9.5 10.375 -7.797 1 96.81 86 GLU B CA 1
ATOM 3202 C C . GLU B 1 86 ? 10.797 10.852 -7.145 1 96.81 86 GLU B C 1
ATOM 3204 O O . GLU B 1 86 ? 11.75 11.211 -7.836 1 96.81 86 GLU B O 1
ATOM 3209 N N . GLY B 1 87 ? 10.812 10.898 -5.848 1 97.31 87 GLY B N 1
ATOM 3210 C CA . GLY B 1 87 ? 12.008 11.281 -5.121 1 97.31 87 GLY B CA 1
ATOM 3211 C C . GLY B 1 87 ? 12.141 12.781 -4.93 1 97.31 87 GLY B C 1
ATOM 3212 O O . GLY B 1 87 ? 13.117 13.25 -4.336 1 97.31 87 GLY B O 1
ATOM 3213 N N . VAL B 1 88 ? 11.18 13.539 -5.422 1 97.94 88 VAL B N 1
ATOM 3214 C CA . VAL B 1 88 ? 11.25 14.992 -5.34 1 97.94 88 VAL B CA 1
ATOM 3215 C C . VAL B 1 88 ? 10.148 15.508 -4.418 1 97.94 88 VAL B C 1
ATOM 3217 O O . VAL B 1 88 ? 9.008 15.031 -4.469 1 97.94 88 VAL B O 1
ATOM 3220 N N . VAL B 1 89 ? 10.492 16.5 -3.605 1 98.56 89 VAL B N 1
ATOM 3221 C CA . VAL B 1 89 ? 9.531 17.125 -2.715 1 98.56 89 VAL B CA 1
ATOM 3222 C C . VAL B 1 89 ? 9.078 18.453 -3.305 1 98.56 89 VAL B C 1
ATOM 3224 O O . VAL B 1 89 ? 9.898 19.281 -3.709 1 98.56 89 VAL B O 1
ATOM 3227 N N . TYR B 1 90 ? 7.852 18.578 -3.422 1 98 90 TYR B N 1
ATOM 3228 C CA . TYR B 1 90 ? 7.23 19.828 -3.834 1 98 90 TYR B CA 1
ATOM 3229 C C . TYR B 1 90 ? 6.594 20.531 -2.643 1 98 90 TYR B C 1
ATOM 3231 O O . TYR B 1 90 ? 6.652 20.047 -1.515 1 98 90 TYR B O 1
ATOM 3239 N N . GLU B 1 91 ? 6.074 21.703 -2.883 1 96.56 91 GLU B N 1
ATOM 3240 C CA . GLU B 1 91 ? 5.469 22.469 -1.796 1 96.56 91 GLU B CA 1
ATOM 3241 C C . GLU B 1 91 ? 4.219 23.203 -2.27 1 96.56 91 GLU B C 1
ATOM 3243 O O . GLU B 1 91 ? 4.188 23.734 -3.383 1 96.56 91 GLU B O 1
ATOM 3248 N N . ARG B 1 92 ? 3.189 23.172 -1.515 1 96.69 92 ARG B N 1
ATOM 3249 C CA . ARG B 1 92 ? 1.961 23.938 -1.71 1 96.69 92 ARG B CA 1
ATOM 3250 C C . ARG B 1 92 ? 1.511 24.594 -0.409 1 96.69 92 ARG B C 1
ATOM 3252 O O . ARG B 1 92 ? 1.183 23.906 0.558 1 96.69 92 ARG B O 1
ATOM 3259 N N . PHE B 1 93 ? 1.505 25.953 -0.341 1 97.38 93 PHE B N 1
ATOM 3260 C CA . PHE B 1 93 ? 1.106 26.734 0.825 1 97.38 93 PHE B CA 1
ATOM 3261 C C . PHE B 1 93 ? 1.908 26.328 2.053 1 97.38 93 PHE B C 1
ATOM 3263 O O . PHE B 1 93 ? 1.361 26.219 3.152 1 97.38 93 PHE B O 1
ATOM 3270 N N . GLY B 1 94 ? 3.186 25.969 1.833 1 96.5 94 GLY B N 1
ATOM 3271 C CA . GLY B 1 94 ? 4.066 25.672 2.949 1 96.5 94 GLY B CA 1
ATOM 3272 C C . GLY B 1 94 ? 3.994 24.234 3.396 1 96.5 94 GLY B C 1
ATOM 3273 O O . GLY B 1 94 ? 4.605 23.844 4.398 1 96.5 94 GLY B O 1
ATOM 3274 N N . ILE B 1 95 ? 3.277 23.438 2.727 1 98.44 95 ILE B N 1
ATOM 3275 C CA . ILE B 1 95 ? 3.148 22.016 3.053 1 98.44 95 ILE B CA 1
ATOM 3276 C C . ILE B 1 95 ? 3.873 21.172 2.004 1 98.44 95 ILE B C 1
ATOM 3278 O O . ILE B 1 95 ? 3.734 21.422 0.802 1 98.44 95 ILE B O 1
ATOM 3282 N N . TYR B 1 96 ? 4.664 20.234 2.465 1 98.56 96 TYR B N 1
ATOM 3283 C CA . TYR B 1 96 ? 5.352 19.344 1.538 1 98.56 96 TYR B CA 1
ATOM 3284 C C . TYR B 1 96 ? 4.355 18.531 0.719 1 98.56 96 TYR B C 1
ATOM 3286 O O . TYR B 1 96 ? 3.35 18.062 1.248 1 98.56 96 TYR B O 1
ATOM 3294 N N . ALA B 1 97 ? 4.59 18.422 -0.553 1 98.62 97 ALA B N 1
ATOM 3295 C CA . ALA B 1 97 ? 3.818 17.609 -1.484 1 98.62 97 ALA B CA 1
ATOM 3296 C C . ALA B 1 97 ? 4.719 16.625 -2.227 1 98.62 97 ALA B C 1
ATOM 3298 O O . ALA B 1 97 ? 5.832 16.969 -2.629 1 98.62 97 ALA B O 1
ATOM 3299 N N . LEU B 1 98 ? 4.301 15.438 -2.41 1 98.62 98 LEU B N 1
ATOM 3300 C CA . LEU B 1 98 ? 5.137 14.438 -3.068 1 98.62 98 LEU B CA 1
ATOM 3301 C C . LEU B 1 98 ? 4.285 13.312 -3.646 1 98.62 98 LEU B C 1
ATOM 3303 O O . LEU B 1 98 ? 3.092 13.219 -3.357 1 98.62 98 LEU B O 1
ATOM 3307 N N . ARG B 1 99 ? 4.871 12.484 -4.434 1 98.06 99 ARG B N 1
ATOM 3308 C CA . ARG B 1 99 ? 4.219 11.32 -5.027 1 98.06 99 ARG B CA 1
ATOM 3309 C C . ARG B 1 99 ? 4.082 10.188 -4.012 1 98.06 99 ARG B C 1
ATOM 3311 O O . ARG B 1 99 ? 4.883 10.086 -3.08 1 98.06 99 ARG B O 1
ATOM 3318 N N . PRO B 1 100 ? 3.031 9.32 -4.238 1 98.06 100 PRO B N 1
ATOM 3319 C CA . PRO B 1 100 ? 2.885 8.18 -3.332 1 98.06 100 PRO B CA 1
ATOM 3320 C C . PRO B 1 100 ? 4.141 7.312 -3.268 1 98.06 100 PRO B C 1
ATOM 3322 O O . PRO B 1 100 ? 4.469 6.77 -2.209 1 98.06 100 PRO B O 1
ATOM 3325 N N . GLU B 1 101 ? 4.898 7.195 -4.395 1 97.38 101 GLU B N 1
ATOM 3326 C CA . GLU B 1 101 ? 6.098 6.363 -4.426 1 97.38 101 GLU B CA 1
ATOM 3327 C C . GLU B 1 101 ? 7.199 6.949 -3.549 1 97.38 101 GLU B C 1
ATOM 3329 O O . GLU B 1 101 ? 7.984 6.207 -2.951 1 97.38 101 GLU B O 1
ATOM 3334 N N . THR B 1 102 ? 7.293 8.273 -3.506 1 98.38 102 THR B N 1
ATOM 3335 C CA . THR B 1 102 ? 8.25 8.93 -2.619 1 98.38 102 THR B CA 1
ATOM 3336 C C . THR B 1 102 ? 7.91 8.656 -1.158 1 98.38 102 THR B C 1
ATOM 3338 O O . THR B 1 102 ? 8.805 8.398 -0.345 1 98.38 102 THR B O 1
ATOM 3341 N N . LEU B 1 103 ? 6.613 8.727 -0.836 1 98.56 103 LEU B N 1
ATOM 3342 C CA . LEU B 1 103 ? 6.16 8.391 0.508 1 98.56 103 LEU B CA 1
ATOM 3343 C C . LEU B 1 103 ? 6.488 6.938 0.842 1 98.56 103 LEU B C 1
ATOM 3345 O O . LEU B 1 103 ? 6.938 6.637 1.949 1 98.56 103 LEU B O 1
ATOM 3349 N N . TYR B 1 104 ? 6.277 6.062 -0.114 1 98.19 104 TYR B N 1
ATOM 3350 C CA . TYR B 1 104 ? 6.609 4.648 0.04 1 98.19 104 TYR B CA 1
ATOM 3351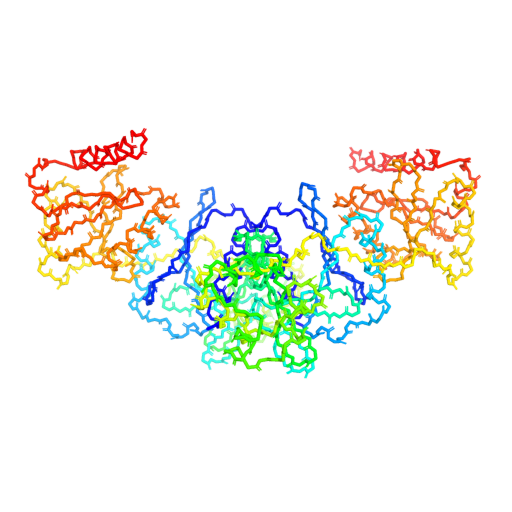 C C . TYR B 1 104 ? 8.07 4.469 0.441 1 98.19 104 TYR B C 1
ATOM 3353 O O . TYR B 1 104 ? 8.375 3.76 1.402 1 98.19 104 TYR B O 1
ATOM 3361 N N . ASP B 1 105 ? 8.945 5.07 -0.313 1 97.81 105 ASP B N 1
ATOM 3362 C CA . ASP B 1 105 ? 10.375 4.938 -0.043 1 97.81 105 ASP B CA 1
ATOM 3363 C C . ASP B 1 105 ? 10.727 5.48 1.341 1 97.81 105 ASP B C 1
ATOM 3365 O O . ASP B 1 105 ? 11.539 4.895 2.055 1 97.81 105 ASP B O 1
ATOM 3369 N N . ALA B 1 106 ? 10.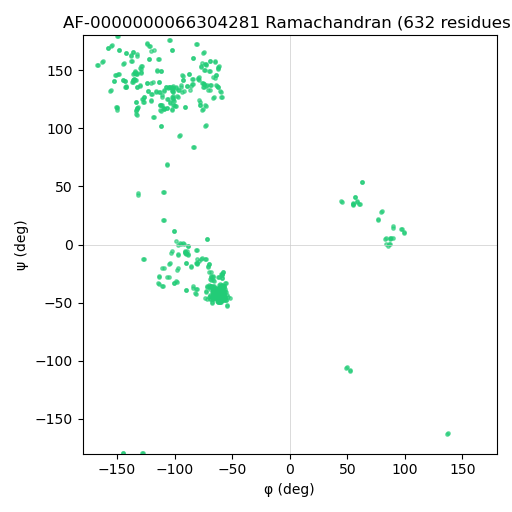102 6.566 1.709 1 97.94 106 ALA B N 1
ATOM 3370 C CA . ALA B 1 106 ? 10.367 7.172 3.012 1 97.94 106 ALA B CA 1
ATOM 3371 C C . ALA B 1 106 ? 9.922 6.254 4.145 1 97.94 106 ALA B C 1
ATOM 3373 O O . ALA B 1 106 ? 10.648 6.07 5.125 1 97.94 106 ALA B O 1
ATOM 3374 N N . LEU B 1 107 ? 8.781 5.66 3.99 1 97.31 107 LEU B N 1
ATOM 3375 C CA . LEU B 1 107 ? 8.172 4.945 5.105 1 97.31 107 LEU B CA 1
ATOM 3376 C C . LEU B 1 107 ? 8.617 3.486 5.125 1 97.31 107 LEU B C 1
ATOM 3378 O O . LEU B 1 107 ? 8.836 2.916 6.195 1 97.31 107 LEU B O 1
ATOM 3382 N N . LEU B 1 108 ? 8.742 2.84 3.961 1 95.44 108 LEU B N 1
ATOM 3383 C CA . LEU B 1 108 ? 8.984 1.403 3.918 1 95.44 108 LEU B CA 1
ATOM 3384 C C . LEU B 1 108 ? 10.469 1.108 3.719 1 95.44 108 LEU B C 1
ATOM 3386 O O . LEU B 1 108 ? 10.977 0.104 4.219 1 95.44 108 LEU B O 1
ATOM 3390 N N . ASN B 1 109 ? 11.148 2.012 2.988 1 95.25 109 ASN B N 1
ATOM 3391 C CA . ASN B 1 109 ? 12.562 1.784 2.725 1 95.25 109 ASN B CA 1
ATOM 3392 C C . ASN B 1 109 ? 13.445 2.652 3.617 1 95.25 109 ASN B C 1
ATOM 3394 O O . ASN B 1 109 ? 14.672 2.539 3.584 1 95.25 109 ASN B O 1
ATOM 3398 N N . ASN B 1 110 ? 12.875 3.535 4.379 1 95 110 ASN B N 1
ATOM 3399 C CA . ASN B 1 110 ? 13.602 4.469 5.234 1 95 110 ASN B CA 1
ATOM 3400 C C . ASN B 1 110 ? 14.531 5.367 4.422 1 95 110 ASN B C 1
ATOM 3402 O O . ASN B 1 110 ? 15.664 5.621 4.824 1 95 110 ASN B O 1
ATOM 3406 N N . GLU B 1 111 ? 14.062 5.668 3.275 1 96.88 111 GLU B N 1
ATOM 3407 C CA . GLU B 1 111 ? 14.805 6.551 2.385 1 96.88 111 GLU B CA 1
ATOM 3408 C C . GLU B 1 111 ? 14.094 7.891 2.209 1 96.88 111 GLU B C 1
ATOM 3410 O O . GLU B 1 111 ? 13.18 8.008 1.396 1 96.88 111 GLU B O 1
ATOM 3415 N N . LEU B 1 112 ? 14.578 8.891 2.885 1 97.38 112 LEU B N 1
ATOM 3416 C CA . LEU B 1 112 ? 13.992 10.219 2.781 1 97.38 112 LEU B CA 1
ATOM 3417 C C . LEU B 1 112 ? 14.453 10.922 1.511 1 97.38 112 LEU B C 1
ATOM 3419 O O . LEU B 1 112 ? 15.594 10.742 1.078 1 97.38 112 LEU B O 1
ATOM 3423 N N . PRO B 1 113 ? 13.586 11.68 0.906 1 97.75 113 PRO B N 1
ATOM 3424 C CA . PRO B 1 113 ? 14.023 12.453 -0.259 1 97.75 113 PRO B CA 1
ATOM 3425 C C . PRO B 1 113 ? 14.984 13.578 0.109 1 97.75 113 PRO B C 1
ATOM 3427 O O . PRO B 1 113 ? 15.039 13.992 1.27 1 97.75 113 PRO B O 1
ATOM 3430 N N . ALA B 1 114 ? 15.75 13.984 -0.9 1 97.44 114 ALA B N 1
ATOM 3431 C CA . ALA B 1 114 ? 16.703 15.062 -0.657 1 97.44 114 ALA B CA 1
ATOM 3432 C C . ALA B 1 114 ? 16.531 16.188 -1.672 1 97.44 114 ALA B C 1
ATOM 3434 O O . ALA B 1 114 ? 17.094 17.281 -1.514 1 97.44 114 ALA B O 1
ATOM 3435 N N . VAL B 1 115 ? 15.789 15.938 -2.697 1 97.94 115 VAL B N 1
ATOM 3436 C CA . VAL B 1 115 ? 15.609 16.891 -3.783 1 97.94 115 VAL B CA 1
ATOM 3437 C C . VAL B 1 115 ? 14.266 17.609 -3.631 1 97.94 115 VAL B C 1
ATOM 3439 O O . VAL B 1 115 ? 13.258 16.984 -3.305 1 97.94 115 VAL B O 1
ATOM 3442 N N . PHE B 1 116 ? 14.234 18.859 -3.789 1 97.88 116 PHE B N 1
ATOM 3443 C CA . PHE B 1 116 ? 12.969 19.594 -3.775 1 97.88 116 PHE B CA 1
ATOM 3444 C C . PHE B 1 116 ? 12.852 20.5 -4.992 1 97.88 116 PHE B C 1
ATOM 3446 O O . PHE B 1 116 ? 13.859 20.906 -5.57 1 97.88 116 PHE B O 1
ATOM 3453 N N . ALA B 1 117 ? 11.641 20.734 -5.402 1 97.31 117 ALA B N 1
ATOM 3454 C CA . ALA B 1 117 ? 11.359 21.578 -6.559 1 97.31 117 ALA B CA 1
ATOM 3455 C C . ALA B 1 117 ? 11.078 23.016 -6.125 1 97.31 117 ALA B C 1
ATOM 3457 O O . ALA B 1 117 ? 10.344 23.25 -5.164 1 97.31 117 ALA B O 1
ATOM 3458 N N . GLU B 1 118 ? 11.625 23.891 -6.793 1 92.12 118 GLU B N 1
ATOM 3459 C CA . GLU B 1 118 ? 11.406 25.312 -6.551 1 92.12 118 GLU B CA 1
ATOM 3460 C C . GLU B 1 118 ? 11.664 26.125 -7.812 1 92.12 118 GLU B C 1
ATOM 3462 O O . GLU B 1 118 ? 12.641 25.891 -8.523 1 92.12 118 GLU B O 1
ATOM 3467 N N . ARG B 1 119 ? 10.727 27.047 -8.141 1 84.25 119 ARG B N 1
ATOM 3468 C CA . ARG B 1 119 ? 10.898 27.984 -9.234 1 84.25 119 ARG B CA 1
ATOM 3469 C C . ARG B 1 119 ? 11.195 27.266 -10.547 1 84.25 119 ARG B C 1
ATOM 3471 O O . ARG B 1 119 ? 12.102 27.656 -11.289 1 84.25 119 ARG B O 1
ATOM 3478 N N . GLY B 1 120 ? 10.617 26.141 -10.68 1 85.31 120 GLY B N 1
ATOM 3479 C CA . GLY B 1 120 ? 10.75 25.438 -11.945 1 85.31 120 GLY B CA 1
ATOM 3480 C C . GLY B 1 120 ? 12.016 24.594 -12.023 1 85.31 120 GLY B C 1
ATOM 3481 O O . GLY B 1 120 ? 12.312 24.016 -13.07 1 85.31 120 GLY B O 1
ATOM 3482 N N . GLY B 1 121 ? 12.82 24.609 -11 1 94.62 121 GLY B N 1
ATOM 3483 C CA . GLY B 1 121 ? 14.031 23.812 -10.961 1 94.62 121 GLY B CA 1
ATOM 3484 C C . GLY B 1 121 ? 14.07 22.844 -9.797 1 94.62 121 GLY B C 1
ATOM 3485 O O . GLY B 1 121 ? 13.164 22.828 -8.961 1 94.62 121 GLY B O 1
ATOM 3486 N N . LEU B 1 122 ? 15.086 21.953 -9.852 1 97.5 122 LEU B N 1
ATOM 3487 C CA . LEU B 1 122 ? 15.312 21 -8.773 1 97.5 122 LEU B CA 1
ATOM 3488 C C . LEU B 1 122 ? 16.547 21.375 -7.957 1 97.5 122 LEU B C 1
ATOM 3490 O O . LEU B 1 122 ? 17.578 21.734 -8.516 1 97.5 122 LEU B O 1
ATOM 3494 N N . TYR B 1 123 ? 16.391 21.297 -6.652 1 97.75 123 TYR B N 1
ATOM 3495 C CA . TYR B 1 123 ? 17.438 21.781 -5.754 1 97.75 123 TYR B CA 1
ATOM 3496 C C . TYR B 1 123 ? 17.641 20.812 -4.59 1 97.75 123 TYR B C 1
ATOM 3498 O O . TYR B 1 123 ? 16.812 19.938 -4.348 1 97.75 123 TYR B O 1
ATOM 3506 N N . VAL B 1 124 ? 18.781 20.953 -3.922 1 97.5 124 VAL B N 1
ATOM 3507 C CA . VAL B 1 124 ? 19.094 20.203 -2.707 1 97.5 124 VAL B CA 1
ATOM 3508 C C . VAL B 1 124 ? 19.719 21.125 -1.669 1 97.5 124 VAL B C 1
ATOM 3510 O O . VAL B 1 124 ? 20.344 22.125 -2.02 1 97.5 124 VAL B O 1
ATOM 3513 N N . ARG B 1 125 ? 19.438 20.844 -0.458 1 96.25 125 ARG B N 1
ATOM 3514 C CA . ARG B 1 125 ? 20.188 21.469 0.622 1 96.25 125 ARG B CA 1
ATOM 3515 C C . ARG B 1 125 ? 21.422 20.625 0.971 1 96.25 125 ARG B C 1
ATOM 3517 O O . ARG B 1 125 ? 21.344 19.391 0.993 1 96.25 125 ARG B O 1
ATOM 3524 N N . ILE B 1 126 ? 22.5 21.281 1.15 1 96.06 126 ILE B N 1
ATOM 3525 C CA . ILE B 1 126 ? 23.703 20.516 1.434 1 96.06 126 ILE B CA 1
ATOM 3526 C C . ILE B 1 126 ? 24.297 20.953 2.773 1 96.06 126 ILE B C 1
ATOM 3528 O O . ILE B 1 126 ? 23.969 22.031 3.271 1 96.06 126 ILE B O 1
ATOM 3532 N N . ASN B 1 127 ? 25.078 20.078 3.281 1 94.81 127 ASN B N 1
ATOM 3533 C CA . ASN B 1 127 ? 25.875 20.422 4.461 1 94.81 127 ASN B CA 1
ATOM 3534 C C . ASN B 1 127 ? 27.016 21.375 4.113 1 94.81 127 ASN B C 1
ATOM 3536 O O . ASN B 1 127 ? 28.078 20.922 3.676 1 94.81 127 ASN B O 1
ATOM 3540 N N . GLY B 1 128 ? 26.797 22.531 4.426 1 96.19 128 GLY B N 1
ATOM 3541 C CA . GLY B 1 128 ? 27.75 23.562 4.051 1 96.19 128 GLY B CA 1
ATOM 3542 C C . GLY B 1 128 ? 29.109 23.391 4.719 1 96.19 128 GLY B C 1
ATOM 3543 O O . GLY B 1 128 ? 30.141 23.594 4.09 1 96.19 128 GLY B O 1
ATOM 3544 N N . GLU B 1 129 ? 29.109 23.062 5.977 1 96 129 GLU B N 1
ATOM 3545 C CA . GLU B 1 129 ? 30.344 22.844 6.711 1 96 129 GLU B CA 1
ATOM 3546 C C . GLU B 1 129 ? 31.156 21.703 6.098 1 96 129 GLU B C 1
ATOM 3548 O O . GLU B 1 129 ? 32.375 21.797 5.957 1 96 129 GLU B O 1
ATOM 3553 N N . LEU B 1 130 ? 30.438 20.688 5.801 1 96.62 130 LEU B N 1
ATOM 3554 C CA . LEU B 1 130 ? 31.109 19.547 5.172 1 96.62 130 LEU B CA 1
ATOM 3555 C C . LEU B 1 130 ? 31.703 19.953 3.82 1 96.62 130 LEU B C 1
ATOM 3557 O O . LEU B 1 130 ? 32.781 19.5 3.455 1 96.62 130 LEU B O 1
ATOM 3561 N N . LEU B 1 131 ? 30.938 20.703 3.072 1 97.38 131 LEU B N 1
ATOM 3562 C CA . LEU B 1 131 ? 31.422 21.188 1.784 1 97.38 131 LEU B CA 1
ATOM 3563 C C . LEU B 1 131 ? 32.75 21.953 1.952 1 97.38 131 LEU B C 1
ATOM 3565 O O . LEU B 1 131 ? 33.688 21.719 1.203 1 97.38 131 LEU B O 1
ATOM 3569 N N . ARG B 1 132 ? 32.781 22.812 2.867 1 97.5 132 ARG B N 1
ATOM 3570 C CA . ARG B 1 132 ? 33.969 23.578 3.141 1 97.5 132 ARG B CA 1
ATOM 3571 C C . ARG B 1 132 ? 35.156 22.672 3.488 1 97.5 132 ARG B C 1
ATOM 3573 O O . ARG B 1 132 ? 36.25 22.828 2.959 1 97.5 132 ARG B O 1
ATOM 3580 N N . GLU B 1 133 ? 34.875 21.766 4.363 1 97.69 133 GLU B N 1
ATOM 3581 C CA . GLU B 1 133 ? 35.906 20.812 4.781 1 97.69 133 GLU B CA 1
ATOM 3582 C C . GLU B 1 133 ? 36.469 20.031 3.586 1 97.69 133 GLU B C 1
ATOM 3584 O O . GLU B 1 133 ? 37.688 19.859 3.467 1 97.69 133 GLU B O 1
ATOM 3589 N N . LEU B 1 134 ? 35.562 19.547 2.789 1 97.38 134 LEU B N 1
ATOM 3590 C CA . LEU B 1 134 ? 35.969 18.781 1.622 1 97.38 134 LEU B CA 1
ATOM 3591 C C . LEU B 1 134 ? 36.781 19.641 0.649 1 97.38 134 LEU B C 1
ATOM 3593 O O . LEU B 1 134 ? 37.781 19.188 0.081 1 97.38 134 LEU B O 1
ATOM 3597 N N . ARG B 1 135 ? 36.219 20.875 0.403 1 97.62 135 ARG B N 1
ATOM 3598 C CA . ARG B 1 135 ? 36.938 21.797 -0.476 1 97.62 135 ARG B CA 1
ATOM 3599 C C . ARG B 1 135 ? 38.375 22 -0.01 1 97.62 135 ARG B C 1
ATOM 3601 O O . ARG B 1 135 ? 39.312 21.891 -0.805 1 97.62 135 ARG B O 1
ATOM 3608 N N . GLU B 1 136 ? 38.562 22.203 1.276 1 97.81 136 GLU B N 1
ATOM 3609 C CA . GLU B 1 136 ? 39.906 22.453 1.855 1 97.81 136 GLU B CA 1
ATOM 3610 C C . GLU B 1 136 ? 40.75 21.188 1.803 1 97.81 136 GLU B C 1
ATOM 3612 O O . GLU B 1 136 ? 41.938 21.25 1.467 1 97.81 136 GLU B O 1
ATOM 3617 N N . LYS B 1 137 ? 40.188 20.094 2.16 1 97.62 137 LYS B N 1
ATOM 3618 C CA . LYS B 1 137 ? 40.906 18.828 2.154 1 97.62 137 LYS B CA 1
ATOM 3619 C C . LYS B 1 137 ? 41.438 18.5 0.765 1 97.62 137 LYS B C 1
ATOM 3621 O O . LYS B 1 137 ? 42.5 17.906 0.634 1 97.62 137 LYS B O 1
ATOM 3626 N N . HIS B 1 138 ? 40.719 18.859 -0.288 1 97.06 138 HIS B N 1
ATOM 3627 C CA . HIS B 1 138 ? 41.125 18.547 -1.657 1 97.06 138 HIS B CA 1
ATOM 3628 C C . HIS B 1 138 ? 41.969 19.672 -2.248 1 97.06 138 HIS B C 1
ATOM 3630 O O . HIS B 1 138 ? 42.312 19.641 -3.43 1 97.06 138 HIS B O 1
ATOM 3636 N N . GLY B 1 139 ? 42.094 20.812 -1.458 1 97 139 GLY B N 1
ATOM 3637 C CA . GLY B 1 139 ? 43.031 21.859 -1.816 1 97 139 GLY B CA 1
ATOM 3638 C C . GLY B 1 139 ? 42.438 22.922 -2.715 1 97 139 GLY B C 1
ATOM 3639 O O . GLY B 1 139 ? 43.156 23.688 -3.346 1 97 139 GLY B O 1
ATOM 3640 N N . TYR B 1 140 ? 41.188 22.984 -2.818 1 97.5 140 TYR B N 1
ATOM 3641 C CA . TYR B 1 140 ? 40.531 23.984 -3.656 1 97.5 140 TYR B CA 1
ATOM 3642 C C . TYR B 1 140 ? 40.312 25.281 -2.879 1 97.5 140 TYR B C 1
ATOM 3644 O O . TYR B 1 140 ? 39.906 25.25 -1.712 1 97.5 140 TYR B O 1
ATOM 3652 N N . SER B 1 141 ? 40.656 26.406 -3.486 1 97.62 141 SER B N 1
ATOM 3653 C CA . SER B 1 141 ? 40.125 27.672 -2.971 1 97.62 141 SER B CA 1
ATOM 3654 C C . SER B 1 141 ? 38.656 27.859 -3.322 1 97.62 141 SER B C 1
ATOM 3656 O O . SER B 1 141 ? 38.125 27.109 -4.129 1 97.62 141 SER B O 1
ATOM 3658 N N . VAL B 1 142 ? 38.031 28.797 -2.66 1 97.81 142 VAL B N 1
ATOM 3659 C CA . VAL B 1 142 ? 36.625 29.094 -2.967 1 97.81 142 VAL B CA 1
ATOM 3660 C C . VAL B 1 142 ? 36.5 29.469 -4.441 1 97.81 142 VAL B C 1
ATOM 3662 O O . VAL B 1 142 ? 35.594 28.969 -5.129 1 97.81 142 VAL B O 1
ATOM 3665 N N . ASN B 1 143 ? 37.438 30.203 -4.922 1 97.38 143 ASN B N 1
ATOM 3666 C CA . ASN B 1 143 ? 37.406 30.656 -6.309 1 97.38 143 ASN B CA 1
ATOM 3667 C C . ASN B 1 143 ? 37.625 29.5 -7.281 1 97.38 143 ASN B C 1
ATOM 3669 O O . ASN B 1 143 ? 36.938 29.406 -8.297 1 97.38 143 ASN B O 1
ATOM 3673 N N . GLU B 1 144 ? 38.5 28.672 -7.027 1 97.69 144 GLU B N 1
ATOM 3674 C CA . GLU B 1 144 ? 38.812 27.531 -7.891 1 97.69 144 GLU B CA 1
ATOM 3675 C C . GLU B 1 144 ? 37.625 26.578 -7.996 1 97.69 144 GLU B C 1
ATOM 3677 O O . GLU B 1 144 ? 37.25 26.141 -9.086 1 97.69 144 GLU B O 1
ATOM 3682 N N . LEU B 1 145 ? 37.094 26.25 -6.895 1 98.06 145 LEU B N 1
ATOM 3683 C CA . LEU B 1 145 ? 35.938 25.328 -6.898 1 98.06 145 LEU B CA 1
ATOM 3684 C C . LEU B 1 145 ? 34.75 25.953 -7.582 1 98.06 145 LEU B C 1
ATOM 3686 O O . LEU B 1 145 ? 34 25.281 -8.305 1 98.06 145 LEU B O 1
ATOM 3690 N N . ALA B 1 146 ? 34.469 27.203 -7.309 1 98 146 ALA B N 1
ATOM 3691 C CA . ALA B 1 146 ? 33.375 27.906 -7.949 1 98 146 ALA B CA 1
ATOM 3692 C C . ALA B 1 146 ? 33.5 27.875 -9.469 1 98 146 ALA B C 1
ATOM 3694 O O . ALA B 1 146 ? 32.5 27.641 -10.172 1 98 146 ALA B O 1
ATOM 3695 N N . GLN B 1 147 ? 34.688 28.125 -9.953 1 97.38 147 GLN B N 1
ATOM 3696 C CA . GLN B 1 147 ? 34.938 28.094 -11.391 1 97.38 147 GLN B CA 1
ATOM 3697 C C . GLN B 1 147 ? 34.688 26.688 -11.953 1 97.38 147 GLN B C 1
ATOM 3699 O O . GLN B 1 147 ? 34.094 26.547 -13.023 1 97.38 147 GLN B O 1
ATOM 3704 N N . LEU B 1 148 ? 35.125 25.719 -11.234 1 96.62 148 LEU B N 1
ATOM 3705 C CA . LEU B 1 148 ? 34.938 24.344 -11.648 1 96.62 148 LEU B CA 1
ATOM 3706 C C . LEU B 1 148 ? 33.469 24 -11.758 1 96.62 148 LEU B C 1
ATOM 3708 O O . LEU B 1 148 ? 33.062 23.203 -12.609 1 96.62 148 LEU B O 1
ATOM 3712 N N . LEU B 1 149 ? 32.688 24.516 -10.891 1 97.38 149 LEU B N 1
ATOM 3713 C CA . LEU B 1 149 ? 31.25 24.219 -10.812 1 97.38 149 LEU B CA 1
ATOM 3714 C C . LEU B 1 149 ? 30.453 25.109 -11.742 1 97.38 149 LEU B C 1
ATOM 3716 O O . LEU B 1 149 ? 29.281 24.844 -12.023 1 97.38 149 LEU B O 1
ATOM 3720 N N . GLY B 1 150 ? 31.047 26.234 -12.148 1 97.12 150 GLY B N 1
ATOM 3721 C CA . GLY B 1 150 ? 30.359 27.188 -13 1 97.12 150 GLY B CA 1
ATOM 3722 C C . GLY B 1 150 ? 29.406 28.094 -12.242 1 97.12 150 GLY B C 1
ATOM 3723 O O . GLY B 1 150 ? 28.328 28.422 -12.742 1 97.12 150 GLY B O 1
ATOM 3724 N N . VAL B 1 151 ? 29.719 28.328 -11.023 1 97.69 151 VAL B N 1
ATOM 3725 C CA . VAL B 1 151 ? 28.891 29.203 -10.211 1 97.69 151 VAL B CA 1
ATOM 3726 C C . VAL B 1 151 ? 29.719 30.391 -9.719 1 97.69 151 VAL B C 1
ATOM 3728 O O . VAL B 1 151 ? 30.938 30.406 -9.891 1 97.69 151 VAL B O 1
ATOM 3731 N N . SER B 1 152 ? 29.109 31.375 -9.227 1 97.38 152 SER B N 1
ATOM 3732 C CA . SER B 1 152 ? 29.812 32.531 -8.711 1 97.38 152 SER B CA 1
ATOM 3733 C C . SER B 1 152 ? 30.484 32.219 -7.371 1 97.38 152 SER B C 1
ATOM 3735 O O . SER B 1 152 ? 30.062 31.312 -6.66 1 97.38 152 SER B O 1
ATOM 3737 N N . ARG B 1 153 ? 31.516 32.969 -7.062 1 97.06 153 ARG B N 1
ATOM 3738 C CA . ARG B 1 153 ? 32.156 32.875 -5.758 1 97.06 153 ARG B CA 1
ATOM 3739 C C . ARG B 1 153 ? 31.156 33.094 -4.633 1 97.06 153 ARG B C 1
ATOM 3741 O O . ARG B 1 153 ? 31.172 32.375 -3.623 1 97.06 153 ARG B O 1
ATOM 3748 N N . LYS B 1 154 ? 30.297 34 -4.793 1 97.5 154 LYS B N 1
ATOM 3749 C CA . LYS B 1 154 ? 29.281 34.312 -3.795 1 97.5 154 LYS B CA 1
ATOM 3750 C C . LYS B 1 154 ? 28.375 33.094 -3.551 1 97.5 154 LYS B C 1
ATOM 3752 O O . LYS B 1 154 ? 28.047 32.781 -2.406 1 97.5 154 LYS B O 1
ATOM 3757 N N . SER B 1 155 ? 27.953 32.5 -4.637 1 97.19 155 SER B N 1
ATOM 3758 C CA . SER B 1 155 ? 27.078 31.328 -4.52 1 97.19 155 SER B CA 1
ATOM 3759 C C . SER B 1 155 ? 27.75 30.219 -3.711 1 97.19 155 SER B C 1
ATOM 3761 O O . SER B 1 155 ? 27.125 29.625 -2.834 1 97.19 155 SER B O 1
ATOM 3763 N N . LEU B 1 156 ? 28.969 29.953 -4.035 1 97.88 156 LEU B N 1
ATOM 3764 C CA . LEU B 1 156 ? 29.688 28.891 -3.334 1 97.88 156 LEU B CA 1
ATOM 3765 C C . LEU B 1 156 ? 29.797 29.203 -1.846 1 97.88 156 LEU B C 1
ATOM 3767 O O . LEU B 1 156 ? 29.656 28.312 -1.006 1 97.88 156 LEU B O 1
ATOM 3771 N N . LEU B 1 157 ? 30.109 30.422 -1.529 1 97.56 157 LEU B N 1
ATOM 3772 C CA . LEU B 1 157 ? 30.172 30.828 -0.134 1 97.56 157 LEU B CA 1
ATOM 3773 C C . LEU B 1 157 ? 28.828 30.625 0.562 1 97.56 157 LEU B C 1
ATOM 3775 O O . LEU B 1 157 ? 28.781 30.172 1.705 1 97.56 157 LEU B O 1
ATOM 3779 N N . ASN B 1 158 ? 27.812 31.031 -0.155 1 97.5 158 ASN B N 1
ATOM 3780 C CA . ASN B 1 158 ? 26.469 30.828 0.39 1 97.5 158 ASN B CA 1
ATOM 3781 C C . ASN B 1 158 ? 26.172 29.359 0.617 1 97.5 158 ASN B C 1
ATOM 3783 O O . ASN B 1 158 ? 25.484 29 1.586 1 97.5 158 ASN B O 1
ATOM 3787 N N . TYR B 1 159 ? 26.609 28.5 -0.331 1 97.31 159 TYR B N 1
ATOM 3788 C CA . TYR B 1 159 ? 26.453 27.062 -0.146 1 97.31 159 TYR B CA 1
ATOM 3789 C C . TYR B 1 159 ? 27.125 26.594 1.14 1 97.31 159 TYR B C 1
ATOM 3791 O O . TYR B 1 159 ? 26.516 25.875 1.938 1 97.31 159 TYR B O 1
ATOM 3799 N N . GLU B 1 160 ? 28.359 27.094 1.335 1 97.06 160 GLU B N 1
ATOM 3800 C CA . GLU B 1 160 ? 29.141 26.656 2.48 1 97.06 160 GLU B CA 1
ATOM 3801 C C . GLU B 1 160 ? 28.547 27.156 3.791 1 97.06 160 GLU B C 1
ATOM 3803 O O . GLU B 1 160 ? 28.719 26.531 4.84 1 97.06 160 GLU B O 1
ATOM 3808 N N . ARG B 1 161 ? 27.859 28.25 3.723 1 96.69 161 ARG B N 1
ATOM 3809 C CA . ARG B 1 161 ? 27.219 28.828 4.91 1 96.69 161 ARG B CA 1
ATOM 3810 C C . ARG B 1 161 ? 25.828 28.25 5.109 1 96.69 161 ARG B C 1
ATOM 3812 O O . ARG B 1 161 ? 25.156 28.562 6.109 1 96.69 161 ARG B O 1
ATOM 3819 N N . GLY B 1 162 ? 25.328 27.484 4.137 1 93.88 162 GLY B N 1
ATOM 3820 C CA . GLY B 1 162 ? 24 26.891 4.219 1 93.88 162 GLY B CA 1
ATOM 3821 C C . GLY B 1 162 ? 22.891 27.891 3.936 1 93.88 162 GLY B C 1
ATOM 3822 O O . GLY B 1 162 ? 21.734 27.672 4.324 1 93.88 162 GLY B O 1
ATOM 3823 N N . GLU B 1 163 ? 23.203 28.922 3.281 1 94.56 163 GLU B N 1
ATOM 3824 C CA . GLU B 1 163 ? 22.25 30.016 3.094 1 94.56 163 GLU B CA 1
ATOM 3825 C C . GLU B 1 163 ? 21.547 29.906 1.744 1 94.56 163 GLU B C 1
ATOM 3827 O O . GLU B 1 163 ? 20.594 30.641 1.476 1 94.56 163 GLU B O 1
ATOM 3832 N N . GLN B 1 164 ? 22.016 29.031 0.996 1 94.88 164 GLN B N 1
ATOM 3833 C CA . GLN B 1 164 ? 21.438 28.875 -0.334 1 94.88 164 GLN B CA 1
ATOM 3834 C C . GLN B 1 164 ? 21.391 27.406 -0.733 1 94.88 164 GLN B C 1
ATOM 3836 O O . GLN B 1 164 ? 22.328 26.656 -0.472 1 94.88 164 GLN B O 1
ATOM 3841 N N . ALA B 1 165 ? 20.219 27.016 -1.312 1 95.81 165 ALA B N 1
ATOM 3842 C CA . ALA B 1 165 ? 20.125 25.656 -1.849 1 95.81 165 ALA B CA 1
ATOM 3843 C C . ALA B 1 165 ? 20.938 25.516 -3.131 1 95.81 165 ALA B C 1
ATOM 3845 O O . ALA B 1 165 ? 21.188 26.5 -3.83 1 95.81 165 ALA B O 1
ATOM 3846 N N . VAL B 1 166 ? 21.328 24.328 -3.383 1 96.19 166 VAL B N 1
ATOM 3847 C CA . VAL B 1 166 ? 22.188 24.016 -4.523 1 96.19 166 VAL B CA 1
ATOM 3848 C C . VAL B 1 166 ? 21.359 23.344 -5.621 1 96.19 166 VAL B C 1
ATOM 3850 O O . VAL B 1 166 ? 20.516 22.484 -5.34 1 96.19 166 VAL B O 1
ATOM 3853 N N . SER B 1 167 ? 21.594 23.812 -6.855 1 96.56 167 SER B N 1
ATOM 3854 C CA . SER B 1 167 ? 20.891 23.141 -7.941 1 96.56 167 SER B CA 1
ATOM 3855 C C . SER B 1 167 ? 21.297 21.672 -8.031 1 96.56 167 SER B C 1
ATOM 3857 O O . SER B 1 167 ? 22.406 21.297 -7.637 1 96.56 167 SER B O 1
ATOM 3859 N N . LEU B 1 168 ? 20.375 20.875 -8.523 1 96.12 168 LEU B N 1
ATOM 3860 C CA . LEU B 1 168 ? 20.641 19.438 -8.617 1 96.12 168 LEU B CA 1
ATOM 3861 C C . LEU B 1 168 ? 21.891 19.172 -9.461 1 96.12 168 LEU B C 1
ATOM 3863 O O . LEU B 1 168 ? 22.703 18.297 -9.125 1 96.12 168 LEU B O 1
ATOM 3867 N N . ASP B 1 169 ? 22.062 19.906 -10.492 1 95.5 169 ASP B N 1
ATOM 3868 C CA . ASP B 1 169 ? 23.219 19.734 -11.367 1 95.5 169 ASP B CA 1
ATOM 3869 C C . ASP B 1 169 ? 24.516 19.984 -10.602 1 95.5 169 ASP B C 1
ATOM 3871 O O . ASP B 1 169 ? 25.469 19.219 -10.719 1 95.5 169 ASP B O 1
ATOM 3875 N N . VAL B 1 170 ? 24.578 21.062 -9.914 1 96.69 170 VAL B N 1
ATOM 3876 C CA . VAL B 1 170 ? 25.766 21.422 -9.141 1 96.69 170 VAL B CA 1
ATOM 3877 C C . VAL B 1 170 ? 26.016 20.375 -8.055 1 96.69 170 VAL B C 1
ATOM 3879 O O . VAL B 1 170 ? 27.156 20 -7.789 1 96.69 170 VAL B O 1
ATOM 3882 N N . ALA B 1 171 ? 24.953 19.953 -7.414 1 96.56 171 ALA B N 1
ATOM 3883 C CA . ALA B 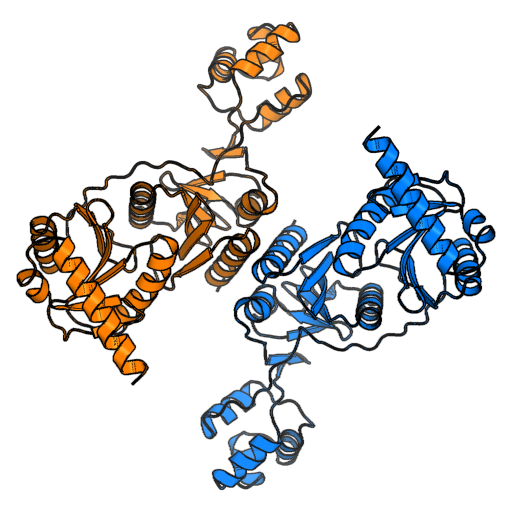1 171 ? 25.062 18.938 -6.375 1 96.56 171 ALA B CA 1
ATOM 3884 C C . ALA B 1 171 ? 25.688 17.656 -6.922 1 96.56 171 ALA B C 1
ATOM 3886 O O . ALA B 1 171 ? 26.531 17.031 -6.266 1 96.56 171 ALA B O 1
ATOM 3887 N N . ILE B 1 172 ? 25.281 17.266 -8.055 1 95.75 172 ILE B N 1
ATOM 3888 C CA . ILE B 1 172 ? 25.812 16.062 -8.688 1 95.75 172 ILE B CA 1
ATOM 3889 C C . ILE B 1 172 ? 27.297 16.25 -8.984 1 95.75 172 ILE B C 1
ATOM 3891 O O . ILE B 1 172 ? 28.109 15.352 -8.734 1 95.75 172 ILE B O 1
ATOM 3895 N N . GLN B 1 173 ? 27.672 17.391 -9.477 1 96.56 173 GLN B N 1
ATOM 3896 C CA . GLN B 1 173 ? 29.062 17.688 -9.758 1 96.56 173 GLN B CA 1
ATOM 3897 C C . GLN B 1 173 ? 29.906 17.625 -8.484 1 96.56 173 GLN B C 1
ATOM 3899 O O . GLN B 1 173 ? 31.016 17.078 -8.492 1 96.56 173 GLN B O 1
ATOM 3904 N N . LEU B 1 174 ? 29.375 18.203 -7.449 1 96.81 174 LEU B N 1
ATOM 3905 C CA . LEU B 1 174 ? 30.078 18.188 -6.172 1 96.81 174 LEU B CA 1
ATOM 3906 C C . LEU B 1 174 ? 30.328 16.75 -5.715 1 96.81 174 LEU B C 1
ATOM 3908 O O . LEU B 1 174 ? 31.406 16.422 -5.227 1 96.81 174 LEU B O 1
ATOM 3912 N N . GLU B 1 175 ? 29.312 15.961 -5.809 1 94.25 175 GLU B N 1
ATOM 3913 C CA . GLU B 1 175 ? 29.438 14.562 -5.418 1 94.25 175 GLU B CA 1
ATOM 3914 C C . GLU B 1 175 ? 30.5 13.852 -6.254 1 94.25 175 GLU B C 1
ATOM 3916 O O . GLU B 1 175 ? 31.234 12.992 -5.75 1 94.25 175 GLU B O 1
ATOM 3921 N N . GLU B 1 176 ? 30.547 14.133 -7.488 1 94.88 176 GLU B N 1
ATOM 3922 C CA . GLU B 1 176 ? 31.547 13.539 -8.383 1 94.88 176 GLU B CA 1
ATOM 3923 C C . GLU B 1 176 ? 32.938 13.977 -8 1 94.88 176 GLU B C 1
ATOM 3925 O O . GLU B 1 176 ? 33.875 13.164 -8.031 1 94.88 176 GLU B O 1
ATOM 3930 N N . ILE B 1 177 ? 33.156 15.234 -7.695 1 95.31 177 ILE B N 1
ATOM 3931 C CA . ILE B 1 177 ? 34.438 15.797 -7.375 1 95.31 177 ILE B CA 1
ATOM 3932 C C . ILE B 1 177 ? 34.969 15.211 -6.059 1 95.31 177 ILE B C 1
ATOM 3934 O O . ILE B 1 177 ? 36.125 14.82 -5.957 1 95.31 177 ILE B O 1
ATOM 3938 N N . PHE B 1 178 ? 34.062 15.109 -5.117 1 96.62 178 PHE B N 1
ATOM 3939 C CA . PHE B 1 178 ? 34.531 14.773 -3.773 1 96.62 178 PHE B CA 1
ATOM 3940 C C . PHE B 1 178 ? 34.219 13.32 -3.438 1 96.62 178 PHE B C 1
ATOM 3942 O O . PHE B 1 178 ? 34.719 12.789 -2.439 1 96.62 178 PHE B O 1
ATOM 3949 N N . ASP B 1 179 ? 33.281 12.648 -4.215 1 94.62 179 ASP B N 1
ATOM 3950 C CA . ASP B 1 179 ? 32.844 11.266 -3.994 1 94.62 179 ASP B CA 1
ATOM 3951 C C . ASP B 1 179 ? 32.25 11.094 -2.607 1 94.62 179 ASP B C 1
ATOM 3953 O O . ASP B 1 179 ? 32.594 10.188 -1.865 1 94.62 179 ASP B O 1
ATOM 3957 N N . GLU B 1 180 ? 31.547 12.109 -2.203 1 92.94 180 GLU B N 1
ATOM 3958 C CA . GLU B 1 180 ? 30.844 12.141 -0.925 1 92.94 180 GLU B CA 1
ATOM 3959 C C . GLU B 1 180 ? 29.438 12.688 -1.089 1 92.94 180 GLU B C 1
ATOM 3961 O O . GLU B 1 180 ? 29.203 13.602 -1.883 1 92.94 180 GLU B O 1
ATOM 3966 N N . ALA B 1 181 ? 28.562 12.117 -0.352 1 90.25 181 ALA B N 1
ATOM 3967 C CA . ALA B 1 181 ? 27.188 12.617 -0.375 1 90.25 181 ALA B CA 1
ATOM 3968 C C . ALA B 1 181 ? 27.062 13.883 0.468 1 90.25 181 ALA B C 1
ATOM 3970 O O . ALA B 1 181 ? 27.359 13.875 1.665 1 90.25 181 ALA B O 1
ATOM 3971 N N . LEU B 1 182 ? 26.594 15 -0.128 1 94.69 182 LEU B N 1
ATOM 3972 C CA . LEU B 1 182 ? 26.5 16.281 0.568 1 94.69 182 LEU B CA 1
ATOM 3973 C C . LEU B 1 182 ? 25.047 16.656 0.839 1 94.69 182 LEU B C 1
ATOM 3975 O O . LEU B 1 182 ? 24.766 17.516 1.683 1 94.69 182 LEU B O 1
ATOM 3979 N N . ALA B 1 183 ? 24.172 16.031 0.081 1 95.56 183 ALA B N 1
ATOM 3980 C CA . ALA B 1 183 ? 22.75 16.406 0.173 1 95.56 183 ALA B CA 1
ATOM 3981 C C . ALA B 1 183 ? 22.172 15.977 1.517 1 95.56 183 ALA B C 1
ATOM 3983 O O . ALA B 1 183 ? 22.453 14.883 2.01 1 95.56 183 ALA B O 1
ATOM 3984 N N . GLU B 1 184 ? 21.391 16.828 2.113 1 95.56 184 GLU B N 1
ATOM 3985 C CA . GLU B 1 184 ? 20.719 16.516 3.367 1 95.56 184 GLU B CA 1
ATOM 3986 C C . GLU B 1 184 ? 19.281 16.047 3.117 1 95.56 184 GLU B C 1
ATOM 3988 O O . GLU B 1 184 ? 18.547 16.641 2.326 1 95.56 184 GLU B O 1
ATOM 3993 N N . PRO B 1 185 ? 18.953 14.992 3.766 1 96.5 185 PRO B N 1
ATOM 3994 C CA . PRO B 1 185 ? 17.578 14.5 3.596 1 96.5 185 PRO B CA 1
ATOM 3995 C C . PRO B 1 185 ? 16.531 15.477 4.105 1 96.5 185 PRO B C 1
ATOM 3997 O O . PRO B 1 185 ? 16.797 16.25 5.027 1 96.5 185 PRO B O 1
ATOM 4000 N N . ILE B 1 186 ? 15.43 15.523 3.469 1 97 186 ILE B N 1
ATOM 4001 C CA . ILE B 1 186 ? 14.273 16.297 3.902 1 97 186 ILE B CA 1
ATOM 4002 C C . ILE B 1 186 ? 13.375 15.438 4.785 1 97 186 ILE B C 1
ATOM 4004 O O . ILE B 1 186 ? 12.828 14.438 4.328 1 97 186 ILE B O 1
ATOM 4008 N N . ASP B 1 187 ? 13.195 15.812 5.961 1 97.06 187 ASP B N 1
ATOM 4009 C CA . ASP B 1 187 ? 12.391 15.031 6.887 1 97.06 187 ASP B CA 1
ATOM 4010 C C . ASP B 1 187 ? 10.898 15.344 6.715 1 97.06 187 ASP B C 1
ATOM 4012 O O . ASP B 1 187 ? 10.32 16.078 7.508 1 97.06 187 ASP B O 1
ATOM 4016 N N . ILE B 1 188 ? 10.312 14.711 5.789 1 97.75 188 ILE B N 1
ATOM 4017 C CA . ILE B 1 188 ? 8.914 14.984 5.449 1 97.75 188 ILE B CA 1
ATOM 4018 C C . ILE B 1 188 ? 8.008 14.414 6.535 1 97.75 188 ILE B C 1
ATOM 4020 O O . ILE B 1 188 ? 6.816 14.742 6.59 1 97.75 188 ILE B O 1
ATOM 4024 N N . LEU B 1 189 ? 8.508 13.594 7.438 1 97.31 189 LEU B N 1
ATOM 4025 C CA . LEU B 1 189 ? 7.707 12.906 8.445 1 97.31 189 LEU B CA 1
ATOM 4026 C C . LEU B 1 189 ? 7.602 13.742 9.719 1 97.31 189 LEU B C 1
ATOM 4028 O O . LEU B 1 189 ? 6.773 13.453 10.586 1 97.31 189 LEU B O 1
ATOM 4032 N N . ARG B 1 190 ? 8.469 14.719 9.828 1 96.56 190 ARG B N 1
ATOM 4033 C CA . ARG B 1 190 ? 8.445 15.625 10.977 1 96.56 190 ARG B CA 1
ATOM 4034 C C . ARG B 1 190 ? 8.523 17.078 10.531 1 96.56 190 ARG B C 1
ATOM 4036 O O . ARG B 1 190 ? 9.289 17.859 11.086 1 96.56 190 ARG B O 1
ATOM 4043 N N . ALA B 1 191 ? 7.723 17.312 9.508 1 95.75 191 ALA B N 1
ATOM 4044 C CA . ALA B 1 191 ? 7.711 18.672 8.977 1 95.75 191 ALA B CA 1
ATOM 4045 C C . ALA B 1 191 ? 7.035 19.625 9.953 1 95.75 191 ALA B C 1
ATOM 4047 O O . ALA B 1 191 ? 5.945 19.344 10.453 1 95.75 191 ALA B O 1
ATOM 4048 N N . LYS B 1 192 ? 7.66 20.703 10.172 1 91.94 192 LYS B N 1
ATOM 4049 C CA . LYS B 1 192 ? 7.09 21.75 11.016 1 91.94 192 LYS B CA 1
ATOM 4050 C C . LYS B 1 192 ? 6.438 22.844 10.172 1 91.94 192 LYS B C 1
ATOM 4052 O O . LYS B 1 192 ? 6.969 23.234 9.125 1 91.94 192 LYS B O 1
ATOM 4057 N N . VAL B 1 193 ? 5.273 23.172 10.648 1 94.81 193 VAL B N 1
ATOM 4058 C CA . VAL B 1 193 ? 4.562 24.219 9.938 1 94.81 193 VAL B CA 1
ATOM 4059 C C . VAL B 1 193 ? 4.113 25.297 10.914 1 94.81 193 VAL B C 1
ATOM 4061 O O . VAL B 1 193 ? 3.947 25.031 12.109 1 94.81 193 VAL B O 1
ATOM 4064 N N . GLU B 1 194 ? 3.965 26.484 10.359 1 93.94 194 GLU B N 1
ATOM 4065 C CA . GLU B 1 194 ? 3.396 27.578 11.133 1 93.94 194 GLU B CA 1
ATOM 4066 C C . GLU B 1 194 ? 1.936 27.828 10.766 1 93.94 194 GLU B C 1
ATOM 4068 O O . GLU B 1 194 ? 1.567 27.75 9.594 1 93.94 194 GLU B O 1
ATOM 4073 N N . ALA B 1 195 ? 1.184 27.984 11.781 1 94.94 195 ALA B N 1
ATOM 4074 C CA . ALA B 1 195 ? -0.233 28.266 11.555 1 94.94 195 ALA B CA 1
ATOM 4075 C C . ALA B 1 195 ? -0.815 29.094 12.703 1 94.94 195 ALA B C 1
ATOM 4077 O O . ALA B 1 195 ? -0.384 28.969 13.852 1 94.94 195 ALA B O 1
ATOM 4078 N N . ASP B 1 196 ? -1.732 29.922 12.289 1 93.19 196 ASP B N 1
ATOM 4079 C CA . ASP B 1 196 ? -2.477 30.672 13.289 1 93.19 196 ASP B CA 1
ATOM 4080 C C . ASP B 1 196 ? -3.559 29.812 13.938 1 93.19 196 ASP B C 1
ATOM 4082 O O . ASP B 1 196 ? -4.484 29.359 13.258 1 93.19 196 ASP B O 1
ATOM 4086 N N . LEU B 1 197 ? -3.416 29.672 15.242 1 93.75 197 LEU B N 1
ATOM 4087 C CA . LEU B 1 197 ? -4.367 28.828 15.938 1 93.75 197 LEU B CA 1
ATOM 4088 C C . LEU B 1 197 ? -5.57 29.625 16.422 1 93.75 197 LEU B C 1
ATOM 4090 O O . LEU B 1 197 ? -6.555 29.047 16.891 1 93.75 197 LEU B O 1
ATOM 4094 N N . ASN B 1 198 ? -5.43 30.875 16.25 1 89.81 198 ASN B N 1
ATOM 4095 C CA . ASN B 1 198 ? -6.52 31.75 16.688 1 89.81 198 ASN B CA 1
ATOM 4096 C C . ASN B 1 198 ? -7.461 32.094 15.539 1 89.81 198 ASN B C 1
ATOM 4098 O O . ASN B 1 198 ? -7.203 33.031 14.773 1 89.81 198 ASN B O 1
ATOM 4102 N N . VAL B 1 199 ? -8.461 31.359 15.414 1 88.88 199 VAL B N 1
ATOM 4103 C CA . VAL B 1 199 ? -9.484 31.578 14.398 1 88.88 199 VAL B CA 1
ATOM 4104 C C . VAL B 1 199 ? -10.836 31.828 15.062 1 88.88 199 VAL B C 1
ATOM 4106 O O . VAL B 1 199 ? -11.203 31.125 16 1 88.88 199 VAL B O 1
ATOM 4109 N N . LYS B 1 200 ? -11.539 32.719 14.539 1 91.25 200 LYS B N 1
ATOM 4110 C CA . LYS B 1 200 ? -12.805 33.125 15.141 1 91.25 200 LYS B CA 1
ATOM 4111 C C . LYS B 1 200 ? -13.953 32.25 14.633 1 91.25 200 LYS B C 1
ATOM 4113 O O . LYS B 1 200 ? -13.945 31.828 13.469 1 91.25 200 LYS B O 1
ATOM 4118 N N . PRO B 1 201 ? -14.898 32.031 15.523 1 93.81 201 PRO B N 1
ATOM 4119 C CA . PRO B 1 201 ? -16.094 31.328 15.047 1 93.81 201 PRO B CA 1
ATOM 4120 C C . PRO B 1 201 ? -16.828 32.094 13.961 1 93.81 201 PRO B C 1
ATOM 4122 O O . PRO B 1 201 ? -16.75 33.344 13.898 1 93.81 201 PRO B O 1
ATOM 4125 N N . GLU B 1 202 ? -17.547 31.375 13.117 1 92.44 202 GLU B N 1
ATOM 4126 C CA . GLU B 1 202 ? -18.141 32 11.945 1 92.44 202 GLU B CA 1
ATOM 4127 C C . GLU B 1 202 ? -19.656 32.156 12.117 1 92.44 202 GLU B C 1
ATOM 4129 O O . GLU B 1 202 ? -20.266 33.062 11.516 1 92.44 202 GLU B O 1
ATOM 4134 N N . THR B 1 203 ? -20.297 31.312 12.891 1 95.19 203 THR B N 1
ATOM 4135 C CA . THR B 1 203 ? -21.75 31.344 13.055 1 95.19 203 THR B CA 1
ATOM 4136 C C . THR B 1 203 ? -22.125 31.734 14.484 1 95.19 203 THR B C 1
ATOM 4138 O O . THR B 1 203 ? -21.328 31.594 15.406 1 95.19 203 THR B O 1
ATOM 4141 N N . PRO B 1 204 ? -23.328 32.188 14.633 1 96.44 204 PRO B N 1
ATOM 4142 C CA . PRO B 1 204 ? -23.781 32.531 15.984 1 96.44 204 PRO B CA 1
ATOM 4143 C C . PRO B 1 204 ? -23.766 31.328 16.922 1 96.44 204 PRO B C 1
ATOM 4145 O O . PRO B 1 204 ? -23.375 31.453 18.094 1 96.44 204 PRO B O 1
ATOM 4148 N N . LEU B 1 205 ? -24.156 30.234 16.453 1 97 205 LEU B N 1
ATOM 4149 C CA . LEU B 1 205 ? -24.141 29.031 17.281 1 97 205 LEU B CA 1
ATOM 4150 C C . LEU B 1 205 ? -22.734 28.672 17.703 1 97 205 LEU B C 1
ATOM 4152 O O . LEU B 1 205 ? -22.484 28.328 18.859 1 97 205 LEU B O 1
ATOM 4156 N N . GLU B 1 206 ? -21.828 28.672 16.75 1 97.06 206 GLU B N 1
ATOM 4157 C CA . GLU B 1 206 ? -20.438 28.375 17.047 1 97.06 206 GLU B CA 1
ATOM 4158 C C . GLU B 1 206 ? -19.875 29.328 18.109 1 97.06 206 GLU B C 1
ATOM 4160 O O . GLU B 1 206 ? -19.141 28.906 19 1 97.06 206 GLU B O 1
ATOM 4165 N N . ARG B 1 207 ? -20.219 30.594 17.969 1 97.25 207 ARG B N 1
ATOM 4166 C CA . ARG B 1 207 ? -19.766 31.594 18.922 1 97.25 207 ARG B CA 1
ATOM 4167 C C . ARG B 1 207 ? -20.266 31.281 20.328 1 97.25 207 ARG B C 1
ATOM 4169 O O . ARG B 1 207 ? -19.516 31.375 21.297 1 97.25 207 ARG B O 1
ATOM 4176 N N . GLU B 1 208 ? -21.531 30.969 20.344 1 97.31 208 GLU B N 1
ATOM 4177 C CA . GLU B 1 208 ? -22.141 30.656 21.625 1 97.31 208 GLU B CA 1
ATOM 4178 C C . GLU B 1 208 ? -21.484 29.438 22.266 1 97.31 208 GLU B C 1
ATOM 4180 O O . GLU B 1 208 ? -21.156 29.453 23.453 1 97.31 208 GLU B O 1
ATOM 4185 N N . VAL B 1 209 ? -21.312 28.391 21.5 1 97.69 209 VAL B N 1
ATOM 4186 C CA . VAL B 1 209 ? -20.719 27.156 22 1 97.69 209 VAL B CA 1
ATOM 4187 C C . VAL B 1 209 ? -19.281 27.391 22.422 1 97.69 209 VAL B C 1
ATOM 4189 O O . VAL B 1 209 ? -18.844 26.922 23.469 1 97.69 209 VAL B O 1
ATOM 4192 N N . PHE B 1 210 ? -18.531 28.156 21.609 1 97.5 210 PHE B N 1
ATOM 4193 C CA . PHE B 1 210 ? -17.141 28.484 21.922 1 97.5 210 PHE B CA 1
ATOM 4194 C C . PHE B 1 210 ? -17.047 29.203 23.266 1 97.5 210 PHE B C 1
ATOM 4196 O O . PHE B 1 210 ? -16.188 28.891 24.094 1 97.5 210 PHE B O 1
ATOM 4203 N N . GLU B 1 211 ? -17.922 30.141 23.422 1 96.81 211 GLU B N 1
ATOM 4204 C CA . GLU B 1 211 ? -17.938 30.906 24.672 1 96.81 211 GLU B CA 1
ATOM 4205 C C . GLU B 1 211 ? -18.203 30.016 25.875 1 96.81 211 GLU B C 1
ATOM 4207 O O . GLU B 1 211 ? -17.547 30.172 26.906 1 96.81 211 GLU B O 1
ATOM 4212 N N . ARG B 1 212 ? -19.109 29.156 25.734 1 96.81 212 ARG B N 1
ATOM 4213 C CA . ARG B 1 212 ? -19.453 28.25 26.828 1 96.81 212 ARG B CA 1
ATOM 4214 C C . ARG B 1 212 ? -18.312 27.312 27.141 1 96.81 212 ARG B C 1
ATOM 4216 O O . ARG B 1 212 ? -18 27.062 28.312 1 96.81 212 ARG B O 1
ATOM 4223 N N . LEU B 1 213 ? -17.688 26.781 26.125 1 96.81 213 LEU B N 1
ATOM 4224 C CA . LEU B 1 213 ? -16.578 25.859 26.328 1 96.81 213 LEU B CA 1
ATOM 4225 C C . LEU B 1 213 ? -15.383 26.594 26.953 1 96.81 213 LEU B C 1
ATOM 4227 O O . LEU B 1 213 ? -14.688 26.031 27.797 1 96.81 213 LEU B O 1
ATOM 4231 N N . LYS B 1 214 ? -15.195 27.828 26.547 1 96.44 214 LYS B N 1
ATOM 4232 C CA . LYS B 1 214 ? -14.133 28.641 27.156 1 96.44 214 LYS B CA 1
ATOM 4233 C C . LYS B 1 214 ? -14.375 28.844 28.641 1 96.44 214 LYS B C 1
ATOM 4235 O O . LYS B 1 214 ? -13.438 28.828 29.438 1 96.44 214 LYS B O 1
ATOM 4240 N N . LYS B 1 215 ? -15.617 29.094 28.906 1 96.12 215 LYS B N 1
ATOM 4241 C CA . LYS B 1 215 ? -15.992 29.297 30.312 1 96.12 215 LYS B CA 1
ATOM 4242 C C . LYS B 1 215 ? -15.711 28.047 31.141 1 96.12 215 LYS B C 1
ATOM 4244 O O . LYS B 1 215 ? -15.469 28.141 32.344 1 96.12 215 LYS B O 1
ATOM 4249 N N . LEU B 1 216 ? -15.758 26.906 30.5 1 95.62 216 LEU B N 1
ATOM 4250 C CA . LEU B 1 216 ? -15.484 25.656 31.188 1 95.62 216 LEU B CA 1
ATOM 4251 C C . LEU B 1 216 ? -13.984 25.422 31.328 1 95.62 216 LEU B C 1
ATOM 4253 O O . LEU B 1 216 ? -13.555 24.422 31.906 1 95.62 216 LEU B O 1
ATOM 4257 N N . GLY B 1 217 ? -13.164 26.312 30.734 1 94.75 217 GLY B N 1
ATOM 4258 C CA . GLY B 1 217 ? -11.719 26.234 30.875 1 94.75 217 GLY B CA 1
ATOM 4259 C C . GLY B 1 217 ? -11.031 25.578 29.688 1 94.75 217 GLY B C 1
ATOM 4260 O O . GLY B 1 217 ? -9.844 25.266 29.75 1 94.75 217 GLY B O 1
ATOM 4261 N N . LEU B 1 218 ? -11.766 25.391 28.656 1 95.88 218 LEU B N 1
ATOM 4262 C CA . LEU B 1 218 ? -11.195 24.719 27.5 1 95.88 218 LEU B CA 1
ATOM 4263 C C . LEU B 1 218 ? -10.633 25.719 26.5 1 95.88 218 LEU B C 1
ATOM 4265 O O . LEU B 1 218 ? -11.25 26.766 26.266 1 95.88 218 LEU B O 1
ATOM 4269 N N . GLY B 1 219 ? -9.359 25.453 26.062 1 95.06 219 GLY B N 1
ATOM 4270 C CA . GLY B 1 219 ? -8.883 26.125 24.859 1 95.06 219 GLY B CA 1
ATOM 4271 C C . GLY B 1 219 ? -9.5 25.594 23.578 1 95.06 219 GLY B C 1
ATOM 4272 O O . GLY B 1 219 ? -9.898 24.438 23.516 1 95.06 219 GLY B O 1
ATOM 4273 N N . LEU B 1 220 ? -9.594 26.547 22.578 1 96 220 LEU B N 1
ATOM 4274 C CA . LEU B 1 220 ? -10.266 26.109 21.359 1 96 220 LEU B CA 1
ATOM 4275 C C . LEU B 1 220 ? -9.43 26.453 20.125 1 96 220 LEU B C 1
ATOM 4277 O O . LEU B 1 220 ? -8.82 27.516 20.062 1 96 220 LEU B O 1
ATOM 4281 N N . VAL B 1 221 ? -9.344 25.547 19.219 1 96.44 221 VAL B N 1
ATOM 4282 C CA . VAL B 1 221 ? -8.797 25.75 17.891 1 96.44 221 VAL B CA 1
ATOM 4283 C C . VAL B 1 221 ? -9.867 25.469 16.844 1 96.44 221 VAL B C 1
ATOM 4285 O O . VAL B 1 221 ? -10.258 24.312 16.641 1 96.44 221 VAL B O 1
ATOM 4288 N N . LYS B 1 222 ? -10.289 26.5 16.219 1 97.06 222 LYS B N 1
ATOM 4289 C CA . LYS B 1 222 ? -11.344 26.375 15.219 1 97.06 222 LYS B CA 1
ATOM 4290 C C . LYS B 1 222 ? -10.805 25.781 13.922 1 97.06 222 LYS B C 1
ATOM 4292 O O . LYS B 1 222 ? -9.711 26.141 13.477 1 97.06 222 LYS B O 1
ATOM 4297 N N . VAL B 1 223 ? -11.547 24.906 13.305 1 96.88 223 VAL B N 1
ATOM 4298 C CA . VAL B 1 223 ? -11.219 24.328 12 1 96.88 223 VAL B CA 1
ATOM 4299 C C . VAL B 1 223 ? -12.461 24.344 11.109 1 96.88 223 VAL B C 1
ATOM 4301 O O . VAL B 1 223 ? -13.586 24.188 11.594 1 96.88 223 VAL B O 1
ATOM 4304 N N . LYS B 1 224 ? -12.281 24.5 9.844 1 95.88 224 LYS B N 1
ATOM 4305 C CA . LYS B 1 224 ? -13.406 24.641 8.922 1 95.88 224 LYS B CA 1
ATOM 4306 C C . LYS B 1 224 ? -13.531 23.422 8.023 1 95.88 224 LYS B C 1
ATOM 4308 O O . LYS B 1 224 ? -14.648 23 7.688 1 95.88 224 LYS B O 1
ATOM 4313 N N . LYS B 1 225 ? -12.453 22.844 7.629 1 96.94 225 LYS B N 1
ATOM 4314 C CA . LYS B 1 225 ? -12.43 21.812 6.602 1 96.94 225 LYS B CA 1
ATOM 4315 C C . LYS B 1 225 ? -12.102 20.453 7.199 1 96.94 225 LYS B C 1
ATOM 4317 O O . LYS B 1 225 ? -11.258 19.719 6.676 1 96.94 225 LYS B O 1
ATOM 4322 N N . ALA B 1 226 ? -12.695 20.125 8.266 1 97.88 226 ALA B N 1
ATOM 4323 C CA . ALA B 1 226 ? -12.602 18.844 8.961 1 97.88 226 ALA B CA 1
ATOM 4324 C C . ALA B 1 226 ? -13.977 18.359 9.414 1 97.88 226 ALA B C 1
ATOM 4326 O O . ALA B 1 226 ? -14.961 19.078 9.297 1 97.88 226 ALA B O 1
ATOM 4327 N N . PRO B 1 227 ? -14.109 17.078 9.797 1 97.94 227 PRO B N 1
ATOM 4328 C CA . PRO B 1 227 ? -15.414 16.578 10.227 1 97.94 227 PRO B CA 1
ATOM 4329 C C . PRO B 1 227 ? -15.836 17.125 11.586 1 97.94 227 PRO B C 1
ATOM 4331 O O . PRO B 1 227 ? -16.875 16.719 12.133 1 97.94 227 PRO B O 1
ATOM 4334 N N . PHE B 1 228 ? -15.148 17.969 12.18 1 98.19 228 PHE B N 1
ATOM 4335 C CA . PHE B 1 228 ? -15.422 18.688 13.414 1 98.19 228 PHE B CA 1
ATOM 4336 C C . PHE B 1 228 ? -15.141 20.172 13.25 1 98.19 228 PHE B C 1
ATOM 4338 O O . PHE B 1 228 ? -14.477 20.594 12.297 1 98.19 228 PHE B O 1
ATOM 4345 N N . ASN B 1 229 ? -15.672 20.922 14.18 1 97.62 229 ASN B N 1
ATOM 4346 C CA . ASN B 1 229 ? -15.609 22.375 14.047 1 97.62 229 ASN B CA 1
ATOM 4347 C C . ASN B 1 229 ? -14.453 22.953 14.859 1 97.62 229 ASN B C 1
ATOM 4349 O O . ASN B 1 229 ? -14.023 24.078 14.609 1 97.62 229 ASN B O 1
ATOM 4353 N N . ALA B 1 230 ? -14.016 22.188 15.859 1 97.5 230 ALA B N 1
ATOM 4354 C CA . ALA B 1 230 ? -12.977 22.703 16.734 1 97.5 230 ALA B CA 1
ATOM 4355 C C . ALA B 1 230 ? -12.297 21.578 17.516 1 97.5 230 ALA B C 1
ATOM 4357 O O . ALA B 1 230 ? -12.812 20.469 17.578 1 97.5 230 ALA B O 1
ATOM 4358 N N . ILE B 1 231 ? -11.164 21.875 17.922 1 97.19 231 ILE B N 1
ATOM 4359 C CA . ILE B 1 231 ? -10.492 21.062 18.938 1 97.19 231 ILE B CA 1
ATOM 4360 C C . ILE B 1 231 ? -10.539 21.781 20.281 1 97.19 231 ILE B C 1
ATOM 4362 O O . ILE B 1 231 ? -10.109 22.922 20.406 1 97.19 231 ILE B O 1
ATOM 4366 N N . SER B 1 232 ? -11.094 21.125 21.25 1 95.31 232 SER B N 1
ATOM 4367 C CA . SER B 1 232 ? -11.141 21.625 22.625 1 95.31 232 SER B CA 1
ATOM 4368 C C . SER B 1 232 ? -10.094 20.938 23.5 1 95.31 232 SER B C 1
ATOM 4370 O O . SER B 1 232 ? -9.977 19.719 23.469 1 95.31 232 SER B O 1
ATOM 4372 N N . THR B 1 233 ? -9.398 21.766 24.219 1 95.06 233 THR B N 1
ATOM 4373 C CA . THR B 1 233 ? -8.312 21.109 24.953 1 95.06 233 THR B CA 1
ATOM 4374 C C . THR B 1 233 ? -8.102 21.781 26.312 1 95.06 233 THR B C 1
ATOM 4376 O O . THR B 1 233 ? -8.383 22.984 26.469 1 95.06 233 THR B O 1
ATOM 4379 N N . GLU B 1 234 ? -7.824 21 27.281 1 93.25 234 GLU B N 1
ATOM 4380 C CA . GLU B 1 234 ? -7.387 21.375 28.625 1 93.25 234 GLU B CA 1
ATOM 4381 C C . GLU B 1 234 ? -6.484 20.312 29.234 1 93.25 234 GLU B C 1
ATOM 4383 O O . GLU B 1 234 ? -6.934 19.203 29.516 1 93.25 234 GLU B O 1
ATOM 4388 N N . ASP B 1 235 ? -5.219 20.672 29.484 1 87.88 235 ASP B N 1
ATOM 4389 C CA . ASP B 1 235 ? -4.254 19.75 30.062 1 87.88 235 ASP B CA 1
ATOM 4390 C C . ASP B 1 235 ? -4.246 18.422 29.297 1 87.88 235 ASP B C 1
ATOM 4392 O O . ASP B 1 235 ? -3.889 18.375 28.125 1 87.88 235 ASP B O 1
ATOM 4396 N N . ASP B 1 236 ? -4.812 17.391 29.875 1 86.62 236 ASP B N 1
ATOM 4397 C CA . ASP B 1 236 ? -4.73 16.078 29.266 1 86.62 236 ASP B CA 1
ATOM 4398 C C . ASP B 1 236 ? -6.02 15.727 28.516 1 86.62 236 ASP B C 1
ATOM 4400 O O . ASP B 1 236 ? -6.199 14.594 28.078 1 86.62 236 ASP B O 1
ATOM 4404 N N . ILE B 1 237 ? -6.848 16.797 28.375 1 89.12 237 ILE B N 1
ATOM 4405 C CA . ILE B 1 237 ? -8.117 16.609 27.688 1 89.12 237 ILE B CA 1
ATOM 4406 C C . ILE B 1 237 ? -8.023 17.156 26.266 1 89.12 237 ILE B C 1
ATOM 4408 O O . ILE B 1 237 ? -7.527 18.266 26.047 1 89.12 237 ILE B O 1
ATOM 4412 N N . ARG B 1 238 ? -8.383 16.312 25.344 1 95.25 238 ARG B N 1
ATOM 4413 C CA . ARG B 1 238 ? -8.516 16.719 23.938 1 95.25 238 ARG B CA 1
ATOM 4414 C C . ARG B 1 238 ? -9.812 16.203 23.344 1 95.25 238 ARG B C 1
ATOM 4416 O O . ARG B 1 238 ? -10.078 14.992 23.359 1 95.25 238 ARG B O 1
ATOM 4423 N N . LEU B 1 239 ? -10.641 17.156 22.828 1 96.5 239 LEU B N 1
ATOM 4424 C CA . LEU B 1 239 ? -11.938 16.781 22.266 1 96.5 239 LEU B CA 1
ATOM 4425 C C . LEU B 1 239 ? -12.094 17.344 20.859 1 96.5 239 LEU B C 1
ATOM 4427 O O . LEU B 1 239 ? -11.914 18.531 20.641 1 96.5 239 LEU B O 1
ATOM 4431 N N . LEU B 1 240 ? -12.336 16.422 19.938 1 98.38 240 LEU B N 1
ATOM 4432 C CA . LEU B 1 240 ? -12.812 16.875 18.641 1 98.38 240 LEU B CA 1
ATOM 4433 C C . LEU B 1 240 ? -14.281 17.266 18.703 1 98.38 240 LEU B C 1
ATOM 4435 O O . LEU B 1 240 ? -15.148 16.406 18.906 1 98.38 240 LEU B O 1
ATOM 4439 N N . THR B 1 241 ? -14.602 18.547 18.469 1 98.31 241 THR B N 1
ATOM 4440 C CA . THR B 1 241 ? -15.922 19.078 18.766 1 98.31 241 THR B CA 1
ATOM 4441 C C . THR B 1 241 ? -16.672 19.438 17.484 1 98.31 241 THR B C 1
ATOM 4443 O O . THR B 1 241 ? -16.219 20.281 16.719 1 98.31 241 THR B O 1
ATOM 4446 N N . GLY B 1 242 ? -17.75 18.719 17.25 1 98.31 242 GLY B N 1
ATOM 4447 C CA . GLY B 1 242 ? -18.672 19.109 16.188 1 98.31 242 GLY B CA 1
ATOM 4448 C C . GLY B 1 242 ? -19.797 20 16.672 1 98.31 242 GLY B C 1
ATOM 4449 O O . GLY B 1 242 ? -20.266 19.859 17.812 1 98.31 242 GLY B O 1
ATOM 4450 N N . ILE B 1 243 ? -20.234 20.953 15.836 1 98.31 243 ILE B N 1
ATOM 4451 C CA . ILE B 1 243 ? -21.312 21.875 16.172 1 98.31 243 ILE B CA 1
ATOM 4452 C C . ILE B 1 243 ? -22.312 21.938 15.031 1 98.31 243 ILE B C 1
ATOM 4454 O O . ILE B 1 243 ? -21.969 22.297 13.898 1 98.31 243 ILE B O 1
ATOM 4458 N N . ASP B 1 244 ? -23.516 21.562 15.305 1 97.38 244 ASP B N 1
ATOM 4459 C CA . ASP B 1 244 ? -24.562 21.578 14.297 1 97.38 244 ASP B CA 1
ATOM 4460 C C . ASP B 1 244 ? -25.875 22.109 14.875 1 97.38 244 ASP B C 1
ATOM 4462 O O . ASP B 1 244 ? -26.047 22.141 16.094 1 97.38 244 ASP B O 1
ATOM 4466 N N . GLU B 1 245 ? -26.719 22.578 14.016 1 97.06 245 GLU B N 1
ATOM 4467 C CA . GLU B 1 245 ? -28.031 23.047 14.469 1 97.06 245 GLU B CA 1
ATOM 4468 C C . GLU B 1 245 ? -28.922 21.891 14.875 1 97.06 245 GLU B C 1
ATOM 4470 O O . GLU B 1 245 ? -29.578 21.938 15.914 1 97.06 245 GLU B O 1
ATOM 4475 N N . ARG B 1 246 ? -28.906 20.938 14.008 1 96.44 246 ARG B N 1
ATOM 4476 C CA . ARG B 1 246 ? -29.688 19.734 14.258 1 96.44 246 ARG B CA 1
ATOM 4477 C C . ARG B 1 246 ? -28.953 18.484 13.781 1 96.44 246 ARG B C 1
ATOM 4479 O O . ARG B 1 246 ? -27.953 18.594 13.055 1 96.44 246 ARG B O 1
ATOM 4486 N N . LYS B 1 247 ? -29.438 17.406 14.234 1 96.38 247 LYS B N 1
ATOM 4487 C CA . LYS B 1 247 ? -28.859 16.141 13.797 1 96.38 247 LYS B CA 1
ATOM 4488 C C . LYS B 1 247 ? -29.266 15.82 12.359 1 96.38 247 LYS B C 1
ATOM 4490 O O . LYS B 1 247 ? -30.453 15.773 12.039 1 96.38 247 LYS B O 1
ATOM 4495 N N . THR B 1 248 ? -28.422 15.68 11.492 1 96.69 248 THR B N 1
ATOM 4496 C CA . THR B 1 248 ? -28.641 15.32 10.094 1 96.69 248 THR B CA 1
ATOM 4497 C C . THR B 1 248 ? -27.828 14.078 9.719 1 96.69 248 THR B C 1
ATOM 4499 O O . THR B 1 248 ? -27.078 13.547 10.547 1 96.69 248 THR B O 1
ATOM 4502 N N . ARG B 1 249 ? -28.047 13.602 8.57 1 96.38 249 ARG B N 1
ATOM 4503 C CA . ARG B 1 249 ? -27.25 12.5 8.062 1 96.38 249 ARG B CA 1
ATOM 4504 C C . ARG B 1 249 ? -25.766 12.867 8.047 1 96.38 249 ARG B C 1
ATOM 4506 O O . ARG B 1 249 ? -24.906 12.023 8.32 1 96.38 249 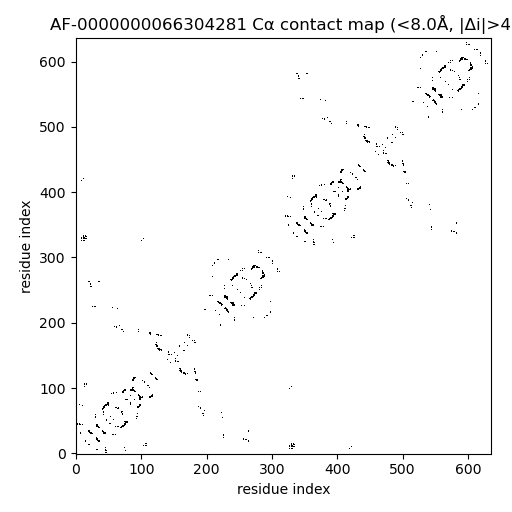ARG B O 1
ATOM 4513 N N . SER B 1 250 ? -25.516 14.078 7.762 1 96.38 250 SER B N 1
ATOM 4514 C CA . SER B 1 250 ? -24.141 14.578 7.746 1 96.38 250 SER B CA 1
ATOM 4515 C C . SER B 1 250 ? -23.531 14.57 9.141 1 96.38 250 SER B C 1
ATOM 4517 O O . SER B 1 250 ? -22.375 14.211 9.32 1 96.38 250 SER B O 1
ATOM 4519 N N . THR B 1 251 ? -24.344 14.969 10.125 1 97.12 251 THR B N 1
ATOM 4520 C CA . THR B 1 251 ? -23.875 14.961 11.5 1 97.12 251 THR B CA 1
ATOM 4521 C C . THR B 1 251 ? -23.422 13.562 11.914 1 97.12 251 THR B C 1
ATOM 4523 O O . THR B 1 251 ? -22.375 13.398 12.531 1 97.12 251 THR B O 1
ATOM 4526 N N . ILE B 1 252 ? -24.234 12.641 11.492 1 97.12 252 ILE B N 1
ATOM 4527 C CA . 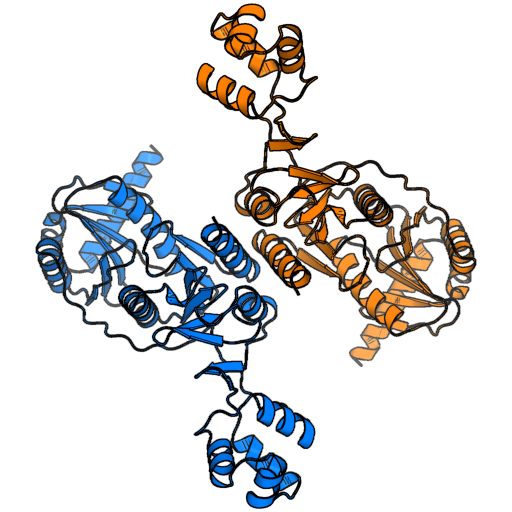ILE B 1 252 ? -23.969 11.25 11.852 1 97.12 252 ILE B CA 1
ATOM 4528 C C . ILE B 1 252 ? -22.688 10.781 11.188 1 97.12 252 ILE B C 1
ATOM 4530 O O . ILE B 1 252 ? -21.812 10.195 11.844 1 97.12 252 ILE B O 1
ATOM 4534 N N . LYS B 1 253 ? -22.578 11.07 9.945 1 97.38 253 LYS B N 1
ATOM 4535 C CA . LYS B 1 253 ? -21.391 10.672 9.195 1 97.38 253 LYS B CA 1
ATOM 4536 C C . LYS B 1 253 ? -20.125 11.312 9.773 1 97.38 253 LYS B C 1
ATOM 4538 O O . LYS B 1 253 ? -19.094 10.656 9.914 1 97.38 253 LYS B O 1
ATOM 4543 N N . ARG B 1 254 ? -20.25 12.562 10.094 1 97.94 254 ARG B N 1
ATOM 4544 C CA . ARG B 1 254 ? -19.125 13.273 10.672 1 97.94 254 ARG B CA 1
ATOM 4545 C C . ARG B 1 254 ? -18.75 12.711 12.039 1 97.94 254 ARG B C 1
ATOM 4547 O O . ARG B 1 254 ? -17.578 12.594 12.375 1 97.94 254 ARG B O 1
ATOM 4554 N N . ALA B 1 255 ? -19.734 12.367 12.805 1 97.88 255 ALA B N 1
ATOM 4555 C CA . ALA B 1 255 ? -19.484 11.789 14.117 1 97.88 255 ALA B CA 1
ATOM 4556 C C . ALA B 1 255 ? -18.734 10.469 13.992 1 97.88 255 ALA B C 1
ATOM 4558 O O . ALA B 1 255 ? -17.828 10.18 14.789 1 97.88 255 ALA B O 1
ATOM 4559 N N . GLU B 1 256 ? -19.094 9.727 13.016 1 97.75 256 GLU B N 1
ATOM 4560 C CA . GLU B 1 256 ? -18.391 8.469 12.758 1 97.75 256 GLU B CA 1
ATOM 4561 C C . GLU B 1 256 ? -16.922 8.719 12.414 1 97.75 256 GLU B C 1
ATOM 4563 O O . GLU B 1 256 ? -16.047 8.023 12.922 1 97.75 256 GLU B O 1
ATOM 4568 N N . MET B 1 257 ? -16.703 9.688 11.578 1 98 257 MET B N 1
ATOM 4569 C CA . MET B 1 257 ? -15.336 10.039 11.188 1 98 257 MET B CA 1
ATOM 4570 C C . MET B 1 257 ? -14.539 10.555 12.383 1 98 257 MET B C 1
ATOM 4572 O O . MET B 1 257 ? -13.352 10.234 12.523 1 98 257 MET B O 1
ATOM 4576 N N . VAL B 1 258 ? -15.219 11.289 13.203 1 98.25 258 VAL B N 1
ATOM 4577 C CA . VAL B 1 258 ? -14.578 11.852 14.391 1 98.25 258 VAL B CA 1
ATOM 4578 C C . VAL B 1 258 ? -14.148 10.719 15.32 1 98.25 258 VAL B C 1
ATOM 4580 O O . VAL B 1 258 ? -13.07 10.773 15.914 1 98.25 258 VAL B O 1
ATOM 4583 N N . ALA B 1 259 ? -14.992 9.703 15.43 1 97.25 259 ALA B N 1
ATOM 4584 C CA . ALA B 1 259 ? -14.641 8.539 16.25 1 97.25 259 ALA B CA 1
ATOM 4585 C C . ALA B 1 259 ? -13.359 7.883 15.727 1 97.25 259 ALA B C 1
ATOM 4587 O O . ALA B 1 259 ? -12.461 7.57 16.5 1 97.25 259 ALA B O 1
ATOM 4588 N N . GLU B 1 260 ? -13.273 7.758 14.43 1 97.31 260 GLU B N 1
ATOM 4589 C CA . GLU B 1 260 ? -12.125 7.113 13.805 1 97.31 260 GLU B CA 1
ATOM 4590 C C . GLU B 1 260 ? -10.867 7.957 13.961 1 97.31 260 GLU B C 1
ATOM 4592 O O . GLU B 1 260 ? -9.805 7.441 14.336 1 97.31 260 GLU B O 1
ATOM 4597 N N . VAL B 1 261 ? -11.008 9.227 13.688 1 97.94 261 VAL B N 1
ATOM 4598 C CA . VAL B 1 261 ? -9.875 10.141 13.797 1 97.94 261 VAL B CA 1
ATOM 4599 C C . VAL B 1 261 ? -9.414 10.219 15.25 1 97.94 261 VAL B C 1
ATOM 4601 O O . VAL B 1 261 ? -8.211 10.203 15.531 1 97.94 261 VAL B O 1
ATOM 4604 N N . GLY B 1 262 ? -10.398 10.297 16.125 1 97.56 262 GLY B N 1
ATOM 4605 C CA . GLY B 1 262 ? -10.094 10.391 17.547 1 97.56 262 GLY B CA 1
ATOM 4606 C C . GLY B 1 262 ? -9.25 9.234 18.047 1 97.56 262 GLY B C 1
ATOM 4607 O O . GLY B 1 262 ? -8.367 9.43 18.891 1 97.56 262 GLY B O 1
ATOM 4608 N N . ARG B 1 263 ? -9.461 8.047 17.516 1 96.25 263 ARG B N 1
ATOM 4609 C CA . ARG B 1 263 ? -8.695 6.871 17.906 1 96.25 263 ARG B CA 1
ATOM 4610 C C . ARG B 1 263 ? -7.234 7.004 17.484 1 96.25 263 ARG B C 1
ATOM 4612 O O . ARG B 1 263 ? -6.336 6.492 18.156 1 96.25 263 ARG B O 1
ATOM 4619 N N . ILE B 1 264 ? -7.039 7.688 16.422 1 97.44 264 ILE B N 1
ATOM 4620 C CA . ILE B 1 264 ? -5.691 7.809 15.867 1 97.44 264 ILE B CA 1
ATOM 4621 C C . ILE B 1 264 ? -4.93 8.906 16.609 1 97.44 264 ILE B C 1
ATOM 4623 O O . ILE B 1 264 ? -3.756 8.734 16.953 1 97.44 264 ILE B O 1
ATOM 4627 N N . VAL B 1 265 ? -5.621 10 16.875 1 96.88 265 VAL B N 1
ATOM 4628 C CA . VAL B 1 265 ? -4.926 11.148 17.453 1 96.88 265 VAL B CA 1
ATOM 4629 C C . VAL B 1 265 ? -5.066 11.133 18.969 1 96.88 265 VAL B C 1
ATOM 4631 O O . VAL B 1 265 ? -4.617 12.055 19.641 1 96.88 265 VAL B O 1
ATOM 4634 N N . ASN B 1 266 ? -5.734 10.133 19.5 1 93.88 266 ASN B N 1
ATOM 4635 C CA . ASN B 1 266 ? -5.938 9.953 20.938 1 93.88 266 ASN B CA 1
ATOM 4636 C C . ASN B 1 266 ? -6.738 11.102 21.547 1 93.88 266 ASN B C 1
ATOM 4638 O O . ASN B 1 266 ? -6.289 11.75 22.484 1 93.88 266 ASN B O 1
ATOM 4642 N N . SER B 1 267 ? -7.84 11.32 20.953 1 95.56 267 SER B N 1
ATOM 4643 C CA . SER B 1 267 ? -8.742 12.375 21.375 1 95.56 267 SER B CA 1
ATOM 4644 C C . SER B 1 267 ? -10.188 11.883 21.438 1 95.56 267 SER B C 1
ATOM 4646 O O . SER B 1 267 ? -10.578 11.008 20.672 1 95.56 267 SER B O 1
ATOM 4648 N N . GLY B 1 268 ? -10.984 12.43 22.344 1 94.88 268 GLY B N 1
ATOM 4649 C CA . GLY B 1 268 ? -12.414 12.164 22.344 1 94.88 268 GLY B CA 1
ATOM 4650 C C . GLY B 1 268 ? -13.188 12.992 21.328 1 94.88 268 GLY B C 1
ATOM 4651 O O . GLY B 1 268 ? -12.602 13.82 20.625 1 94.88 268 GLY B O 1
ATOM 4652 N N . GLY B 1 269 ? -14.438 12.656 21.203 1 97.19 269 GLY B N 1
ATOM 4653 C CA . GLY B 1 269 ? -15.305 13.406 20.312 1 97.19 269 GLY B CA 1
ATOM 4654 C C . GLY B 1 269 ? -16.641 13.773 20.953 1 97.19 269 GLY B C 1
ATOM 4655 O O . GLY B 1 269 ? -17.141 13.047 21.812 1 97.19 269 GLY B O 1
ATOM 4656 N N . VAL B 1 270 ? -17.109 14.891 20.562 1 97.62 270 VAL B N 1
ATOM 4657 C CA . VAL B 1 270 ? -18.438 15.281 21.016 1 97.62 270 VAL B CA 1
ATOM 4658 C C . VAL B 1 270 ? -19.078 16.219 19.984 1 97.62 270 VAL B C 1
ATOM 4660 O O . VAL B 1 270 ? -18.391 17.016 19.359 1 97.62 270 VAL B O 1
ATOM 4663 N N . PHE B 1 271 ? -20.297 16 19.828 1 98.31 271 PHE B N 1
ATOM 4664 C CA . PHE B 1 271 ? -21.062 16.953 19.016 1 98.31 271 PHE B CA 1
ATOM 4665 C C . PHE B 1 271 ? -22.031 17.734 19.875 1 98.31 271 PHE B C 1
ATOM 4667 O O . PHE B 1 271 ? -22.781 17.156 20.672 1 98.31 271 PHE B O 1
ATOM 4674 N N . ILE B 1 272 ? -21.984 19.031 19.75 1 98.19 272 ILE B N 1
ATOM 4675 C CA . ILE B 1 272 ? -22.875 19.938 20.453 1 98.19 272 ILE B CA 1
ATOM 4676 C C . ILE B 1 272 ? -23.891 20.516 19.484 1 98.19 272 ILE B C 1
ATOM 4678 O O . ILE B 1 272 ? -23.531 21.234 18.547 1 98.19 272 ILE B O 1
ATOM 4682 N N . LEU B 1 273 ? -25.125 20.234 19.719 1 98.12 273 LEU B N 1
ATOM 4683 C CA . LEU B 1 273 ? -26.172 20.656 18.797 1 98.12 273 LEU B CA 1
ATOM 4684 C C . LEU B 1 273 ? -27.109 21.656 19.469 1 98.12 273 LEU B C 1
ATOM 4686 O O . LEU B 1 273 ? -27.281 21.641 20.688 1 98.12 273 LEU B O 1
ATOM 4690 N N . GLU B 1 274 ? -27.656 22.531 18.656 1 96.81 274 GLU B N 1
ATOM 4691 C CA . GLU B 1 274 ? -28.656 23.469 19.172 1 96.81 274 GLU B CA 1
ATOM 4692 C C . GLU B 1 274 ? -29.875 22.734 19.734 1 96.81 274 GLU B C 1
ATOM 4694 O O . GLU B 1 274 ? -30.359 23.078 20.812 1 96.81 274 GLU B O 1
ATOM 4699 N N . LYS B 1 275 ? -30.359 21.828 18.922 1 91.75 275 LYS B N 1
ATOM 4700 C CA . LYS B 1 275 ? -31.5 21 19.328 1 91.75 275 LYS B CA 1
ATOM 4701 C C . LYS B 1 275 ? -31.234 19.516 19.031 1 91.75 275 LYS B C 1
ATOM 4703 O O . LYS B 1 275 ? -31.016 19.141 17.875 1 91.75 275 LYS B O 1
ATOM 4708 N N . THR B 1 276 ? -31.203 18.719 20.125 1 91.38 276 THR B N 1
ATOM 4709 C CA . THR B 1 276 ? -31.062 17.281 19.953 1 91.38 276 THR B CA 1
ATOM 4710 C C . THR B 1 276 ? -31.344 16.531 21.25 1 91.38 276 THR B C 1
ATOM 4712 O O . THR B 1 276 ? -31.297 17.141 22.328 1 91.38 276 THR B O 1
ATOM 4715 N N . LYS B 1 277 ? -31.734 15.352 21.094 1 91.31 277 LYS B N 1
ATOM 4716 C CA . LYS B 1 277 ? -31.703 14.453 22.25 1 91.31 277 LYS B CA 1
ATOM 4717 C C . LYS B 1 277 ? -30.328 13.828 22.406 1 91.31 277 LYS B C 1
ATOM 4719 O O . LYS B 1 277 ? -29.672 13.461 21.422 1 91.31 277 LYS B O 1
ATOM 4724 N N . ALA B 1 278 ? -29.891 13.766 23.656 1 92.06 278 ALA B N 1
ATOM 4725 C CA . ALA B 1 278 ? -28.578 13.195 23.922 1 92.06 278 ALA B CA 1
ATOM 4726 C C . ALA B 1 278 ? -28.5 11.75 23.422 1 92.06 278 ALA B C 1
ATOM 4728 O O . ALA B 1 278 ? -29.375 10.93 23.734 1 92.06 278 ALA B O 1
ATOM 4729 N N . GLU B 1 279 ? -27.5 11.438 22.609 1 94.19 279 GLU B N 1
ATOM 4730 C CA . GLU B 1 279 ? -27.25 10.086 22.125 1 94.19 279 GLU B CA 1
ATOM 4731 C C . GLU B 1 279 ? -25.781 9.883 21.766 1 94.19 279 GLU B C 1
ATOM 4733 O O . GLU B 1 279 ? -24.984 10.805 21.891 1 94.19 279 GLU B O 1
ATOM 4738 N N . VAL B 1 280 ? -25.5 8.648 21.5 1 95.25 280 VAL B N 1
ATOM 4739 C CA . VAL B 1 280 ? -24.125 8.344 21.141 1 95.25 280 VAL B CA 1
ATOM 4740 C C . VAL B 1 280 ? -24.078 7.719 19.75 1 95.25 280 VAL B C 1
ATOM 4742 O O . VAL B 1 280 ? -24.828 6.793 19.453 1 95.25 280 VAL B O 1
ATOM 4745 N N . VAL B 1 281 ? -23.297 8.336 18.875 1 93.94 281 VAL B N 1
ATOM 4746 C CA . VAL B 1 281 ? -23.078 7.816 17.531 1 93.94 281 VAL B CA 1
ATOM 4747 C C . VAL B 1 281 ? -21.625 7.348 17.406 1 93.94 281 VAL B C 1
ATOM 4749 O O . VAL B 1 281 ? -20.703 8.156 17.469 1 93.94 281 VAL B O 1
ATOM 4752 N N . SER B 1 282 ? -21.312 6.082 17.109 1 91.94 282 SER B N 1
ATOM 4753 C CA . SER B 1 282 ? -19.969 5.512 16.953 1 91.94 282 SER B CA 1
ATOM 4754 C C . SER B 1 282 ? -19.031 5.965 18.062 1 91.94 282 SER B C 1
ATOM 4756 O O . SER B 1 282 ? -17.938 6.457 17.812 1 91.94 282 SER B O 1
ATOM 4758 N N . GLU B 1 283 ? -19.516 6.09 19.297 1 91.75 283 GLU B N 1
ATOM 4759 C CA . GLU B 1 283 ? -18.75 6.402 20.5 1 91.75 283 GLU B CA 1
ATOM 4760 C C . GLU B 1 283 ? -18.641 7.91 20.703 1 91.75 283 GLU B C 1
ATOM 4762 O O . GLU B 1 283 ? -17.891 8.367 21.578 1 91.75 283 GLU B O 1
ATOM 4767 N N . VAL B 1 284 ? -19.328 8.656 19.875 1 97.06 284 VAL B N 1
ATOM 4768 C CA . VAL B 1 284 ? -19.297 10.109 20 1 97.06 284 VAL B CA 1
ATOM 4769 C C . VAL B 1 284 ? -20.656 10.609 20.5 1 97.06 284 VAL B C 1
ATOM 4771 O O . VAL B 1 284 ? -21.656 10.5 19.781 1 97.06 284 VAL B O 1
ATOM 4774 N N . PRO B 1 285 ? -20.719 11.188 21.594 1 97 285 PRO B N 1
ATOM 4775 C CA . PRO B 1 285 ? -21.984 11.703 22.094 1 97 285 PRO B CA 1
ATOM 4776 C C . PRO B 1 285 ? -22.453 12.945 21.344 1 97 285 PRO B C 1
ATOM 4778 O O . PRO B 1 285 ? -21.641 13.805 20.984 1 97 285 PRO B O 1
ATOM 4781 N N . LEU B 1 286 ? -23.672 12.977 21.047 1 97.31 286 LEU B N 1
ATOM 4782 C CA . LEU B 1 286 ? -24.375 14.172 20.625 1 97.31 286 LEU B CA 1
ATOM 4783 C C . LEU B 1 286 ? -25.188 14.766 21.766 1 97.31 286 LEU B C 1
ATOM 4785 O O . LEU B 1 286 ? -26.047 14.102 22.344 1 97.31 286 LEU B O 1
ATOM 4789 N N . ILE B 1 287 ? -24.875 16.016 22.125 1 96.94 287 ILE B N 1
ATOM 4790 C CA . ILE B 1 287 ? -25.562 16.609 23.266 1 96.94 287 ILE B CA 1
ATOM 4791 C C . ILE B 1 287 ? -26.125 17.969 22.891 1 96.94 287 ILE B C 1
ATOM 4793 O O . ILE B 1 287 ? -25.562 18.656 22.016 1 96.94 287 ILE B O 1
ATOM 4797 N N . PRO B 1 288 ? -27.203 18.312 23.484 1 96.5 288 PRO B N 1
ATOM 4798 C CA . PRO B 1 288 ? -27.688 19.672 23.266 1 96.5 288 PRO B CA 1
ATOM 4799 C C . PRO B 1 288 ? -26.812 20.734 23.922 1 96.5 288 PRO B C 1
ATOM 4801 O O . PRO B 1 288 ? -26.203 20.469 24.953 1 96.5 288 PRO B O 1
ATOM 4804 N N . LYS B 1 289 ? -26.766 21.922 23.312 1 96.38 289 LYS B N 1
ATOM 4805 C CA . LYS B 1 289 ? -25.891 22.969 23.828 1 96.38 289 LYS B CA 1
ATOM 4806 C C . LYS B 1 289 ? -26.234 23.297 25.281 1 96.38 289 LYS B C 1
ATOM 4808 O O . LYS B 1 289 ? -25.359 23.719 26.047 1 96.38 289 LYS B O 1
ATOM 4813 N N . GLU B 1 290 ? -27.422 23.031 25.734 1 95.06 290 GLU B N 1
ATOM 4814 C CA . GLU B 1 290 ? -27.875 23.312 27.094 1 95.06 290 GLU B CA 1
ATOM 4815 C C . GLU B 1 290 ? -27.125 22.438 28.109 1 95.06 290 GLU B C 1
ATOM 4817 O O . GLU B 1 290 ? -27.016 22.812 29.266 1 95.06 290 GLU B O 1
ATOM 4822 N N . SER B 1 291 ? -26.703 21.281 27.641 1 95.12 291 SER B N 1
ATOM 4823 C CA . SER B 1 291 ? -25.953 20.391 28.516 1 95.12 291 SER B CA 1
ATOM 4824 C C . SER B 1 291 ? -24.688 21.062 29.031 1 95.12 291 SER B C 1
ATOM 4826 O O . SER B 1 291 ? -24.172 20.703 30.109 1 95.12 291 SER B O 1
ATOM 4828 N N . LEU B 1 292 ? -24.172 22.016 28.297 1 95.12 292 LEU B N 1
ATOM 4829 C CA . LEU B 1 292 ? -22.953 22.703 28.688 1 95.12 292 LEU B CA 1
ATOM 4830 C C . LEU B 1 292 ? -23.188 23.609 29.891 1 95.12 292 LEU B C 1
ATOM 4832 O O . LEU B 1 292 ? -22.25 23.984 30.594 1 95.12 292 LEU B O 1
ATOM 4836 N N . GLU B 1 293 ? -24.484 23.906 30.094 1 93.19 293 GLU B N 1
ATOM 4837 C CA . GLU B 1 293 ? -24.844 24.734 31.234 1 93.19 293 GLU B CA 1
ATOM 4838 C C . GLU B 1 293 ? -24.891 23.922 32.531 1 93.19 293 GLU B C 1
ATOM 4840 O O . GLU B 1 293 ? -24.844 24.484 33.625 1 93.19 293 GLU B O 1
ATOM 4845 N N . GLU B 1 294 ? -24.953 22.672 32.312 1 92.44 294 GLU B N 1
ATOM 4846 C CA . GLU B 1 294 ? -25.109 21.781 33.469 1 92.44 294 GLU B CA 1
ATOM 4847 C C . GLU B 1 294 ? -23.75 21.359 34.031 1 92.44 294 GLU B C 1
ATOM 4849 O O . GLU B 1 294 ? -23.672 20.703 35.062 1 92.44 294 GLU B O 1
ATOM 4854 N N . VAL B 1 295 ? -22.719 21.703 33.344 1 94.12 295 VAL B N 1
ATOM 4855 C CA . VAL B 1 295 ? -21.375 21.328 33.781 1 94.12 295 VAL B CA 1
ATOM 4856 C C . VAL B 1 295 ? -20.594 22.562 34.219 1 94.12 295 VAL B C 1
ATOM 4858 O O . VAL B 1 295 ? -20.75 23.641 33.656 1 94.12 295 VAL B O 1
ATOM 4861 N N . LYS B 1 296 ? -19.656 22.391 35.188 1 94.25 296 LYS B N 1
ATOM 4862 C CA . LYS B 1 296 ? -18.984 23.531 35.812 1 94.25 296 LYS B CA 1
ATOM 4863 C C . LYS B 1 296 ? -17.594 23.734 35.219 1 94.25 296 LYS B C 1
ATOM 4865 O O . LYS B 1 296 ? -17.047 24.828 35.281 1 94.25 296 LYS B O 1
ATOM 4870 N N . ASP B 1 297 ? -16.984 22.625 34.844 1 94.25 297 ASP B N 1
ATOM 4871 C CA . ASP B 1 297 ? -15.625 22.703 34.312 1 94.25 297 ASP B CA 1
ATOM 4872 C C . ASP B 1 297 ? -15.375 21.578 33.312 1 94.25 297 ASP B C 1
ATOM 4874 O O . ASP B 1 297 ? -16.281 20.828 32.969 1 94.25 297 ASP B O 1
ATOM 4878 N N . ALA B 1 298 ? -14.219 21.578 32.781 1 94.44 298 ALA B N 1
ATOM 4879 C CA . ALA B 1 298 ? -13.852 20.625 31.719 1 94.44 298 ALA B CA 1
ATOM 4880 C C . ALA B 1 298 ? -13.953 19.188 32.219 1 94.44 298 ALA B C 1
ATOM 4882 O O . ALA B 1 298 ? -14.375 18.297 31.484 1 94.44 298 ALA B O 1
ATOM 4883 N N . ASP B 1 299 ? -13.617 18.969 33.469 1 94.81 299 ASP B N 1
ATOM 4884 C CA . ASP B 1 299 ? -13.664 17.625 34.031 1 94.81 299 ASP B CA 1
ATOM 4885 C C . ASP B 1 299 ? -15.094 17.094 34.062 1 94.81 299 ASP B C 1
ATOM 4887 O O . ASP B 1 299 ? -15.328 15.922 33.781 1 94.81 299 ASP B O 1
ATOM 4891 N N . GLU B 1 300 ? -15.969 17.969 34.406 1 95.12 300 GLU B N 1
ATOM 4892 C CA . GLU B 1 300 ? -17.375 17.547 34.469 1 95.12 300 GLU B CA 1
ATOM 4893 C C . GLU B 1 300 ? -17.922 17.266 33.062 1 95.12 300 GLU B C 1
ATOM 4895 O O . GLU B 1 300 ? -18.766 16.391 32.875 1 95.12 300 GLU B O 1
ATOM 4900 N N . LEU B 1 301 ? -17.453 18.062 32.156 1 94.56 301 LEU B N 1
ATOM 4901 C CA . LEU B 1 301 ? -17.859 17.797 30.766 1 94.56 301 LEU B CA 1
ATOM 4902 C C . LEU B 1 301 ? -17.406 16.406 30.328 1 94.56 301 LEU B C 1
ATOM 4904 O O . LEU B 1 301 ? -18.188 15.648 29.734 1 94.56 301 LEU B O 1
ATOM 4908 N N . ILE B 1 302 ? -16.172 16.047 30.688 1 94.19 302 ILE B N 1
ATOM 4909 C CA . ILE B 1 302 ? -15.617 14.75 30.312 1 94.19 302 ILE B CA 1
ATOM 4910 C C . ILE B 1 302 ? -16.391 13.633 31 1 94.19 302 ILE B C 1
ATOM 4912 O O . ILE B 1 302 ? -16.641 12.578 30.422 1 94.19 302 ILE B O 1
ATOM 4916 N N . GLU B 1 303 ? -16.688 13.93 32.219 1 93.94 303 GLU B N 1
ATOM 4917 C CA . GLU B 1 303 ? -17.484 12.953 32.969 1 93.94 303 GLU B CA 1
ATOM 4918 C C . GLU B 1 303 ? -18.844 12.727 32.281 1 93.94 303 GLU B C 1
ATOM 4920 O O . GLU B 1 303 ? -19.328 11.594 32.219 1 93.94 303 GLU B O 1
ATOM 4925 N N . LEU B 1 304 ? -19.422 13.82 31.891 1 93 304 LEU B N 1
ATOM 4926 C CA . LEU B 1 304 ? -20.703 13.734 31.203 1 93 304 LEU B CA 1
ATOM 4927 C C . LEU B 1 304 ? -20.578 12.914 29.922 1 93 304 LEU B C 1
ATOM 4929 O O . LEU B 1 304 ? -21.406 12.047 29.641 1 93 304 LEU B O 1
ATOM 4933 N N . ILE B 1 305 ? -19.531 13.188 29.172 1 92.62 305 ILE B N 1
ATOM 4934 C CA . ILE B 1 305 ? -19.266 12.508 27.906 1 92.62 305 ILE B CA 1
ATOM 4935 C C . ILE B 1 305 ? -19.062 11.016 28.156 1 92.62 305 ILE B C 1
ATOM 4937 O O . ILE B 1 305 ? -19.656 10.172 27.469 1 92.62 305 ILE B O 1
ATOM 4941 N N . ASP B 1 306 ? -18.328 10.695 29.188 1 92.38 306 ASP B N 1
ATOM 4942 C CA . ASP B 1 306 ? -18.016 9.312 29.5 1 92.38 306 ASP B CA 1
ATOM 4943 C C . ASP B 1 306 ? -19.25 8.562 29.984 1 92.38 306 ASP B C 1
ATOM 4945 O O . ASP B 1 306 ? -19.438 7.383 29.672 1 92.38 306 ASP B O 1
ATOM 4949 N N . LYS B 1 307 ? -20.047 9.258 30.703 1 92 307 LYS B N 1
ATOM 4950 C CA . LYS B 1 307 ? -21.297 8.672 31.188 1 92 307 LYS B CA 1
ATOM 4951 C C . LYS B 1 307 ? -22.219 8.32 30.031 1 92 307 LYS B C 1
ATOM 4953 O O . LYS B 1 307 ? -22.828 7.246 30.031 1 92 307 LYS B O 1
ATOM 4958 N N . LEU B 1 308 ? -22.266 9.211 29.109 1 91.31 308 LEU B N 1
ATOM 4959 C CA . LEU B 1 308 ? -23.125 8.984 27.953 1 91.31 308 LEU B CA 1
ATOM 4960 C C . LEU B 1 308 ? -22.625 7.793 27.141 1 91.31 308 LEU B C 1
ATOM 4962 O O . LEU B 1 308 ? -23.438 6.996 26.641 1 91.31 308 LEU B O 1
ATOM 4966 N N . LYS B 1 309 ? -21.359 7.613 27.047 1 90.12 309 LYS B N 1
ATOM 4967 C CA . LYS B 1 309 ? -20.766 6.508 26.297 1 90.12 309 LYS B CA 1
ATOM 4968 C C . LYS B 1 309 ? -21.062 5.168 26.969 1 90.12 309 LYS B C 1
ATOM 4970 O O . LYS B 1 309 ? -21.312 4.172 26.281 1 90.12 309 LYS B O 1
ATOM 4975 N N . LYS B 1 310 ? -21.062 5.152 28.25 1 87.06 310 LYS B N 1
ATOM 4976 C CA . LYS B 1 310 ? -21.281 3.932 29.031 1 87.06 310 LYS B CA 1
ATOM 4977 C C . LYS B 1 310 ? -22.75 3.512 28.953 1 87.06 310 LYS B C 1
ATOM 4979 O O . LYS B 1 310 ? -23.062 2.32 28.891 1 87.06 310 LYS B O 1
ATOM 4984 N N . GLU B 1 311 ? -23.578 4.484 29.016 1 82.5 311 GLU B N 1
ATOM 4985 C CA . GLU B 1 311 ? -25.016 4.203 29.016 1 82.5 311 GLU B CA 1
ATOM 4986 C C . GLU B 1 311 ? -25.438 3.502 27.734 1 82.5 311 GLU B C 1
ATOM 4988 O O . GLU B 1 311 ? -26.25 2.58 27.75 1 82.5 311 GLU B O 1
ATOM 4993 N N . ILE B 1 312 ? -24.828 3.855 26.703 1 68.81 312 ILE B N 1
ATOM 4994 C CA . ILE B 1 312 ? -25.234 3.297 25.422 1 68.81 312 ILE B CA 1
ATOM 4995 C C . ILE B 1 312 ? -24.641 1.905 25.25 1 68.81 312 ILE B C 1
ATOM 4997 O O . ILE B 1 312 ? -25.297 0.999 24.734 1 68.81 312 ILE B O 1
ATOM 5001 N N . LYS B 1 313 ? -23.469 1.796 25.688 1 66.56 313 LYS B N 1
ATOM 5002 C CA . LYS B 1 313 ? -22.891 0.458 25.641 1 66.56 313 LYS B CA 1
ATOM 5003 C C . LYS B 1 313 ? -23.734 -0.541 26.422 1 66.56 313 LYS B C 1
ATOM 5005 O O . LYS B 1 313 ? -23.891 -1.688 26 1 66.56 313 LYS B O 1
ATOM 5010 N N . GLU B 1 314 ? -24.25 -0.041 27.5 1 69 314 GLU B N 1
ATOM 5011 C CA . GLU B 1 314 ? -25.094 -0.887 28.344 1 69 314 GLU B CA 1
ATOM 5012 C C . GLU B 1 314 ? -26.406 -1.227 27.656 1 69 314 GLU B C 1
ATOM 5014 O O . GLU B 1 314 ? -26.922 -2.336 27.812 1 69 314 GLU B O 1
ATOM 5019 N N . LYS B 1 315 ? -26.781 -0.493 26.812 1 62.22 315 LYS B N 1
ATOM 5020 C CA . LYS B 1 315 ? -28.031 -0.771 26.109 1 62.22 315 LYS B CA 1
ATOM 5021 C C . LYS B 1 315 ? -27.812 -1.751 24.969 1 62.22 315 LYS B C 1
ATOM 5023 O O . LYS B 1 315 ? -28.703 -2.537 24.641 1 62.22 315 LYS B O 1
ATOM 5028 N N . LEU B 1 316 ? -26.75 -1.579 24.391 1 57.16 316 LEU B N 1
ATOM 5029 C CA . LEU B 1 316 ? -26.469 -2.475 23.266 1 57.16 316 LEU B CA 1
ATOM 5030 C C . LEU B 1 316 ? -26.234 -3.898 23.766 1 57.16 316 LEU B C 1
ATOM 5032 O O . LEU B 1 316 ? -26.516 -4.863 23.047 1 57.16 316 LEU B O 1
ATOM 5036 N N . PHE B 1 317 ? -25.672 -4.105 25.047 1 54.12 317 PHE B N 1
ATOM 5037 C CA . PHE B 1 317 ? -25.406 -5.418 25.625 1 54.12 317 PHE B CA 1
ATOM 5038 C C . PHE B 1 317 ? -26.547 -5.84 26.547 1 54.12 317 PHE B C 1
ATOM 5040 O O . PHE B 1 317 ? -26.531 -6.945 27.078 1 54.12 317 PHE B O 1
ATOM 5047 N N . SER B 1 318 ? -27.516 -5.102 26.719 1 44.78 318 SER B N 1
ATOM 5048 C CA . SER B 1 318 ? -28.719 -5.547 27.422 1 44.78 318 SER B CA 1
ATOM 5049 C C . SER B 1 318 ? -29.797 -5.977 26.438 1 44.78 318 SER B C 1
ATOM 5051 O O . SER B 1 318 ? -29.922 -5.406 25.344 1 44.78 318 SER B O 1
#

Nearest PDB structures (foldseek):
  5woq-assembly2_C  TM=8.848E-01  e=4.372E-03  Mycolicibacterium smegmatis MC2 155
  3f51-assembly1_A  TM=8.888E-01  e=9.117E-03  Corynebacterium glutamicum
  6zvh-assembly1_i  TM=8.743E-01  e=1.096E-02  Homo sapiens
  9f9s-assembly1_CN  TM=7.900E-01  e=9.693E-03  Saccharomyces cerevisiae
  1x57-assembly1_A  TM=6.020E-01  e=6.712E-03  Homo sapiens

Sequence (636 aa):
MERERLIKTVEAILRGAGYRVARLDLKGSCFDLVASRLFLLLFIKATVNIDTITEEQAEDLKRLAKFFKASPLIVGLRSKSGELEEGVVYERFGIYALRPETLYDALLNNELPAVFAERGGLYVRINGELLRELREKHGYSVNELAQLLGVSRKSLLNYERGEQAVSLDVAIQLEEIFDEALAEPIDILRAKVEADLNVKPETPLEREVFERLKKLGLGLVKVKKAPFNAISTEDDIRLLTGIDERKTRSTIKRAEMVAEVGRIVNSGGVFILEKTKAEVVSEVPLIPKESLEEVKDADELIELIDKLKKEIKEKLFSMERERLIKTVEAILRGAGYRVARLDLKGSCFDLVASRLFLLLFIKATVNIDTITEEQAEDLKRLAKFFKASPLIVGLRSKSGELEEGVVYERFGIYALRPETLYDALLNNELPAVFAERGGLYVRIN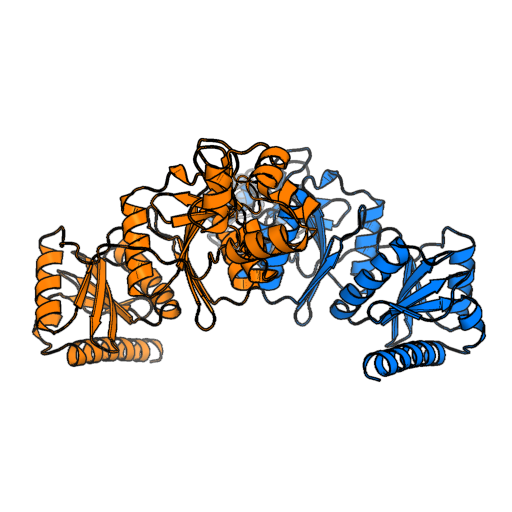GELLRELREKHGYSVNELAQLLGVSRKSLLNYERGEQAVSLDVAIQLEEIFDEALAEPIDILRAKVEADLNVKPETPLEREVFERLKKLGLGLVKVKKAPFNAISTEDDIRLLTGIDERKTRSTIKRAEMVAEVGRIVNSGGVFILEKTKAEVVSEVPLIPKESLEEVKDADELIELIDKLKKEIKEKLFS

Solvent-accessible surface area (backbone atoms only — not comparable to full-atom values): 32814 Å² total; per-residue (Å²): 111,70,49,61,53,48,45,52,48,48,50,20,35,41,28,35,52,64,29,50,73,31,72,51,92,55,90,78,39,28,45,37,36,38,35,28,45,93,93,39,33,36,41,29,27,66,35,53,44,54,71,72,62,47,69,68,27,44,49,40,33,28,29,53,16,50,75,68,68,20,8,39,36,35,36,25,51,26,43,95,89,40,69,57,50,76,47,35,37,36,68,54,94,80,31,48,26,31,23,61,67,31,51,36,34,33,60,70,65,69,42,58,39,40,37,32,53,54,96,92,39,53,27,25,43,48,46,13,64,57,48,47,52,50,38,53,74,74,66,43,50,68,60,57,48,14,58,74,66,72,47,50,54,65,55,48,51,31,31,36,69,52,74,41,71,37,45,46,69,54,50,52,49,51,25,66,76,67,71,47,88,50,66,39,65,45,61,67,69,69,34,80,56,82,53,78,54,81,52,79,68,87,45,71,65,51,42,52,52,51,51,53,44,41,68,26,59,32,47,69,35,54,38,78,34,52,70,32,41,26,40,36,33,45,95,92,44,42,29,40,29,26,72,42,64,54,83,44,74,64,51,52,53,23,34,41,42,36,35,44,45,16,67,62,72,72,30,45,39,36,32,41,17,69,50,54,73,73,45,65,42,69,78,16,37,35,35,26,52,66,59,62,73,74,38,78,32,54,68,45,45,50,49,52,52,51,49,51,49,50,54,49,53,52,52,74,75,96,109,68,48,60,53,49,44,53,48,48,51,19,35,42,27,34,52,62,28,51,74,31,74,52,93,53,91,77,36,27,46,36,36,40,35,27,46,94,93,39,34,36,41,30,27,65,34,53,43,53,71,72,62,46,70,67,27,44,48,38,32,26,31,52,15,50,74,69,69,21,8,40,36,34,36,25,50,26,43,93,89,41,71,57,49,76,48,35,37,36,67,53,92,81,30,47,26,29,23,61,67,32,52,36,34,32,60,69,65,68,42,57,38,39,36,31,52,53,96,93,39,53,27,26,44,47,46,12,63,58,49,47,51,52,39,52,74,74,67,43,48,68,60,55,48,16,59,74,66,71,49,49,54,65,55,48,52,30,32,35,69,54,74,40,71,36,44,47,67,53,50,52,50,50,26,66,76,66,72,47,90,49,67,41,65,47,62,67,70,70,34,81,58,82,56,77,53,82,53,78,67,89,45,72,66,50,41,51,52,50,51,54,42,40,70,26,61,33,45,72,34,57,38,78,37,51,70,31,41,26,39,36,33,46,93,94,42,43,31,41,29,27,72,41,63,52,84,44,73,63,52,52,54,23,33,40,44,38,36,45,44,16,66,60,71,71,31,46,40,36,31,41,17,68,49,57,74,72,45,64,42,69,77,17,39,34,34,26,51,67,59,62,72,76,37,80,32,54,66,47,44,50,49,50,52,51,49,52,47,50,56,50,54,49,51,74,76,94

InterPro domains:
  IPR001387 Cro/C1-type, helix-turn-helix domain [PF01381] (131-182)
  IPR001387 Cro/C1-type, helix-turn-helix domain [PS50943] (131-189)
  IPR001387 Cro/C1-type, helix-turn-helix domain [SM00530] (130-185)
  IPR001387 Cro/C1-type, helix-turn-helix domain [cd00093] (128-184)
  IPR010982 Lambda repressor-like, DNA-binding domain superfamily [G3DSA:1.10.260.40] (126-206)
  IPR010982 Lambda repressor-like, DNA-binding domain superfamily [SSF47413] (126-183)
  IPR020886 MTH_967-like [MF_00584] (2-300)
  IPR059051 MTH_967-like, PD-(D/E)XK domain [PF26553] (3-113)

Foldseek 3Di:
DVQVVQVVLLVCLQVVLPWDKFAADAPQFLAGMWTDDDPAIEGEHEDAEPQPRDLQSVQLQQLVCQVLLHFYEYEYAAYPVGGFDALEWEDDNRHTYHHSNQVSCCRVVVDFRAWYDDPRFIWGQFALCVLVVLCVVVPHDLCRVCVVLVHDSVVNNCSNVRNDIGGPSSQVVSCVVRVDHGGDGDDSRRDHDDHDQDDDDDDPQRNVLCVLQVQQVWDWGAGDRALAGIWTDDDVATEREHEEAEDDPSVLSSLLSRLSVCVRSVHHYEYEYCDDDWAARNLYIYDYSCVSVVARHPVRVVVVSVVRSVVVVVVVVD/DVQVVQVVLLVCLQVVLPWDKFAADAPQFLAGMWTDDDPAIEGEHEDAEPVVRDLQSVQLQQLVCQVLLHFYEYEYAAYPVGGFDALEWEDDNRHTYHHSNQVSCCRVVVDFRAWYDDPRFIWGFFALCVLVVLCVVVPHDLCRLCVVLVHDSVVNNCSNVRNDIGGPSSQVVSCVVRVDHGGDGDCSRRDHDDHDQDDDDDDPQRNVLCVLQVQQVWDWGAGDRALAGIWTDDDVATEREHEEADDDPSVLSSLLSRLSVCVRSVHHYEYEYCDDDWAARNLYIYDYSCVSVVARHPVRVVVVSVVRSVVVVVVVVD

pLDDT: mean 95.2, std 6.03, range [44.78, 98.88]